Protein 1ZQ9 (pdb70)

Sequence (556 aa):
QHILKNPLIINSIIDKAALRPTDVVLEVGPGTGNMTVKLLEKAKKVVACELDPRLVAELHKRVQGTPVASKLQVLVGDVLKTDLPFFDTCVANLPYQISSPFVFKLLLHRPFFRCAILMFQREFALRLVAKPGDKLYCRLSINTQLLARVDHLMKVGKNNFRPPPKVESSVVRIEPKNPPPPINFQEWDGLVRITFVRKNKTLSAAFKSSAVQQLLEKNYRIHCSVHNIIIPEDFSIADKIQQILTSTGFSDKRARSMDIDDFIRLLHGFNAEGIHFSQHILKNPLIINSIIDKAALRPTDVVLEVGPGTGNMTVKLLEKAKKVVACELDPRLVAELHKRVQGTPVASKLQVLVGDVLKTDLPFFDTCVANLPYQISSPFVFKLLLHRPFFRCAILMFQREFALRLVAKPGDKLYCRLSINTQLLARVDHLMKVGKNNFRPPPKVESSVVRIEPKNPPPPINFQEWDGLVRITFVRKNKTLSAAFKSSAVQQLLEKNYRIHCSVHNIIIPEDFSIADKIQQILTSTGFSDKRARSMDIDDFIRLLHGFNAEGIHFS

Foldseek 3Di:
DWAQADVVVLVVLVVVQVAAQAWEEEEECCQQPSNVVVVLVHYQAYEYEEADVVSVVNNLVVCPPPPSSVRYHYHYHDPLPDLDDDGQEYEYEDDQVCVQSVLVCLLPRPPFHFKYKYKHFPLLLCLCCDDFQDVSPALNNQLQVQFWDKAFDDKAQLVRIVVGDPGTMTIMMTGTDVVGPPDDSQQLSQVRCQQRVVQPQQVLVSCVDPVNLVVQVVQLVVQCVVVVNDADPPDDSSVVLCVLCVVLVRRRPGNSRAHPVSSVSSSVSCVVSRGTGD/DWAQADVVVLVVLVVVQVEAQAFEEEEECCALVSNVVVVLVRYQAYEYEEADVVSVVNNLVVCPPPPSSVRYHYHYRDPLPDQDDDGAEYEYEDDQVCPQSVLVVLLPDPPFHFKYKYKHFPLLLCQCCQAQADPSPALNNQLLVQFWDKDWDDKAQQVSIVVGDPGTMTIMMTGTDVVGPPDDSLQLVLQRVQQRVPQPFFPLVSCVDPVNLVQQVVQLVVLCVVVVNDDDPPDDSNVVVVVLCVVQVRRGPGNSRAHNVNSVSSSCSQVVSRTTSD

CATH classification: 3.40.50.150 (+1 more: 1.10.8.480)

Structure (mmCIF, N/CA/C/O backbone):
data_1ZQ9
#
_entry.id   1ZQ9
#
_cell.length_a   39.629
_cell.length_b   185.243
_cell.length_c   45.072
_cell.angle_alpha   90.00
_cell.angle_beta   91.30
_cell.angle_gamma   90.00
#
_symmetry.space_group_name_H-M   'P 1 21 1'
#
loop_
_entity.id
_entity.type
_entity.pdbx_description
1 polymer 'Probable dimethyladenosine transferase'
2 non-polymer S-ADENOSYLMETHIONINE
3 water water
#
loop_
_atom_site.group_PDB
_atom_site.id
_atom_site.type_symbol
_atom_site.label_atom_id
_atom_site.label_alt_id
_atom_site.label_comp_id
_atom_site.label_asym_id
_atom_site.label_entity_id
_atom_site.label_seq_id
_atom_site.pdbx_PDB_ins_code
_atom_site.Cartn_x
_atom_site.Cartn_y
_atom_site.Cartn_z
_atom_site.occupancy
_atom_site.B_iso_or_equiv
_atom_site.auth_seq_id
_atom_site.auth_comp_id
_atom_site.auth_asym_id
_atom_site.auth_atom_id
_atom_site.pdbx_PDB_model_num
ATOM 1 N N . GLN A 1 8 ? -8.022 36.395 -2.438 1.00 29.70 36 GLN A N 1
ATOM 2 C CA . GLN A 1 8 ? -7.201 37.354 -1.630 1.00 29.17 36 GLN A CA 1
ATOM 3 C C . GLN A 1 8 ? -7.939 37.818 -0.373 1.00 28.58 36 GLN A C 1
ATOM 4 O O . GLN A 1 8 ? -8.650 38.827 -0.380 1.00 29.38 36 GLN A O 1
ATOM 6 N N . HIS A 1 9 ? -7.770 37.058 0.700 1.00 26.66 37 HIS A N 1
ATOM 7 C CA . HIS A 1 9 ? -8.393 37.360 1.983 1.00 24.94 37 HIS A CA 1
ATOM 8 C C . HIS A 1 9 ? -7.341 37.953 2.900 1.00 24.12 37 HIS A C 1
ATOM 9 O O . HIS A 1 9 ? -6.446 37.242 3.360 1.00 23.87 37 HIS A O 1
ATOM 16 N N . ILE A 1 10 ? -7.461 39.258 3.147 1.00 22.43 38 ILE A N 1
ATOM 17 C CA . ILE A 1 10 ? -6.487 40.030 3.894 1.00 21.68 38 ILE A CA 1
ATOM 18 C C . ILE A 1 10 ? -6.713 39.867 5.382 1.00 20.68 38 ILE A C 1
ATOM 19 O O . ILE A 1 10 ? -7.781 40.214 5.890 1.00 19.05 38 ILE A O 1
ATOM 24 N N . LEU A 1 11 ? -5.707 39.333 6.080 1.00 20.42 39 LEU A N 1
ATOM 25 C CA . LEU A 1 11 ? -5.775 39.267 7.542 1.00 20.64 39 LEU A CA 1
ATOM 26 C C . LEU A 1 11 ? -5.713 40.682 8.080 1.00 21.12 39 LEU A C 1
ATOM 27 O O . LEU A 1 11 ? -4.775 41.428 7.767 1.00 20.80 39 LEU A O 1
ATOM 32 N N . LYS A 1 12 ? -6.717 41.034 8.879 1.00 21.59 40 LYS A N 1
ATOM 33 C CA . LYS A 1 12 ? -6.919 42.420 9.287 1.00 22.53 40 LYS A CA 1
ATOM 34 C C . LYS A 1 12 ? -7.079 42.588 10.801 1.00 22.89 40 LYS A C 1
ATOM 35 O O . LYS A 1 12 ? -7.224 43.712 11.285 1.00 24.04 40 LYS A O 1
ATOM 41 N N . ASN A 1 13 ? -7.074 41.498 11.557 1.00 22.39 41 ASN A N 1
ATOM 42 C CA . ASN A 1 13 ? -7.193 41.601 13.005 1.00 21.96 41 ASN A CA 1
ATOM 43 C C . ASN A 1 13 ? -5.790 41.732 13.611 1.00 21.65 41 ASN A C 1
ATOM 44 O O . ASN A 1 13 ? -4.968 40.804 13.497 1.00 20.87 41 ASN A O 1
ATOM 49 N N . PRO A 1 14 ? -5.492 42.905 14.226 1.00 21.51 42 PRO A N 1
ATOM 50 C CA . PRO A 1 14 ? -4.151 43.144 14.761 1.00 20.95 42 PRO A CA 1
ATOM 51 C C . PRO A 1 14 ? -3.738 42.134 15.839 1.00 20.89 42 PRO A C 1
ATOM 52 O O . PRO A 1 14 ? -2.552 41.843 15.967 1.00 20.29 42 PRO A O 1
ATOM 56 N N . LEU A 1 15 ? -4.688 41.633 16.621 1.00 20.86 43 LEU A N 1
ATOM 57 C CA . LEU A 1 15 ? -4.349 40.693 17.683 1.00 21.87 43 LEU A CA 1
ATOM 58 C C . LEU A 1 15 ? -3.889 39.362 17.129 1.00 21.62 43 LEU A C 1
ATOM 59 O O . LEU A 1 15 ? -2.940 38.759 17.657 1.00 21.48 43 LEU A O 1
ATOM 64 N N . ILE A 1 16 ? -4.580 38.887 16.095 1.00 20.53 44 ILE A N 1
ATOM 65 C CA . ILE A 1 16 ? -4.189 37.632 15.460 1.00 20.20 44 ILE A CA 1
ATOM 66 C C . ILE A 1 16 ? -2.823 37.807 14.811 1.00 19.33 44 ILE A C 1
ATOM 67 O O . ILE A 1 16 ? -1.962 36.955 14.974 1.00 18.86 44 ILE A O 1
ATOM 72 N N . ILE A 1 17 ? -2.620 38.913 14.083 1.00 18.67 45 ILE A N 1
ATOM 73 C CA . ILE A 1 17 ? -1.312 39.227 13.491 1.00 17.32 45 ILE A CA 1
ATOM 74 C C . ILE A 1 17 ? -0.161 39.216 14.527 1.00 17.38 45 ILE A C 1
ATOM 75 O O . ILE A 1 17 ? 0.882 38.587 14.301 1.00 16.92 45 ILE A O 1
ATOM 80 N N . ASN A 1 18 ? -0.344 39.924 15.650 1.00 17.26 46 ASN A N 1
ATOM 81 C CA . ASN A 1 18 ? 0.633 39.919 16.738 1.00 16.84 46 ASN A CA 1
ATOM 82 C C . ASN A 1 18 ? 0.904 38.511 17.290 1.00 16.58 46 ASN A C 1
ATOM 83 O O . ASN A 1 18 ? 2.049 38.152 17.573 1.00 16.10 46 ASN A O 1
ATOM 88 N N . SER A 1 19 ? -0.136 37.693 17.413 1.00 16.85 47 SER A N 1
ATOM 89 C CA . SER A 1 19 ? 0.052 36.316 17.902 1.00 17.29 47 SER A CA 1
ATOM 90 C C . SER A 1 19 ? 0.833 35.454 16.935 1.00 17.26 47 SER A C 1
ATOM 91 O O . SER A 1 19 ? 1.711 34.693 17.336 1.00 17.22 47 SER A O 1
ATOM 94 N N . ILE A 1 20 ? 0.509 35.572 15.651 1.00 16.74 48 ILE A N 1
ATOM 95 C CA . ILE A 1 20 ? 1.262 34.873 14.615 1.00 16.87 48 ILE A CA 1
ATOM 96 C C . ILE A 1 20 ? 2.741 35.253 14.648 1.00 16.91 48 ILE A C 1
ATOM 97 O O . ILE A 1 20 ? 3.622 34.371 14.619 1.00 17.03 48 ILE A O 1
ATOM 102 N N . ILE A 1 21 ? 3.017 36.553 14.718 1.00 16.05 49 ILE A N 1
ATOM 103 C CA . ILE A 1 21 ? 4.398 37.005 14.770 1.00 16.93 49 ILE A CA 1
ATOM 104 C C . ILE A 1 21 ? 5.085 36.489 16.041 1.00 17.16 49 ILE A C 1
ATOM 105 O O . ILE A 1 21 ? 6.216 36.005 15.984 1.00 16.06 49 ILE A O 1
ATOM 110 N N . ASP A 1 22 ? 4.387 36.547 17.175 1.00 18.08 50 ASP A N 1
ATOM 111 C CA . ASP A 1 22 ? 4.946 35.978 18.410 1.00 20.03 50 ASP A CA 1
ATOM 112 C C . ASP A 1 22 ? 5.308 34.499 18.279 1.00 20.15 50 ASP A C 1
ATOM 113 O O . ASP A 1 22 ? 6.400 34.061 18.699 1.00 19.53 50 ASP A O 1
ATOM 118 N N . LYS A 1 23 ? 4.412 33.736 17.657 1.00 19.94 51 LYS A N 1
ATOM 119 C CA . LYS A 1 23 ? 4.622 32.296 17.487 1.00 20.35 51 LYS A CA 1
ATOM 120 C C . LYS A 1 23 ? 5.823 32.005 16.604 1.00 19.61 51 LYS A C 1
ATOM 121 O O . LYS A 1 23 ? 6.398 30.942 16.700 1.00 19.58 51 LYS A O 1
ATOM 127 N N . ALA A 1 24 ? 6.204 32.949 15.747 1.00 19.26 52 ALA A N 1
ATOM 128 C CA . ALA A 1 24 ? 7.386 32.752 14.930 1.00 19.44 52 ALA A CA 1
ATOM 129 C C . ALA A 1 24 ? 8.703 32.863 15.717 1.00 20.15 52 ALA A C 1
ATOM 130 O O . ALA A 1 24 ? 9.740 32.433 15.235 1.00 21.24 52 ALA A O 1
ATOM 132 N N . ALA A 1 25 ? 8.654 33.411 16.935 1.00 19.65 53 ALA A N 1
ATOM 133 C CA . ALA A 1 25 ? 9.841 33.576 17.794 1.00 19.69 53 ALA A CA 1
ATOM 134 C C . ALA A 1 25 ? 11.024 34.142 16.997 1.00 18.66 53 ALA A C 1
ATOM 135 O O . ALA A 1 25 ? 12.076 33.503 16.846 1.00 18.89 53 ALA A O 1
ATOM 137 N N . LEU A 1 26 ? 10.819 35.339 16.464 1.00 17.12 54 LEU A N 1
ATOM 138 C CA . LEU A 1 26 ? 11.814 35.972 15.616 1.00 16.13 54 LEU A CA 1
ATOM 139 C C . LEU A 1 26 ? 13.044 36.342 16.428 1.00 15.47 54 LEU A C 1
ATOM 140 O O . LEU A 1 26 ? 12.960 36.652 17.616 1.00 14.30 54 LEU A O 1
ATOM 145 N N . ARG A 1 27 ? 14.176 36.316 15.751 1.00 14.96 55 ARG A N 1
ATOM 146 C CA . ARG A 1 27 ? 15.405 36.836 16.271 1.00 14.94 55 ARG A CA 1
ATOM 147 C C . ARG A 1 27 ? 15.803 38.033 15.441 1.00 14.66 55 ARG A C 1
ATOM 148 O O . ARG A 1 27 ? 15.537 38.049 14.231 1.00 13.01 55 ARG A O 1
ATOM 156 N N . PRO A 1 28 ? 16.503 39.015 16.064 1.00 14.77 56 PRO A N 1
ATOM 157 C CA . PRO A 1 28 ? 16.819 40.253 15.334 1.00 14.96 56 PRO A CA 1
ATOM 158 C C . PRO A 1 28 ? 17.715 40.032 14.116 1.00 14.47 56 PRO A C 1
ATOM 159 O O . PRO A 1 28 ? 17.770 40.870 13.223 1.00 14.90 56 PRO A O 1
ATOM 163 N N . THR A 1 29 ? 18.383 38.891 14.067 1.00 15.01 57 THR A N 1
ATOM 164 C CA . THR A 1 29 ? 19.293 38.580 12.962 1.00 15.44 57 THR A CA 1
ATOM 165 C C . THR A 1 29 ? 18.596 37.750 11.875 1.00 15.31 57 THR A C 1
ATOM 166 O O . THR A 1 29 ? 19.203 37.490 10.840 1.00 15.46 57 THR A O 1
ATOM 170 N N . ASP A 1 30 ? 17.349 37.327 12.116 1.00 15.00 58 ASP A N 1
ATOM 171 C CA . ASP A 1 30 ? 16.607 36.469 11.158 1.00 15.40 58 ASP A CA 1
ATOM 172 C C . ASP A 1 30 ? 16.367 37.101 9.800 1.00 15.21 58 ASP A C 1
ATOM 173 O O . ASP A 1 30 ? 16.058 38.303 9.712 1.00 15.54 58 ASP A O 1
ATOM 178 N N . VAL A 1 31 ? 16.486 36.291 8.736 1.00 14.63 59 VAL A N 1
ATOM 179 C CA . VAL A 1 31 ? 15.814 36.600 7.478 1.00 13.90 59 VAL A CA 1
ATOM 180 C C . VAL A 1 31 ? 14.433 35.913 7.527 1.00 14.02 59 VAL A C 1
ATOM 181 O O . VAL A 1 31 ? 14.337 34.703 7.778 1.00 12.59 59 VAL A O 1
ATOM 185 N N . VAL A 1 32 ? 13.372 36.686 7.300 1.00 12.75 60 VAL A N 1
ATOM 186 C CA . VAL A 1 32 ? 12.014 36.157 7.354 1.00 12.59 60 VAL A CA 1
ATOM 187 C C . VAL A 1 32 ? 11.481 36.073 5.938 1.00 12.14 60 VAL A C 1
ATOM 188 O O . VAL A 1 32 ? 11.506 37.060 5.209 1.00 12.13 60 VAL A O 1
ATOM 192 N N . LEU A 1 33 ? 11.048 34.881 5.526 1.00 12.30 61 LEU A N 1
ATOM 193 C CA . LEU A 1 33 ? 10.273 34.763 4.270 1.00 11.97 61 LEU A CA 1
ATOM 194 C C . LEU A 1 33 ? 8.801 34.989 4.540 1.00 12.08 61 LEU A C 1
ATOM 195 O O . LEU A 1 33 ? 8.177 34.227 5.291 1.00 12.04 61 LEU A O 1
ATOM 200 N N . GLU A 1 34 ? 8.253 36.054 3.948 1.00 11.97 62 GLU A N 1
ATOM 201 C CA . GLU A 1 34 ? 6.805 36.265 3.995 1.00 13.39 62 GLU A CA 1
ATOM 202 C C . GLU A 1 34 ? 6.160 35.950 2.655 1.00 13.49 62 GLU A C 1
ATOM 203 O O . GLU A 1 34 ? 6.461 36.577 1.645 1.00 13.69 62 GLU A O 1
ATOM 209 N N . VAL A 1 35 ? 5.270 34.970 2.658 1.00 13.52 63 VAL A N 1
ATOM 210 C CA . VAL A 1 35 ? 4.648 34.543 1.410 1.00 13.73 63 VAL A CA 1
ATOM 211 C C . VAL A 1 35 ? 3.206 35.012 1.456 1.00 14.16 63 VAL A C 1
ATOM 212 O O . VAL A 1 35 ? 2.489 34.742 2.422 1.00 14.27 63 VAL A O 1
ATOM 216 N N . GLY A 1 36 ? 2.808 35.763 0.433 1.00 14.18 64 GLY A N 1
ATOM 217 C CA . GLY A 1 36 ? 1.453 36.321 0.360 1.00 14.72 64 GLY A CA 1
ATOM 218 C C . GLY A 1 36 ? 1.270 37.503 1.308 1.00 14.58 64 GLY A C 1
ATOM 219 O O . GLY A 1 36 ? 0.388 37.488 2.157 1.00 14.00 64 GLY A O 1
ATOM 220 N N . PRO A 1 37 ? 2.103 38.554 1.162 1.00 15.15 65 PRO A N 1
ATOM 221 C CA . PRO A 1 37 ? 2.057 39.668 2.119 1.00 15.35 65 PRO A CA 1
ATOM 222 C C . PRO A 1 37 ? 0.752 40.503 2.085 1.00 15.80 65 PRO A C 1
ATOM 223 O O . PRO A 1 37 ? 0.531 41.324 2.992 1.00 16.48 65 PRO A O 1
ATOM 227 N N . GLY A 1 38 ? -0.109 40.276 1.078 1.00 15.56 66 GLY A N 1
ATOM 228 C CA . GLY A 1 38 ? -1.337 41.063 0.906 1.00 17.09 66 GLY A CA 1
ATOM 229 C C . GLY A 1 38 ? -1.074 42.566 0.826 1.00 16.81 66 GLY A C 1
ATOM 230 O O . GLY A 1 38 ? -0.312 43.030 -0.021 1.00 16.58 66 GLY A O 1
ATOM 231 N N . THR A 1 39 ? -1.667 43.311 1.751 1.00 17.49 67 THR A N 1
ATOM 232 C CA . THR A 1 39 ? -1.450 44.780 1.833 1.00 17.54 67 THR A CA 1
ATOM 233 C C . THR A 1 39 ? -0.283 45.172 2.765 1.00 16.93 67 THR A C 1
ATOM 234 O O . THR A 1 39 ? -0.014 46.357 2.978 1.00 16.74 67 THR A O 1
ATOM 238 N N . GLY A 1 40 ? 0.382 44.170 3.334 1.00 15.49 68 GLY A N 1
ATOM 239 C CA . GLY A 1 40 ? 1.547 44.403 4.176 1.00 15.53 68 GLY A CA 1
ATOM 240 C C . GLY A 1 40 ? 1.288 44.625 5.658 1.00 15.04 68 GLY A C 1
ATOM 241 O O . GLY A 1 40 ? 2.174 45.117 6.355 1.00 14.36 68 GLY A O 1
ATOM 242 N N . ASN A 1 41 ? 0.100 44.249 6.139 1.00 15.42 69 ASN A N 1
ATOM 243 C CA . ASN A 1 41 ? -0.248 44.381 7.566 1.00 15.70 69 ASN A CA 1
ATOM 244 C C . ASN A 1 41 ? 0.702 43.668 8.501 1.00 16.13 69 ASN A C 1
ATOM 245 O O . ASN A 1 41 ? 0.999 44.150 9.597 1.00 15.93 69 ASN A O 1
ATOM 250 N N . MET A 1 42 ? 1.158 42.498 8.078 1.00 16.02 70 MET A N 1
ATOM 251 C CA . MET A 1 42 ? 2.153 41.752 8.835 1.00 16.43 70 MET A CA 1
ATOM 252 C C . MET A 1 42 ? 3.554 42.227 8.452 1.00 14.75 70 MET A C 1
ATOM 253 O O . MET A 1 42 ? 4.415 42.320 9.321 1.00 15.27 70 MET A O 1
ATOM 258 N N . THR A 1 43 ? 3.769 42.569 7.176 1.00 14.01 71 THR A N 1
ATOM 259 C CA . THR A 1 43 ? 5.111 42.894 6.685 1.00 13.32 71 THR A CA 1
ATOM 260 C C . THR A 1 43 ? 5.715 44.029 7.503 1.00 13.67 71 THR A C 1
ATOM 261 O O . THR A 1 43 ? 6.891 43.991 7.833 1.00 12.52 71 THR A O 1
ATOM 265 N N . VAL A 1 44 ? 4.907 45.051 7.791 1.00 14.25 72 VAL A N 1
ATOM 266 C CA . VAL A 1 44 ? 5.434 46.257 8.449 1.00 15.34 72 VAL A CA 1
ATOM 267 C C . VAL A 1 44 ? 5.901 45.959 9.882 1.00 15.19 72 VAL A C 1
ATOM 268 O O . VAL A 1 44 ? 6.862 46.576 10.369 1.00 16.92 72 VAL A O 1
ATOM 272 N N . LYS A 1 45 ? 5.253 44.995 10.531 1.00 15.20 73 LYS A N 1
ATOM 273 C CA . LYS A 1 45 ? 5.619 44.583 11.878 1.00 15.56 73 LYS A CA 1
ATOM 274 C C . LYS A 1 45 ? 6.821 43.647 11.866 1.00 15.69 73 LYS A C 1
ATOM 275 O O . LYS A 1 45 ? 7.714 43.759 12.729 1.00 15.08 73 LYS A O 1
ATOM 281 N N . LEU A 1 46 ? 6.844 42.730 10.887 1.00 15.07 74 LEU A N 1
ATOM 282 C CA . LEU A 1 46 ? 7.987 41.832 10.711 1.00 13.81 74 LEU A CA 1
ATOM 283 C C . LEU A 1 46 ? 9.266 42.629 10.484 1.00 13.35 74 LEU A C 1
ATOM 284 O O . LEU A 1 46 ? 10.321 42.265 10.993 1.00 14.47 74 LEU A O 1
ATOM 289 N N . LEU A 1 47 ? 9.173 43.704 9.711 1.00 12.54 75 LEU A N 1
ATOM 290 C CA . LEU A 1 47 ? 10.338 44.525 9.344 1.00 12.96 75 LEU A CA 1
ATOM 291 C C . LEU A 1 47 ? 10.992 45.194 10.549 1.00 12.94 75 LEU A C 1
ATOM 292 O O . LEU A 1 47 ? 12.167 45.502 10.509 1.00 12.76 75 LEU A O 1
ATOM 297 N N . GLU A 1 48 ? 10.231 45.395 11.616 1.00 13.37 76 GLU A N 1
ATOM 298 C CA . GLU A 1 48 ? 10.780 45.994 12.844 1.00 14.30 76 GLU A CA 1
ATOM 299 C C . GLU A 1 48 ? 11.503 45.002 13.739 1.00 14.66 76 GLU A C 1
ATOM 300 O O . GLU A 1 48 ? 12.267 45.395 14.625 1.00 14.49 76 GLU A O 1
ATOM 306 N N . LYS A 1 49 ? 11.289 43.712 13.487 1.00 14.46 77 LYS A N 1
ATOM 307 C CA . LYS A 1 49 ? 11.791 42.650 14.361 1.00 14.22 77 LYS A CA 1
ATOM 308 C C . LYS A 1 49 ? 12.926 41.792 13.783 1.00 14.52 77 LYS A C 1
ATOM 309 O O . LYS A 1 49 ? 13.636 41.121 14.529 1.00 14.02 77 LYS A O 1
ATOM 315 N N . ALA A 1 50 ? 13.129 41.857 12.471 1.00 14.91 78 ALA A N 1
ATOM 316 C CA . ALA A 1 50 ? 14.071 40.976 11.811 1.00 15.70 78 ALA A CA 1
ATOM 317 C C . ALA A 1 50 ? 15.051 41.815 11.040 1.00 15.80 78 ALA A C 1
ATOM 318 O O . ALA A 1 50 ? 14.830 43.012 10.860 1.00 17.26 78 ALA A O 1
ATOM 320 N N . LYS A 1 51 ? 16.122 41.193 10.586 1.00 15.52 79 LYS A N 1
ATOM 321 C CA . LYS A 1 51 ? 17.171 41.872 9.822 1.00 16.67 79 LYS A CA 1
ATOM 322 C C . LYS A 1 51 ? 16.745 42.087 8.382 1.00 16.05 79 LYS A C 1
ATOM 323 O O . LYS A 1 51 ? 17.159 43.055 7.735 1.00 16.39 79 LYS A O 1
ATOM 329 N N . LYS A 1 52 ? 15.940 41.161 7.865 1.00 15.30 80 LYS A N 1
ATOM 330 C CA . LYS A 1 52 ? 15.460 41.250 6.499 1.00 15.77 80 LYS A CA 1
ATOM 331 C C . LYS A 1 52 ? 14.136 40.497 6.351 1.00 15.59 80 LYS A C 1
ATOM 332 O O . LYS A 1 52 ? 13.934 39.447 6.979 1.00 14.15 80 LYS A O 1
ATOM 338 N N . VAL A 1 53 ? 13.246 41.074 5.540 1.00 14.88 81 VAL A N 1
ATOM 339 C CA . VAL A 1 53 ? 12.013 40.426 5.114 1.00 14.86 81 VAL A CA 1
ATOM 340 C C . VAL A 1 53 ? 12.037 40.272 3.603 1.00 14.46 81 VAL A C 1
ATOM 341 O O . VAL A 1 53 ? 12.199 41.237 2.866 1.00 13.40 81 VAL A O 1
ATOM 345 N N . VAL A 1 54 ? 11.905 39.021 3.162 1.00 15.01 82 VAL A N 1
ATOM 346 C CA . VAL A 1 54 ? 11.811 38.707 1.777 1.00 15.44 82 VAL A CA 1
ATOM 347 C C . VAL A 1 54 ? 10.341 38.352 1.564 1.00 16.44 82 VAL A C 1
ATOM 348 O O . VAL A 1 54 ? 9.897 37.249 1.941 1.00 15.88 82 VAL A O 1
ATOM 352 N N . ALA A 1 55 ? 9.601 39.290 0.958 1.00 15.44 83 ALA A N 1
ATOM 353 C CA . ALA A 1 55 ? 8.177 39.106 0.691 1.00 15.61 83 ALA A CA 1
ATOM 354 C C . ALA A 1 55 ? 7.989 38.564 -0.715 1.00 16.10 83 ALA A C 1
ATOM 355 O O . ALA A 1 55 ? 8.539 39.113 -1.674 1.00 16.51 83 ALA A O 1
ATOM 357 N N . CYS A 1 56 ? 7.247 37.463 -0.821 1.00 15.41 84 CYS A N 1
ATOM 358 C CA . CYS A 1 56 ? 7.010 36.789 -2.092 1.00 16.67 84 CYS A CA 1
ATOM 359 C C . CYS A 1 56 ? 5.562 37.006 -2.465 1.00 15.48 84 CYS A C 1
ATOM 360 O O . CYS A 1 56 ? 4.673 36.623 -1.701 1.00 14.25 84 CYS A O 1
ATOM 363 N N . GLU A 1 57 ? 5.344 37.689 -3.591 1.00 15.31 85 GLU A N 1
ATOM 364 C CA . GLU A 1 57 ? 4.007 38.183 -3.972 1.00 16.09 85 GLU A CA 1
ATOM 365 C C . GLU A 1 57 ? 3.765 38.033 -5.488 1.00 16.88 85 GLU A C 1
ATOM 366 O O . GLU A 1 57 ? 4.580 38.458 -6.309 1.00 16.68 85 GLU A O 1
ATOM 372 N N . LEU A 1 58 ? 2.640 37.402 -5.827 1.00 16.96 86 LEU A N 1
ATOM 373 C CA . LEU A 1 58 ? 2.274 37.100 -7.207 1.00 17.13 86 LEU A CA 1
ATOM 374 C C . LEU A 1 58 ? 1.868 38.335 -8.001 1.00 17.27 86 LEU A C 1
ATOM 375 O O . LEU A 1 58 ? 2.284 38.500 -9.150 1.00 17.09 86 LEU A O 1
ATOM 380 N N . ASP A 1 59 ? 1.044 39.165 -7.372 1.00 16.48 87 ASP A N 1
ATOM 381 C CA . ASP A 1 59 ? 0.362 40.295 -8.024 1.00 17.39 87 ASP A CA 1
ATOM 382 C C . ASP A 1 59 ? 1.268 41.531 -8.052 1.00 16.46 87 ASP A C 1
ATOM 383 O O . ASP A 1 59 ? 1.559 42.090 -6.993 1.00 15.48 87 ASP A O 1
ATOM 388 N N . PRO A 1 60 ? 1.713 41.958 -9.256 1.00 17.32 88 PRO A N 1
ATOM 389 C CA . PRO A 1 60 ? 2.533 43.190 -9.355 1.00 17.02 88 PRO A CA 1
ATOM 390 C C . PRO A 1 60 ? 1.902 44.446 -8.706 1.00 17.32 88 PRO A C 1
ATOM 391 O O . PRO A 1 60 ? 2.635 45.271 -8.162 1.00 17.64 88 PRO A O 1
ATOM 395 N N . ARG A 1 61 ? 0.581 44.595 -8.737 1.00 17.52 89 ARG A N 1
ATOM 396 C CA . ARG A 1 61 ? -0.053 45.763 -8.089 1.00 18.43 89 ARG A CA 1
ATOM 397 C C . ARG A 1 61 ? 0.187 45.744 -6.588 1.00 16.98 89 ARG A C 1
ATOM 398 O O . ARG A 1 61 ? 0.427 46.791 -5.981 1.00 16.15 89 ARG A O 1
ATOM 406 N N . LEU A 1 62 ? 0.114 44.555 -5.981 1.00 15.92 90 LEU A N 1
ATOM 407 C CA . LEU A 1 62 ? 0.297 44.457 -4.529 1.00 15.35 90 LEU A CA 1
ATOM 408 C C . LEU A 1 62 ? 1.784 44.659 -4.186 1.00 14.47 90 LEU A C 1
ATOM 409 O O . LEU A 1 62 ? 2.110 45.216 -3.139 1.00 12.83 90 LEU A O 1
ATOM 414 N N . VAL A 1 63 ? 2.673 44.231 -5.089 1.00 13.43 91 VAL A N 1
ATOM 415 C CA . VAL A 1 63 ? 4.114 44.539 -4.953 1.00 13.80 91 VAL A CA 1
ATOM 416 C C . VAL A 1 63 ? 4.378 46.062 -4.909 1.00 13.86 91 VAL A C 1
ATOM 417 O O . VAL A 1 63 ? 5.000 46.581 -3.967 1.00 13.78 91 VAL A O 1
ATOM 421 N N . ALA A 1 64 ? 3.876 46.782 -5.906 1.00 14.74 92 ALA A N 1
ATOM 422 C CA . ALA A 1 64 ? 4.074 48.245 -5.981 1.00 14.66 92 ALA A CA 1
ATOM 423 C C . ALA A 1 64 ? 3.529 48.925 -4.730 1.00 14.40 92 ALA A C 1
ATOM 424 O O . ALA A 1 64 ? 4.191 49.765 -4.137 1.00 13.68 92 ALA A O 1
ATOM 426 N N . GLU A 1 65 ? 2.341 48.525 -4.298 1.00 14.95 93 GLU A N 1
ATOM 427 C CA . GLU A 1 65 ? 1.730 49.074 -3.089 1.00 15.57 93 GLU A CA 1
ATOM 428 C C . GLU A 1 65 ? 2.486 48.759 -1.779 1.00 15.83 93 GLU A C 1
ATOM 429 O O . GLU A 1 65 ? 2.486 49.564 -0.850 1.00 13.97 93 GLU A O 1
ATOM 435 N N . LEU A 1 66 ? 3.129 47.590 -1.716 1.00 15.45 94 LEU A N 1
ATOM 436 C CA . LEU A 1 66 ? 3.961 47.221 -0.561 1.00 15.43 94 LEU A CA 1
ATOM 437 C C . LEU A 1 66 ? 5.187 48.129 -0.449 1.00 14.84 94 LEU A C 1
ATOM 438 O O . LEU A 1 66 ? 5.471 48.677 0.645 1.00 15.35 94 LEU A O 1
ATOM 443 N N . HIS A 1 67 ? 5.898 48.311 -1.571 1.00 15.06 95 HIS A N 1
ATOM 444 C CA . HIS A 1 67 ? 6.979 49.282 -1.655 1.00 15.38 95 HIS A CA 1
ATOM 445 C C . HIS A 1 67 ? 6.532 50.674 -1.185 1.00 16.03 95 HIS A C 1
ATOM 446 O O . HIS A 1 67 ? 7.256 51.320 -0.418 1.00 16.54 95 HIS A O 1
ATOM 453 N N . LYS A 1 68 ? 5.346 51.111 -1.622 1.00 16.62 96 LYS A N 1
ATOM 454 C CA . LYS A 1 68 ? 4.786 52.427 -1.239 1.00 16.80 96 LYS A CA 1
ATOM 455 C C . LYS A 1 68 ? 4.508 52.511 0.260 1.00 17.64 96 LYS A C 1
ATOM 456 O O . LYS A 1 68 ? 4.771 53.542 0.895 1.00 16.61 96 LYS A O 1
ATOM 462 N N . ARG A 1 69 ? 3.995 51.419 0.825 1.00 17.57 97 ARG A N 1
ATOM 463 C CA . ARG A 1 69 ? 3.674 51.359 2.260 1.00 18.17 97 ARG A CA 1
ATOM 464 C C . ARG A 1 69 ? 4.901 51.563 3.152 1.00 17.79 97 ARG A C 1
ATOM 465 O O . ARG A 1 69 ? 4.819 52.247 4.181 1.00 17.72 97 ARG A O 1
ATOM 473 N N . VAL A 1 70 ? 6.047 51.021 2.744 1.00 17.05 98 VAL A N 1
ATOM 474 C CA . VAL A 1 70 ? 7.261 51.167 3.548 1.00 16.84 98 VAL A CA 1
ATOM 475 C C . VAL A 1 70 ? 8.121 52.383 3.181 1.00 17.55 98 VAL A C 1
ATOM 476 O O . VAL A 1 70 ? 9.073 52.727 3.903 1.00 17.21 98 VAL A O 1
ATOM 480 N N . GLN A 1 71 ? 7.803 53.004 2.050 1.00 19.13 99 GLN A N 1
ATOM 481 C CA . GLN A 1 71 ? 8.562 54.143 1.539 1.00 21.14 99 GLN A CA 1
ATOM 482 C C . GLN A 1 71 ? 8.610 55.233 2.591 1.00 20.57 99 GLN A C 1
ATOM 483 O O . GLN A 1 71 ? 7.600 55.534 3.212 1.00 20.16 99 GLN A O 1
ATOM 489 N N . GLY A 1 72 ? 9.795 55.790 2.804 1.00 21.65 100 GLY A N 1
ATOM 490 C CA . GLY A 1 72 ? 9.949 56.897 3.737 1.00 22.45 100 GLY A CA 1
ATOM 491 C C . GLY A 1 72 ? 10.047 56.477 5.198 1.00 23.60 100 GLY A C 1
ATOM 492 O O . GLY A 1 72 ? 10.157 57.348 6.063 1.00 23.80 100 GLY A O 1
ATOM 493 N N . THR A 1 73 ? 9.983 55.159 5.484 1.00 22.81 101 THR A N 1
ATOM 494 C CA . THR A 1 73 ? 10.168 54.650 6.852 1.00 22.33 101 THR A CA 1
ATOM 495 C C . THR A 1 73 ? 11.605 54.134 7.049 1.00 22.22 101 THR A C 1
ATOM 496 O O . THR A 1 73 ? 12.259 53.719 6.088 1.00 23.24 101 THR A O 1
ATOM 500 N N . PRO A 1 74 ? 12.111 54.163 8.298 1.00 22.29 102 PRO A N 1
ATOM 501 C CA . PRO A 1 74 ? 13.468 53.729 8.605 1.00 21.76 102 PRO A CA 1
ATOM 502 C C . PRO A 1 74 ? 13.751 52.271 8.285 1.00 21.40 102 PRO A C 1
ATOM 503 O O . PRO A 1 74 ? 14.903 51.917 8.090 1.00 21.53 102 PRO A O 1
ATOM 507 N N . VAL A 1 75 ? 12.705 51.445 8.188 1.00 20.27 103 VAL A N 1
ATOM 508 C CA . VAL A 1 75 ? 12.874 50.006 7.930 1.00 19.93 103 VAL A CA 1
ATOM 509 C C . VAL A 1 75 ? 12.740 49.586 6.456 1.00 19.85 103 VAL A C 1
ATOM 510 O O . VAL A 1 75 ? 12.884 48.400 6.141 1.00 19.94 103 VAL A O 1
ATOM 514 N N . ALA A 1 76 ? 12.492 50.550 5.567 1.00 19.78 104 ALA A N 1
ATOM 515 C CA . ALA A 1 76 ? 12.205 50.271 4.151 1.00 19.84 104 ALA A CA 1
ATOM 516 C C . ALA A 1 76 ? 13.316 49.463 3.515 1.00 19.97 104 ALA A C 1
ATOM 517 O O . ALA A 1 76 ? 13.048 48.584 2.713 1.00 20.20 104 ALA A O 1
ATOM 519 N N . SER A 1 77 ? 14.564 49.741 3.879 1.00 19.18 105 SER A N 1
ATOM 520 C CA . SER A 1 77 ? 15.674 49.076 3.209 1.00 19.17 105 SER A CA 1
ATOM 521 C C . SER A 1 77 ? 15.835 47.607 3.600 1.00 18.51 105 SER A C 1
ATOM 522 O O . SER A 1 77 ? 16.631 46.911 2.992 1.00 17.66 105 SER A O 1
ATOM 525 N N . LYS A 1 78 ? 15.086 47.148 4.610 1.00 17.43 106 LYS A N 1
ATOM 526 C CA . LYS A 1 78 ? 15.168 45.752 5.044 1.00 17.21 106 LYS A CA 1
ATOM 527 C C . LYS A 1 78 ? 14.170 44.877 4.284 1.00 16.83 106 LYS A C 1
ATOM 528 O O . LYS A 1 78 ? 14.064 43.687 4.556 1.00 16.41 106 LYS A O 1
ATOM 534 N N . LEU A 1 79 ? 13.449 45.474 3.332 1.00 17.04 107 LEU A N 1
ATOM 535 C CA . LEU A 1 79 ? 12.442 44.747 2.575 1.00 16.94 107 LEU A CA 1
ATOM 536 C C . LEU A 1 79 ? 12.971 44.426 1.181 1.00 17.55 107 LEU A C 1
ATOM 537 O O . LEU A 1 79 ? 13.402 45.335 0.450 1.00 16.87 107 LEU A O 1
ATOM 542 N N . GLN A 1 80 ? 12.971 43.132 0.846 1.00 17.05 108 GLN A N 1
ATOM 543 C CA . GLN A 1 80 ? 13.035 42.700 -0.545 1.00 18.48 108 GLN A CA 1
ATOM 544 C C . GLN A 1 80 ? 11.715 42.049 -0.983 1.00 18.39 108 GLN A C 1
ATOM 545 O O . GLN A 1 80 ? 11.198 41.171 -0.300 1.00 17.85 108 GLN A O 1
ATOM 551 N N . VAL A 1 81 ? 11.165 42.496 -2.109 1.00 18.93 109 VAL A N 1
ATOM 552 C CA . VAL A 1 81 ? 9.925 41.908 -2.647 1.00 18.83 109 VAL A CA 1
ATOM 553 C C . VAL A 1 81 ? 10.250 41.078 -3.898 1.00 19.30 109 VAL A C 1
ATOM 554 O O . VAL A 1 81 ? 10.709 41.602 -4.928 1.00 20.07 109 VAL A O 1
ATOM 558 N N . LEU A 1 82 ? 10.029 39.776 -3.794 1.00 18.81 110 LEU A N 1
ATOM 559 C CA . LEU A 1 82 ? 10.214 38.880 -4.916 1.00 19.55 110 LEU A CA 1
ATOM 560 C C . LEU A 1 82 ? 8.879 38.733 -5.647 1.00 19.34 110 LEU A C 1
ATOM 561 O O . LEU A 1 82 ? 7.894 38.324 -5.031 1.00 19.70 110 LEU A O 1
ATOM 566 N N . VAL A 1 83 ? 8.855 39.074 -6.945 1.00 18.62 111 VAL A N 1
ATOM 567 C CA . VAL A 1 83 ? 7.612 39.169 -7.710 1.00 17.80 111 VAL A CA 1
ATOM 568 C C . VAL A 1 83 ? 7.359 37.850 -8.453 1.00 17.74 111 VAL A C 1
ATOM 569 O O . VAL A 1 83 ? 8.224 37.353 -9.151 1.00 17.40 111 VAL A O 1
ATOM 573 N N . GLY A 1 84 ? 6.167 37.292 -8.305 1.00 17.56 112 GLY A N 1
ATOM 574 C CA . GLY A 1 84 ? 5.823 36.124 -9.090 1.00 18.33 112 GLY A CA 1
ATOM 575 C C . GLY A 1 84 ? 5.258 34.988 -8.272 1.00 18.77 112 GLY A C 1
ATOM 576 O O . GLY A 1 84 ? 5.063 35.108 -7.061 1.00 18.61 112 GLY A O 1
ATOM 577 N N . ASP A 1 85 ? 4.980 33.883 -8.961 1.00 18.40 113 ASP A N 1
ATOM 578 C CA . ASP A 1 85 ? 4.542 32.648 -8.318 1.00 18.98 113 ASP A CA 1
ATOM 579 C C . ASP A 1 85 ? 5.661 32.016 -7.436 1.00 18.54 113 ASP A C 1
ATOM 580 O O . ASP A 1 85 ? 6.685 31.542 -7.935 1.00 17.56 113 ASP A O 1
ATOM 585 N N . VAL A 1 86 ? 5.447 32.028 -6.117 1.00 19.25 114 VAL A N 1
ATOM 586 C CA . VAL A 1 86 ? 6.385 31.451 -5.151 1.00 19.98 114 VAL A CA 1
ATOM 587 C C . VAL A 1 86 ? 6.771 29.995 -5.475 1.00 20.51 114 VAL A C 1
ATOM 588 O O . VAL A 1 86 ? 7.903 29.568 -5.229 1.00 20.47 114 VAL A O 1
ATOM 592 N N . LEU A 1 87 ? 5.846 29.241 -6.060 1.00 22.09 115 LEU A N 1
ATOM 593 C CA . LEU A 1 87 ? 6.103 27.832 -6.392 1.00 23.71 115 LEU A CA 1
ATOM 594 C C . LEU A 1 87 ? 7.160 27.669 -7.473 1.00 25.23 115 LEU A C 1
ATOM 595 O O . LEU A 1 87 ? 7.849 26.647 -7.521 1.00 25.78 115 LEU A O 1
ATOM 600 N N . LYS A 1 88 ? 7.300 28.676 -8.324 1.00 26.77 116 LYS A N 1
ATOM 601 C CA . LYS A 1 88 ? 8.360 28.674 -9.334 1.00 29.63 116 LYS A CA 1
ATOM 602 C C . LYS A 1 88 ? 9.672 29.331 -8.855 1.00 30.17 116 LYS A C 1
ATOM 603 O O . LYS A 1 88 ? 10.728 29.119 -9.449 1.00 31.53 116 LYS A O 1
ATOM 609 N N . THR A 1 89 ? 9.607 30.114 -7.783 1.00 30.51 117 THR A N 1
ATOM 610 C CA . THR A 1 89 ? 10.777 30.863 -7.285 1.00 30.95 117 THR A CA 1
ATOM 611 C C . THR A 1 89 ? 11.835 29.913 -6.676 1.00 30.92 117 THR A C 1
ATOM 612 O O . THR A 1 89 ? 11.492 28.942 -5.979 1.00 30.71 117 THR A O 1
ATOM 616 N N . ASP A 1 90 ? 13.113 30.151 -6.979 1.00 30.58 118 ASP A N 1
ATOM 617 C CA . ASP A 1 90 ? 14.200 29.506 -6.218 1.00 30.21 118 ASP A CA 1
ATOM 618 C C . ASP A 1 90 ? 14.372 30.296 -4.918 1.00 28.39 118 ASP A C 1
ATOM 619 O O . ASP A 1 90 ? 14.880 31.414 -4.925 1.00 29.13 118 ASP A O 1
ATOM 624 N N . LEU A 1 91 ? 13.909 29.730 -3.813 1.00 26.33 119 LEU A N 1
ATOM 625 C CA . LEU A 1 91 ? 13.852 30.454 -2.534 1.00 24.18 119 LEU A CA 1
ATOM 626 C C . LEU A 1 91 ? 15.228 30.673 -1.916 1.00 23.23 119 LEU A C 1
ATOM 627 O O . LEU A 1 91 ? 16.035 29.751 -1.899 1.00 22.39 119 LEU A O 1
ATOM 632 N N . PRO A 1 92 ? 15.479 31.899 -1.386 1.00 21.81 120 PRO A N 1
ATOM 633 C CA . PRO A 1 92 ? 16.747 32.259 -0.765 1.00 20.96 120 PRO A CA 1
ATOM 634 C C . PRO A 1 92 ? 16.908 31.544 0.567 1.00 19.57 120 PRO A C 1
ATOM 635 O O . PRO A 1 92 ? 15.968 30.840 1.017 1.00 19.71 120 PRO A O 1
ATOM 639 N N . PHE A 1 93 ? 18.064 31.712 1.216 1.00 18.08 121 PHE A N 1
ATOM 640 C CA . PHE A 1 93 ? 18.122 31.282 2.601 1.00 16.25 121 PHE A CA 1
ATOM 641 C C . PHE A 1 93 ? 17.108 32.126 3.402 1.00 16.10 121 PHE A C 1
ATOM 642 O O . PHE A 1 93 ? 17.050 33.356 3.215 1.00 17.00 121 PHE A O 1
ATOM 650 N N . PHE A 1 94 ? 16.353 31.490 4.304 1.00 14.23 122 PHE A N 1
ATOM 651 C CA . PHE A 1 94 ? 15.567 32.220 5.311 1.00 14.12 122 PHE A CA 1
ATOM 652 C C . PHE A 1 94 ? 15.543 31.404 6.600 1.00 13.44 122 PHE A C 1
ATOM 653 O O . PHE A 1 94 ? 15.685 30.170 6.552 1.00 13.46 122 PHE A O 1
ATOM 661 N N . ASP A 1 95 ? 15.412 32.102 7.744 1.00 12.42 123 ASP A N 1
ATOM 662 C CA . ASP A 1 95 ? 15.376 31.503 9.079 1.00 13.36 123 ASP A CA 1
ATOM 663 C C . ASP A 1 95 ? 13.964 31.102 9.460 1.00 13.72 123 ASP A C 1
ATOM 664 O O . ASP A 1 95 ? 13.754 30.032 10.035 1.00 13.22 123 ASP A O 1
ATOM 669 N N . THR A 1 96 ? 13.011 31.989 9.182 1.00 14.16 124 THR A N 1
ATOM 670 C CA . THR A 1 96 ? 11.613 31.743 9.514 1.00 16.07 124 THR A CA 1
ATOM 671 C C . THR A 1 96 ? 10.743 32.179 8.356 1.00 15.35 124 THR A C 1
ATOM 672 O O . THR A 1 96 ? 11.151 32.989 7.512 1.00 14.96 124 THR A O 1
ATOM 676 N N . CYS A 1 97 ? 9.557 31.589 8.299 1.00 15.47 125 CYS A N 1
ATOM 677 C CA . CYS A 1 97 ? 8.593 31.890 7.254 1.00 14.66 125 CYS A CA 1
ATOM 678 C C . CYS A 1 97 ? 7.261 32.159 7.933 1.00 14.90 125 CYS A C 1
ATOM 679 O O . CYS A 1 97 ? 6.875 31.428 8.838 1.00 12.98 125 CYS A O 1
ATOM 682 N N . VAL A 1 98 ? 6.587 33.238 7.522 1.00 15.90 126 VAL A N 1
ATOM 683 C CA . VAL A 1 98 ? 5.171 33.446 7.831 1.00 17.65 126 VAL A CA 1
ATOM 684 C C . VAL A 1 98 ? 4.452 33.522 6.481 1.00 18.70 126 VAL A C 1
ATOM 685 O O . VAL A 1 98 ? 4.969 34.082 5.498 1.00 18.02 126 VAL A O 1
ATOM 689 N N . ALA A 1 99 ? 3.270 32.923 6.417 1.00 20.70 127 ALA A N 1
ATOM 690 C CA . ALA A 1 99 ? 2.585 32.792 5.132 1.00 21.85 127 ALA A CA 1
ATOM 691 C C . ALA A 1 99 ? 1.075 32.771 5.290 1.00 23.12 127 ALA A C 1
ATOM 692 O O . ALA A 1 99 ? 0.524 32.242 6.268 1.00 21.83 127 ALA A O 1
ATOM 694 N N . ASN A 1 100 ? 0.421 33.418 4.335 1.00 24.68 128 ASN A N 1
ATOM 695 C CA . ASN A 1 100 ? -1.030 33.466 4.258 1.00 27.02 128 ASN A CA 1
ATOM 696 C C . ASN A 1 100 ? -1.292 33.308 2.781 1.00 27.72 128 ASN A C 1
ATOM 697 O O . ASN A 1 100 ? -1.373 34.281 2.050 1.00 28.08 128 ASN A O 1
ATOM 702 N N . LEU A 1 101 ? -1.347 32.062 2.322 1.00 29.60 129 LEU A N 1
ATOM 703 C CA . LEU A 1 101 ? -1.508 31.813 0.888 1.00 30.88 129 LEU A CA 1
ATOM 704 C C . LEU A 1 101 ? -2.909 31.273 0.632 1.00 30.68 129 LEU A C 1
ATOM 705 O O . LEU A 1 101 ? -3.525 30.727 1.547 1.00 30.53 129 LEU A O 1
ATOM 710 N N . PRO A 1 102 ? -3.416 31.426 -0.612 1.00 31.13 130 PRO A N 1
ATOM 711 C CA . PRO A 1 102 ? -4.713 30.852 -0.983 1.00 31.10 130 PRO A CA 1
ATOM 712 C C . PRO A 1 102 ? -4.693 29.332 -0.808 1.00 30.83 130 PRO A C 1
ATOM 713 O O . PRO A 1 102 ? -3.639 28.723 -0.966 1.00 30.30 130 PRO A O 1
ATOM 717 N N . TYR A 1 103 ? -5.842 28.739 -0.494 1.00 30.75 131 TYR A N 1
ATOM 718 C CA . TYR A 1 103 ? -5.942 27.296 -0.346 1.00 31.34 131 TYR A CA 1
ATOM 719 C C . TYR A 1 103 ? -5.421 26.545 -1.574 1.00 30.47 131 TYR A C 1
ATOM 720 O O . TYR A 1 103 ? -4.901 25.446 -1.455 1.00 29.99 131 TYR A O 1
ATOM 729 N N . GLN A 1 104 ? -5.571 27.146 -2.752 1.00 29.17 132 GLN A N 1
ATOM 730 C CA . GLN A 1 104 ? -5.204 26.493 -4.006 1.00 28.83 132 GLN A CA 1
ATOM 731 C C . GLN A 1 104 ? -3.763 26.015 -4.029 1.00 27.15 132 GLN A C 1
ATOM 732 O O . GLN A 1 104 ? -3.463 25.006 -4.645 1.00 27.90 132 GLN A O 1
ATOM 738 N N . ILE A 1 105 ? -2.877 26.741 -3.361 1.00 25.25 133 ILE A N 1
ATOM 739 C CA . ILE A 1 105 ? -1.447 26.414 -3.395 1.00 24.21 133 ILE A CA 1
ATOM 740 C C . ILE A 1 105 ? -0.900 25.870 -2.060 1.00 21.42 133 ILE A C 1
ATOM 741 O O . ILE A 1 105 ? 0.302 25.703 -1.909 1.00 19.37 133 ILE A O 1
ATOM 746 N N . SER A 1 106 ? -1.794 25.594 -1.110 1.00 19.97 134 SER A N 1
ATOM 747 C CA . SER A 1 106 ? -1.393 25.089 0.218 1.00 18.67 134 SER A CA 1
ATOM 748 C C . SER A 1 106 ? -0.558 23.804 0.153 1.00 17.98 134 SER A C 1
ATOM 749 O O . SER A 1 106 ? 0.510 23.728 0.747 1.00 17.33 134 SER A O 1
ATOM 752 N N . SER A 1 107 ? -1.040 22.802 -0.578 1.00 17.44 135 SER A N 1
ATOM 753 C CA . SER A 1 107 ? -0.328 21.526 -0.682 1.00 17.60 135 SER A CA 1
ATOM 754 C C . SER A 1 107 ? 1.071 21.642 -1.331 1.00 16.86 135 SER A C 1
ATOM 755 O O . SER A 1 107 ? 2.081 21.258 -0.715 1.00 16.26 135 SER A O 1
ATOM 758 N N . PRO A 1 108 ? 1.155 22.196 -2.564 1.00 16.56 136 PRO A N 1
ATOM 759 C CA . PRO A 1 108 ? 2.471 22.294 -3.161 1.00 16.01 136 PRO A CA 1
ATOM 760 C C . PRO A 1 108 ? 3.410 23.191 -2.347 1.00 15.30 136 PRO A C 1
ATOM 761 O O . PRO A 1 108 ? 4.617 22.939 -2.335 1.00 14.43 136 PRO A O 1
ATOM 765 N N . PHE A 1 109 ? 2.879 24.205 -1.661 1.00 14.36 137 PHE A N 1
ATOM 766 C CA . PHE A 1 109 ? 3.766 25.044 -0.846 1.00 15.63 137 PHE A CA 1
ATOM 767 C C . PHE A 1 109 ? 4.357 24.275 0.339 1.00 15.32 137 PHE A C 1
ATOM 768 O O . PHE A 1 109 ? 5.536 24.426 0.633 1.00 14.90 137 PHE A O 1
ATOM 776 N N . VAL A 1 110 ? 3.544 23.453 1.013 1.00 16.34 138 VAL A N 1
ATOM 777 C CA . VAL A 1 110 ? 4.058 22.622 2.123 1.00 15.73 138 VAL A CA 1
ATOM 778 C C . VAL A 1 110 ? 5.208 21.731 1.601 1.00 17.02 138 VAL A C 1
ATOM 779 O O . VAL A 1 110 ? 6.286 21.682 2.191 1.00 15.89 138 VAL A O 1
ATOM 783 N N . PHE A 1 111 ? 4.992 21.050 0.483 1.00 17.72 139 PHE A N 1
ATOM 784 C CA . PHE A 1 111 ? 6.048 20.187 -0.063 1.00 19.53 139 PHE A CA 1
ATOM 785 C C . PHE A 1 111 ? 7.289 20.981 -0.428 1.00 18.22 139 PHE A C 1
ATOM 786 O O . PHE A 1 111 ? 8.381 20.564 -0.123 1.00 18.00 139 PHE A O 1
ATOM 794 N N . LYS A 1 112 ? 7.110 22.144 -1.048 1.00 18.33 140 LYS A N 1
ATOM 795 C CA . LYS A 1 112 ? 8.247 23.019 -1.342 1.00 18.30 140 LYS A CA 1
ATOM 796 C C . LYS A 1 112 ? 9.043 23.356 -0.066 1.00 18.26 140 LYS A C 1
ATOM 797 O O . LYS A 1 112 ? 10.292 23.312 -0.048 1.00 17.18 140 LYS A O 1
ATOM 803 N N . LEU A 1 113 ? 8.313 23.690 1.000 1.00 18.12 141 LEU A N 1
ATOM 804 C CA . LEU A 1 113 ? 8.954 24.021 2.284 1.00 18.44 141 LEU A CA 1
ATOM 805 C C . LEU A 1 113 ? 9.722 22.831 2.848 1.00 18.60 141 LEU A C 1
ATOM 806 O O . LEU A 1 113 ? 10.869 22.988 3.300 1.00 18.36 141 LEU A O 1
ATOM 811 N N . LEU A 1 114 ? 9.090 21.654 2.831 1.00 18.17 142 LEU A N 1
ATOM 812 C CA . LEU A 1 114 ? 9.717 20.427 3.392 1.00 19.30 142 LEU A CA 1
ATOM 813 C C . LEU A 1 114 ? 11.043 20.040 2.704 1.00 18.86 142 LEU A C 1
ATOM 814 O O . LEU A 1 114 ? 11.943 19.488 3.343 1.00 19.63 142 LEU A O 1
ATOM 819 N N . LEU A 1 115 ? 11.171 20.348 1.418 1.00 18.14 143 LEU A N 1
ATOM 820 C CA . LEU A 1 115 ? 12.381 19.982 0.678 1.00 18.26 143 LEU A CA 1
ATOM 821 C C . LEU A 1 115 ? 13.373 21.135 0.522 1.00 19.04 143 LEU A C 1
ATOM 822 O O . LEU A 1 115 ? 14.452 20.970 -0.051 1.00 19.08 143 LEU A O 1
ATOM 827 N N . HIS A 1 116 ? 13.011 22.310 1.025 1.00 18.82 144 HIS A N 1
ATOM 828 C CA . HIS A 1 116 ? 13.838 23.490 0.813 1.00 18.48 144 HIS A CA 1
ATOM 829 C C . HIS A 1 116 ? 15.157 23.325 1.555 1.00 17.95 144 HIS A C 1
ATOM 830 O O . HIS A 1 116 ? 15.173 22.833 2.682 1.00 18.03 144 HIS A O 1
ATOM 837 N N . ARG A 1 117 ? 16.252 23.727 0.918 1.00 18.00 145 ARG A N 1
ATOM 838 C CA . ARG A 1 117 ? 17.573 23.814 1.596 1.00 17.75 145 ARG A CA 1
ATOM 839 C C . ARG A 1 117 ? 18.224 25.198 1.360 1.00 17.33 145 ARG A C 1
ATOM 840 O O . ARG A 1 117 ? 17.956 25.840 0.333 1.00 18.20 145 ARG A O 1
ATOM 848 N N . PRO A 1 118 ? 19.089 25.657 2.292 1.00 17.19 146 PRO A N 1
ATOM 849 C CA . PRO A 1 118 ? 19.383 25.083 3.612 1.00 17.01 146 PRO A CA 1
ATOM 850 C C . PRO A 1 118 ? 18.146 25.089 4.482 1.00 16.84 146 PRO A C 1
ATOM 851 O O . PRO A 1 118 ? 17.229 25.874 4.234 1.00 16.96 146 PRO A O 1
ATOM 855 N N . PHE A 1 119 ? 18.120 24.245 5.505 1.00 16.45 147 PHE A N 1
ATOM 856 C CA . PHE A 1 119 ? 16.970 24.226 6.427 1.00 16.96 147 PHE A CA 1
ATOM 857 C C . PHE A 1 119 ? 16.622 25.574 7.047 1.00 16.36 147 PHE A C 1
ATOM 858 O O . PHE A 1 119 ? 17.510 26.341 7.474 1.00 14.87 147 PHE A O 1
ATOM 866 N N . PHE A 1 120 ? 15.324 25.845 7.105 1.00 15.63 148 PHE A N 1
ATOM 867 C CA . PHE A 1 120 ? 14.795 26.913 7.940 1.00 15.55 148 PHE A CA 1
ATOM 868 C C . PHE A 1 120 ? 14.434 26.397 9.330 1.00 15.71 148 PHE A C 1
ATOM 869 O O . PHE A 1 120 ? 14.324 25.194 9.543 1.00 16.41 148 PHE A O 1
ATOM 877 N N . ARG A 1 121 ? 14.245 27.310 10.273 1.00 15.54 149 ARG A N 1
ATOM 878 C CA . ARG A 1 121 ? 13.925 26.999 11.656 1.00 15.97 149 ARG A CA 1
ATOM 879 C C . ARG A 1 121 ? 12.446 26.675 11.946 1.00 16.21 149 ARG A C 1
ATOM 880 O O . ARG A 1 121 ? 12.139 25.649 12.560 1.00 15.08 149 ARG A O 1
ATOM 888 N N . CYS A 1 122 ? 11.543 27.582 11.585 1.00 16.22 150 CYS A N 1
ATOM 889 C CA . CYS A 1 122 ? 10.138 27.241 11.565 1.00 18.66 150 CYS A CA 1
ATOM 890 C C . CYS A 1 122 ? 9.362 28.121 10.619 1.00 17.53 150 CYS A C 1
ATOM 891 O O . CYS A 1 122 ? 9.836 29.179 10.178 1.00 16.12 150 CYS A O 1
ATOM 894 N N . ALA A 1 123 ? 8.165 27.644 10.310 1.00 16.87 151 ALA A N 1
ATOM 895 C CA . ALA A 1 123 ? 7.231 28.335 9.469 1.00 16.16 151 ALA A CA 1
ATOM 896 C C . ALA A 1 123 ? 5.938 28.444 10.254 1.00 16.33 151 ALA A C 1
ATOM 897 O O . ALA A 1 123 ? 5.514 27.482 10.914 1.00 16.94 151 ALA A O 1
ATOM 899 N N . ILE A 1 124 ? 5.323 29.618 10.208 1.00 15.55 152 ILE A N 1
ATOM 900 C CA . ILE A 1 124 ? 4.017 29.827 10.848 1.00 15.58 152 ILE A CA 1
ATOM 901 C C . ILE A 1 124 ? 3.051 30.178 9.725 1.00 15.01 152 ILE A C 1
ATOM 902 O O . ILE A 1 124 ? 3.205 31.211 9.064 1.00 14.42 152 ILE A O 1
ATOM 907 N N . LEU A 1 125 ? 2.087 29.285 9.484 1.00 15.16 153 LEU A N 1
ATOM 908 C CA . LEU A 1 125 ? 1.333 29.304 8.246 1.00 15.09 153 LEU A CA 1
ATOM 909 C C . LEU A 1 125 ? -0.163 29.374 8.496 1.00 14.80 153 LEU A C 1
ATOM 910 O O . LEU A 1 125 ? -0.644 28.735 9.411 1.00 14.97 153 LEU A O 1
ATOM 915 N N . MET A 1 126 ? -0.878 30.174 7.697 1.00 13.53 154 MET A N 1
ATOM 916 C CA . MET A 1 126 ? -2.347 30.204 7.728 1.00 13.75 154 MET A CA 1
ATOM 917 C C . MET A 1 126 ? -2.913 29.308 6.635 1.00 14.04 154 MET A C 1
ATOM 918 O O . MET A 1 126 ? -2.544 29.443 5.470 1.00 14.88 154 MET A O 1
ATOM 923 N N . PHE A 1 127 ? -3.788 28.386 7.029 1.00 13.97 155 PHE A N 1
ATOM 924 C CA . PHE A 1 127 ? -4.418 27.423 6.125 1.00 13.79 155 PHE A CA 1
ATOM 925 C C . PHE A 1 127 ? -5.910 27.350 6.407 1.00 14.06 155 PHE A C 1
ATOM 926 O O . PHE A 1 127 ? -6.372 27.794 7.460 1.00 13.46 155 PHE A O 1
ATOM 934 N N . GLN A 1 128 ? -6.667 26.755 5.490 1.00 14.77 156 GLN A N 1
ATOM 935 C CA . GLN A 1 128 ? -8.066 26.453 5.754 1.00 15.09 156 GLN A CA 1
ATOM 936 C C . GLN A 1 128 ? -8.090 25.438 6.875 1.00 14.98 156 GLN A C 1
ATOM 937 O O . GLN A 1 128 ? -7.191 24.621 6.970 1.00 14.04 156 GLN A O 1
ATOM 943 N N . ARG A 1 129 ? -9.138 25.466 7.696 1.00 15.13 157 ARG A N 1
ATOM 944 C CA . ARG A 1 129 ? -9.243 24.569 8.831 1.00 14.84 157 ARG A CA 1
ATOM 945 C C . ARG A 1 129 ? -9.025 23.094 8.441 1.00 15.32 157 ARG A C 1
ATOM 946 O O . ARG A 1 129 ? -8.277 22.369 9.101 1.00 13.95 157 ARG A O 1
ATOM 954 N N . GLU A 1 130 ? -9.701 22.640 7.391 1.00 16.21 158 GLU A N 1
ATOM 955 C CA . GLU A 1 130 ? -9.612 21.203 7.055 1.00 16.59 158 GLU A CA 1
ATOM 956 C C . GLU A 1 130 ? -8.179 20.803 6.693 1.00 16.10 158 GLU A C 1
ATOM 957 O O . GLU A 1 130 ? -7.712 19.739 7.126 1.00 16.04 158 GLU A O 1
ATOM 963 N N . PHE A 1 131 ? -7.499 21.662 5.920 1.00 15.68 159 PHE A N 1
ATOM 964 C CA . PHE A 1 131 ? -6.114 21.427 5.490 1.00 15.33 159 PHE A CA 1
ATOM 965 C C . PHE A 1 131 ? -5.212 21.328 6.721 1.00 15.23 159 PHE A C 1
ATOM 966 O O . PHE A 1 131 ? -4.350 20.450 6.801 1.00 15.17 159 PHE A O 1
ATOM 974 N N . ALA A 1 132 ? -5.415 22.244 7.677 1.00 14.74 160 ALA A N 1
ATOM 975 C CA . ALA A 1 132 ? -4.669 22.244 8.939 1.00 14.25 160 ALA A CA 1
ATOM 976 C C . ALA A 1 132 ? -4.893 20.949 9.740 1.00 13.55 160 ALA A C 1
ATOM 977 O O . ALA A 1 132 ? -3.951 20.377 10.292 1.00 13.46 160 ALA A O 1
ATOM 979 N N . LEU A 1 133 ? -6.143 20.526 9.830 1.00 14.27 161 LEU A N 1
ATOM 980 C CA . LEU A 1 133 ? -6.515 19.285 10.531 1.00 15.41 161 LEU A CA 1
ATOM 981 C C . LEU A 1 133 ? -5.864 18.078 9.864 1.00 14.89 161 LEU A C 1
ATOM 982 O O . LEU A 1 133 ? -5.394 17.173 10.562 1.00 16.37 161 LEU A O 1
ATOM 987 N N . ARG A 1 134 ? -5.766 18.105 8.532 1.00 15.20 162 ARG A N 1
ATOM 988 C CA . ARG A 1 134 ? -5.128 17.024 7.762 1.00 15.46 162 ARG A CA 1
ATOM 989 C C . ARG A 1 134 ? -3.643 16.909 8.102 1.00 14.92 162 ARG A C 1
ATOM 990 O O . ARG A 1 134 ? -3.119 15.808 8.262 1.00 14.65 162 ARG A O 1
ATOM 998 N N . LEU A 1 135 ? -2.961 18.044 8.210 1.00 13.86 163 LEU A N 1
ATOM 999 C CA . LEU A 1 135 ? -1.529 18.051 8.536 1.00 13.54 163 LEU A CA 1
ATOM 1000 C C . LEU A 1 135 ? -1.228 17.373 9.870 1.00 13.79 163 LEU A C 1
ATOM 1001 O O . LEU A 1 135 ? -0.202 16.724 10.019 1.00 14.30 163 LEU A O 1
ATOM 1006 N N . VAL A 1 136 ? -2.121 17.550 10.838 1.00 13.76 164 VAL A N 1
ATOM 1007 C CA . VAL A 1 136 ? -1.909 17.027 12.198 1.00 14.06 164 VAL A CA 1
ATOM 1008 C C . VAL A 1 136 ? -2.670 15.723 12.502 1.00 14.08 164 VAL A C 1
ATOM 1009 O O . VAL A 1 136 ? -2.593 15.200 13.622 1.00 14.21 164 VAL A O 1
ATOM 1013 N N . ALA A 1 137 ? -3.400 15.209 11.514 1.00 14.00 165 ALA A N 1
ATOM 1014 C CA . ALA A 1 137 ? -4.213 13.992 11.706 1.00 14.02 165 ALA A CA 1
ATOM 1015 C C . ALA A 1 137 ? -3.327 12.790 12.080 1.00 13.80 165 ALA A C 1
ATOM 1016 O O . ALA A 1 137 ? -2.242 12.649 11.586 1.00 14.05 165 ALA A O 1
ATOM 1018 N N . LYS A 1 138 ? -3.846 11.942 12.946 1.00 15.04 166 LYS A N 1
ATOM 1019 C CA . LYS A 1 138 ? -3.224 10.676 13.361 1.00 15.37 166 LYS A CA 1
ATOM 1020 C C . LYS A 1 138 ? -3.806 9.488 12.576 1.00 14.74 166 LYS A C 1
ATOM 1021 O O . LYS A 1 138 ? -4.914 9.555 12.082 1.00 13.13 166 LYS A O 1
ATOM 1027 N N . PRO A 1 139 ? -3.058 8.368 12.481 1.00 14.44 167 PRO A N 1
ATOM 1028 C CA . PRO A 1 139 ? -3.639 7.146 11.897 1.00 14.76 167 PRO A CA 1
ATOM 1029 C C . PRO A 1 139 ? -4.937 6.689 12.607 1.00 15.66 167 PRO A C 1
ATOM 1030 O O . PRO A 1 139 ? -5.057 6.890 13.795 1.00 14.93 167 PRO A O 1
ATOM 1034 N N . GLY A 1 140 ? -5.970 6.120 11.984 1.00 17.47 168 GLY A N 1
ATOM 1035 C CA . GLY A 1 140 ? -6.666 6.512 10.843 1.00 18.13 168 GLY A CA 1
ATOM 1036 C C . GLY A 1 140 ? -7.805 7.379 11.408 1.00 17.97 168 GLY A C 1
ATOM 1037 O O . GLY A 1 140 ? -8.924 6.935 11.675 1.00 17.46 168 GLY A O 1
ATOM 1038 N N . ASP A 1 141 ? -7.472 8.630 11.643 1.00 17.32 169 ASP A N 1
ATOM 1039 C CA . ASP A 1 141 ? -8.462 9.701 11.634 1.00 17.47 169 ASP A CA 1
ATOM 1040 C C . ASP A 1 141 ? -9.074 9.740 10.249 1.00 16.74 169 ASP A C 1
ATOM 1041 O O . ASP A 1 141 ? -8.433 9.353 9.271 1.00 15.54 169 ASP A O 1
ATOM 1046 N N . LYS A 1 142 ? -10.317 10.204 10.172 1.00 17.83 170 LYS A N 1
ATOM 1047 C CA . LYS A 1 142 ? -10.969 10.460 8.898 1.00 19.48 170 LYS A CA 1
ATOM 1048 C C . LYS A 1 142 ? -10.110 11.392 7.995 1.00 18.97 170 LYS A C 1
ATOM 1049 O O . LYS A 1 142 ? -10.082 11.223 6.771 1.00 19.88 170 LYS A O 1
ATOM 1055 N N . LEU A 1 143 ? -9.393 12.349 8.593 1.00 18.00 171 LEU A N 1
ATOM 1056 C CA . LEU A 1 143 ? -8.566 13.285 7.808 1.00 17.36 171 LEU A CA 1
ATOM 1057 C C . LEU A 1 143 ? -7.110 12.850 7.610 1.00 16.85 171 LEU A C 1
ATOM 1058 O O . LEU A 1 143 ? -6.317 13.595 7.049 1.00 17.46 171 LEU A O 1
ATOM 1063 N N . TYR A 1 144 ? -6.753 11.647 8.061 1.00 15.48 172 TYR A N 1
ATOM 1064 C CA . TYR A 1 144 ? -5.393 11.152 7.853 1.00 14.24 172 TYR A CA 1
ATOM 1065 C C . TYR A 1 144 ? -5.178 10.805 6.383 1.00 14.41 172 TYR A C 1
ATOM 1066 O O . TYR A 1 144 ? -5.965 10.050 5.819 1.00 14.52 172 TYR A O 1
ATOM 1075 N N . CYS A 1 145 ? -4.135 11.355 5.765 1.00 13.29 173 CYS A N 1
ATOM 1076 C CA . CYS A 1 145 ? -3.933 11.226 4.324 1.00 13.44 173 CYS A CA 1
ATOM 1077 C C . CYS A 1 145 ? -2.452 11.401 3.966 1.00 13.06 173 CYS A C 1
ATOM 1078 O O . CYS A 1 145 ? -1.595 11.477 4.863 1.00 11.98 173 CYS A O 1
ATOM 1081 N N . ARG A 1 146 ? -2.148 11.484 2.664 1.00 12.62 174 ARG A N 1
ATOM 1082 C CA . ARG A 1 146 ? -0.757 11.597 2.191 1.00 13.93 174 ARG A CA 1
ATOM 1083 C C . ARG A 1 146 ? -0.151 12.833 2.816 1.00 13.87 174 ARG A C 1
ATOM 1084 O O . ARG A 1 146 ? 1.010 12.831 3.228 1.00 14.05 174 ARG A O 1
ATOM 1092 N N . LEU A 1 147 ? -0.935 13.913 2.868 1.00 13.40 175 LEU A N 1
ATOM 1093 C CA . LEU A 1 147 ? -0.430 15.156 3.443 1.00 14.87 175 LEU A CA 1
ATOM 1094 C C . LEU A 1 147 ? -0.019 14.985 4.906 1.00 13.70 175 LEU A C 1
ATOM 1095 O O . LEU A 1 147 ? 1.046 15.464 5.302 1.00 14.83 175 LEU A O 1
ATOM 1100 N N . SER A 1 148 ? -0.863 14.317 5.699 1.00 13.40 176 SER A N 1
ATOM 1101 C CA . SER A 1 148 ? -0.521 14.026 7.106 1.00 12.90 176 SER A CA 1
ATOM 1102 C C . SER A 1 148 ? 0.827 13.336 7.237 1.00 13.02 176 SER A C 1
ATOM 1103 O O . SER A 1 148 ? 1.730 13.829 7.917 1.00 13.39 176 SER A O 1
ATOM 1106 N N . ILE A 1 149 ? 0.981 12.204 6.560 1.00 13.12 177 ILE A N 1
ATOM 1107 C CA . ILE A 1 149 ? 2.147 11.344 6.784 1.00 11.31 177 ILE A CA 1
ATOM 1108 C C . ILE A 1 149 ? 3.426 11.940 6.209 1.00 11.50 177 ILE A C 1
ATOM 1109 O O . ILE A 1 149 ? 4.477 11.802 6.809 1.00 11.34 177 ILE A O 1
ATOM 1114 N N . ASN A 1 150 ? 3.338 12.621 5.063 1.00 12.13 178 ASN A N 1
ATOM 1115 C CA . ASN A 1 150 ? 4.507 13.245 4.433 1.00 12.10 178 ASN A CA 1
ATOM 1116 C C . ASN A 1 150 ? 4.986 14.419 5.291 1.00 12.19 178 ASN A C 1
ATOM 1117 O O . ASN A 1 150 ? 6.182 14.591 5.511 1.00 10.95 178 ASN A O 1
ATOM 1122 N N . THR A 1 151 ? 4.048 15.237 5.753 1.00 12.69 179 THR A N 1
ATOM 1123 C CA . THR A 1 151 ? 4.421 16.346 6.661 1.00 13.58 179 THR A CA 1
ATOM 1124 C C . THR A 1 151 ? 5.047 15.790 7.957 1.00 14.21 179 THR A C 1
ATOM 1125 O O . THR A 1 151 ? 6.123 16.211 8.382 1.00 14.74 179 THR A O 1
ATOM 1129 N N . GLN A 1 152 ? 4.389 14.824 8.579 1.00 14.57 180 GLN A N 1
ATOM 1130 C CA . GLN A 1 152 ? 4.908 14.287 9.852 1.00 14.47 180 GLN A CA 1
ATOM 1131 C C . GLN A 1 152 ? 6.241 13.527 9.747 1.00 14.33 180 GLN A C 1
ATOM 1132 O O . GLN A 1 152 ? 7.008 13.472 10.720 1.00 14.34 180 GLN A O 1
ATOM 1138 N N . LEU A 1 153 ? 6.518 12.947 8.583 1.00 14.04 181 LEU A N 1
ATOM 1139 C CA . LEU A 1 153 ? 7.818 12.335 8.324 1.00 13.53 181 LEU A CA 1
ATOM 1140 C C . LEU A 1 153 ? 8.942 13.361 8.351 1.00 14.42 181 LEU A C 1
ATOM 1141 O O . LEU A 1 153 ? 10.002 13.088 8.898 1.00 13.24 181 LEU A O 1
ATOM 1146 N N . LEU A 1 154 ? 8.717 14.512 7.706 1.00 13.98 182 LEU A N 1
ATOM 1147 C CA . LEU A 1 154 ? 9.796 15.477 7.489 1.00 14.37 182 LEU A CA 1
ATOM 1148 C C . LEU A 1 154 ? 9.817 16.640 8.488 1.00 14.44 182 LEU A C 1
ATOM 1149 O O . LEU A 1 154 ? 10.779 17.402 8.526 1.00 14.47 182 LEU A O 1
ATOM 1154 N N . ALA A 1 155 ? 8.800 16.743 9.332 1.00 13.42 183 ALA A N 1
ATOM 1155 C CA . ALA A 1 155 ? 8.663 17.943 10.157 1.00 13.35 183 ALA A CA 1
ATOM 1156 C C . ALA A 1 155 ? 7.913 17.659 11.444 1.00 13.77 183 ALA A C 1
ATOM 1157 O O . ALA A 1 155 ? 7.194 16.686 11.529 1.00 12.85 183 ALA A O 1
ATOM 1159 N N . ARG A 1 156 ? 8.090 18.526 12.435 1.00 14.66 184 ARG A N 1
ATOM 1160 C CA . ARG A 1 156 ? 7.173 18.591 13.554 1.00 16.80 184 ARG A CA 1
ATOM 1161 C C . ARG A 1 156 ? 6.110 19.628 13.185 1.00 15.70 184 ARG A C 1
ATOM 1162 O O . ARG A 1 156 ? 6.448 20.742 12.836 1.00 16.33 184 ARG A O 1
ATOM 1170 N N . VAL A 1 157 ? 4.838 19.261 13.264 1.00 15.54 185 VAL A N 1
ATOM 1171 C CA . VAL A 1 157 ? 3.752 20.119 12.810 1.00 14.69 185 VAL A CA 1
ATOM 1172 C C . VAL A 1 157 ? 2.792 20.237 13.986 1.00 15.72 185 VAL A C 1
ATOM 1173 O O . VAL A 1 157 ? 2.500 19.238 14.635 1.00 15.95 185 VAL A O 1
ATOM 1177 N N . ASP A 1 158 ? 2.356 21.459 14.291 1.00 15.53 186 ASP A N 1
ATOM 1178 C CA . ASP A 1 158 ? 1.431 21.709 15.393 1.00 16.49 186 ASP A CA 1
ATOM 1179 C C . ASP A 1 158 ? 0.332 22.661 14.981 1.00 15.99 186 ASP A C 1
ATOM 1180 O O . ASP A 1 158 ? 0.614 23.666 14.370 1.00 14.66 186 ASP A O 1
ATOM 1185 N N . HIS A 1 159 ? -0.911 22.336 15.333 1.00 16.69 187 HIS A N 1
ATOM 1186 C CA . HIS A 1 159 ? -2.038 23.238 15.140 1.00 18.11 187 HIS A CA 1
ATOM 1187 C C . HIS A 1 159 ? -2.058 24.246 16.303 1.00 18.61 187 HIS A C 1
ATOM 1188 O O . HIS A 1 159 ? -2.294 23.860 17.457 1.00 18.79 187 HIS A O 1
ATOM 1195 N N . LEU A 1 160 ? -1.813 25.532 16.002 1.00 18.14 188 LEU A N 1
ATOM 1196 C CA . LEU A 1 160 ? -1.608 26.567 17.046 1.00 17.88 188 LEU A CA 1
ATOM 1197 C C . LEU A 1 160 ? -2.844 27.325 17.428 1.00 18.39 188 LEU A C 1
ATOM 1198 O O . LEU A 1 160 ? -3.061 27.602 18.614 1.00 17.41 188 LEU A O 1
ATOM 1203 N N . MET A 1 161 ? -3.654 27.703 16.437 1.00 17.54 189 MET A N 1
ATOM 1204 C CA . MET A 1 161 ? -4.829 28.529 16.722 1.00 18.65 189 MET A CA 1
ATOM 1205 C C . MET A 1 161 ? -5.873 28.459 15.629 1.00 17.92 189 MET A C 1
ATOM 1206 O O . MET A 1 161 ? -5.545 28.276 14.452 1.00 18.53 189 MET A O 1
ATOM 1211 N N . LYS A 1 162 ? -7.126 28.531 16.049 1.00 17.33 190 LYS A N 1
ATOM 1212 C CA . LYS A 1 162 ? -8.256 28.692 15.158 1.00 17.77 190 LYS A CA 1
ATOM 1213 C C . LYS A 1 162 ? -8.490 30.170 14.856 1.00 17.95 190 LYS A C 1
ATOM 1214 O O . LYS A 1 162 ? -8.417 31.030 15.751 1.00 17.88 190 LYS A O 1
ATOM 1220 N N . VAL A 1 163 ? -8.737 30.472 13.590 1.00 17.13 191 VAL A N 1
ATOM 1221 C CA . VAL A 1 163 ? -8.963 31.862 13.159 1.00 16.62 191 VAL A CA 1
ATOM 1222 C C . VAL A 1 163 ? -10.290 31.959 12.401 1.00 16.43 191 VAL A C 1
ATOM 1223 O O . VAL A 1 163 ? -10.426 31.384 11.325 1.00 15.45 191 VAL A O 1
ATOM 1227 N N . GLY A 1 164 ? -11.240 32.713 12.959 1.00 16.56 192 GLY A N 1
ATOM 1228 C CA . GLY A 1 164 ? -12.548 32.958 12.346 1.00 16.60 192 GLY A CA 1
ATOM 1229 C C . GLY A 1 164 ? -12.484 33.666 11.005 1.00 16.88 192 GLY A C 1
ATOM 1230 O O . GLY A 1 164 ? -11.599 34.491 10.786 1.00 16.37 192 GLY A O 1
ATOM 1231 N N . LYS A 1 165 ? -13.421 33.349 10.097 1.00 17.62 193 LYS A N 1
ATOM 1232 C CA . LYS A 1 165 ? -13.441 33.977 8.764 1.00 17.48 193 LYS A CA 1
ATOM 1233 C C . LYS A 1 165 ? -13.636 35.510 8.875 1.00 17.82 193 LYS A C 1
ATOM 1234 O O . LYS A 1 165 ? -13.202 36.262 8.022 1.00 15.85 193 LYS A O 1
ATOM 1240 N N . ASN A 1 166 ? -14.237 35.932 9.982 1.00 18.44 194 ASN A N 1
ATOM 1241 C CA . ASN A 1 166 ? -14.538 37.336 10.281 1.00 20.02 194 ASN A CA 1
ATOM 1242 C C . ASN A 1 166 ? -13.269 38.216 10.361 1.00 20.15 194 ASN A C 1
ATOM 1243 O O . ASN A 1 166 ? -13.316 39.456 10.274 1.00 19.98 194 ASN A O 1
ATOM 1248 N N . ASN A 1 167 ? -12.121 37.551 10.460 1.00 19.59 195 ASN A N 1
ATOM 1249 C CA . ASN A 1 167 ? -10.845 38.218 10.678 1.00 19.71 195 ASN A CA 1
ATOM 1250 C C . ASN A 1 167 ? -10.170 38.661 9.399 1.00 19.26 195 ASN A C 1
ATOM 1251 O O . ASN A 1 167 ? -9.126 39.295 9.461 1.00 19.64 195 ASN A O 1
ATOM 1256 N N . PHE A 1 168 ? -10.768 38.314 8.253 1.00 19.05 196 PHE A N 1
ATOM 1257 C CA . PHE A 1 168 ? -10.224 38.614 6.936 1.00 18.59 196 PHE A CA 1
ATOM 1258 C C . PHE A 1 168 ? -11.159 39.546 6.187 1.00 19.94 196 PHE A C 1
ATOM 1259 O O . PHE A 1 168 ? -12.365 39.563 6.431 1.00 19.85 196 PHE A O 1
ATOM 1267 N N . ARG A 1 169 ? -10.589 40.314 5.273 1.00 20.82 197 ARG A N 1
ATOM 1268 C CA . ARG A 1 169 ? -11.358 41.098 4.325 1.00 22.40 197 ARG A CA 1
ATOM 1269 C C . ARG A 1 169 ? -10.886 40.841 2.911 1.00 21.52 197 ARG A C 1
ATOM 1270 O O . ARG A 1 169 ? -9.712 41.015 2.607 1.00 22.41 197 ARG A O 1
ATOM 1278 N N . PRO A 1 170 ? -11.780 40.345 2.046 1.00 21.45 198 PRO A N 1
ATOM 1279 C CA . PRO A 1 170 ? -13.135 39.877 2.339 1.00 20.69 198 PRO A CA 1
ATOM 1280 C C . PRO A 1 170 ? -13.021 38.511 3.046 1.00 20.96 198 PRO A C 1
ATOM 1281 O O . PRO A 1 170 ? -11.958 37.889 2.986 1.00 18.89 198 PRO A O 1
ATOM 1285 N N . PRO A 1 171 ? -14.057 38.109 3.804 1.00 20.82 199 PRO A N 1
ATOM 1286 C CA . PRO A 1 171 ? -13.954 36.836 4.517 1.00 21.11 199 PRO A CA 1
ATOM 1287 C C . PRO A 1 171 ? -13.920 35.625 3.591 1.00 21.27 199 PRO A C 1
ATOM 1288 O O . PRO A 1 171 ? -14.616 35.598 2.564 1.00 21.68 199 PRO A O 1
ATOM 1292 N N . PRO A 1 172 ? -13.118 34.606 3.936 1.00 20.97 200 PRO A N 1
ATOM 1293 C CA . PRO A 1 172 ? -13.258 33.378 3.150 1.00 20.18 200 PRO A CA 1
ATOM 1294 C C . PRO A 1 172 ? -14.545 32.624 3.537 1.00 19.82 200 PRO A C 1
ATOM 1295 O O . PRO A 1 172 ? -15.253 33.050 4.465 1.00 19.12 200 PRO A O 1
ATOM 1299 N N . LYS A 1 173 ? -14.839 31.519 2.842 1.00 18.75 201 LYS A N 1
ATOM 1300 C CA . LYS A 1 173 ? -16.062 30.732 3.081 1.00 18.95 201 LYS A CA 1
ATOM 1301 C C . LYS A 1 173 ? -15.909 29.697 4.204 1.00 17.98 201 LYS A C 1
ATOM 1302 O O . LYS A 1 173 ? -16.899 29.179 4.717 1.00 17.00 201 LYS A O 1
ATOM 1308 N N . VAL A 1 174 ? -14.658 29.400 4.561 1.00 17.40 202 VAL A N 1
ATOM 1309 C CA . VAL A 1 174 ? -14.337 28.448 5.626 1.00 17.60 202 VAL A CA 1
ATOM 1310 C C . VAL A 1 174 ? -13.493 29.115 6.699 1.00 17.80 202 VAL A C 1
ATOM 1311 O O . VAL A 1 174 ? -12.868 30.160 6.459 1.00 17.32 202 VAL A O 1
ATOM 1315 N N . GLU A 1 175 ? -13.527 28.531 7.889 1.00 17.22 203 GLU A N 1
ATOM 1316 C CA . GLU A 1 175 ? -12.647 28.898 8.990 1.00 17.15 203 GLU A CA 1
ATOM 1317 C C . GLU A 1 175 ? -11.210 28.537 8.634 1.00 16.87 203 GLU A C 1
ATOM 1318 O O . GLU A 1 175 ? -10.965 27.685 7.762 1.00 15.82 203 GLU A O 1
ATOM 1324 N N . SER A 1 176 ? -10.279 29.225 9.294 1.00 16.44 204 SER A N 1
ATOM 1325 C CA . SER A 1 176 ? -8.850 29.055 9.084 1.00 16.30 204 SER A CA 1
ATOM 1326 C C . SER A 1 176 ? -8.151 28.627 10.375 1.00 15.63 204 SER A C 1
ATOM 1327 O O . SER A 1 176 ? -8.739 28.653 11.461 1.00 14.14 204 SER A O 1
ATOM 1330 N N . SER A 1 177 ? -6.875 28.276 10.223 1.00 15.02 205 SER A N 1
ATOM 1331 C CA . SER A 1 177 ? -6.043 27.783 11.312 1.00 15.26 205 SER A CA 1
ATOM 1332 C C . SER A 1 177 ? -4.617 28.258 11.096 1.00 15.39 205 SER A C 1
ATOM 1333 O O . SER A 1 177 ? -4.130 28.318 9.959 1.00 15.71 205 SER A O 1
ATOM 1336 N N . VAL A 1 178 ? -3.932 28.533 12.191 1.00 15.27 206 VAL A N 1
ATOM 1337 C CA . VAL A 1 178 ? -2.510 28.783 12.148 1.00 15.04 206 VAL A CA 1
ATOM 1338 C C . VAL A 1 178 ? -1.817 27.495 12.568 1.00 14.42 206 VAL A C 1
ATOM 1339 O O . VAL A 1 178 ? -2.148 26.913 13.587 1.00 14.82 206 VAL A O 1
ATOM 1343 N N . VAL A 1 179 ? -0.835 27.089 11.776 1.00 14.71 207 VAL A N 1
ATOM 1344 C CA . VAL A 1 179 ? -0.039 25.877 12.007 1.00 15.11 207 VAL A CA 1
ATOM 1345 C C . VAL A 1 179 ? 1.446 26.269 12.091 1.00 15.73 207 VAL A C 1
ATOM 1346 O O . VAL A 1 179 ? 1.868 27.191 11.398 1.00 15.84 207 VAL A O 1
ATOM 1350 N N . ARG A 1 180 ? 2.222 25.567 12.930 1.00 15.30 208 ARG A N 1
ATOM 1351 C CA . ARG A 1 180 ? 3.687 25.642 12.914 1.00 15.46 208 ARG A CA 1
ATOM 1352 C C . ARG A 1 180 ? 4.318 24.411 12.231 1.00 14.76 208 ARG A C 1
ATOM 1353 O O . ARG A 1 180 ? 3.920 23.278 12.496 1.00 13.87 208 ARG A O 1
ATOM 1361 N N . ILE A 1 181 ? 5.301 24.626 11.364 1.00 14.64 209 ILE A N 1
ATOM 1362 C CA . ILE A 1 181 ? 6.044 23.519 10.739 1.00 15.08 209 ILE A CA 1
ATOM 1363 C C . ILE A 1 181 ? 7.524 23.766 11.022 1.00 16.11 209 ILE A C 1
ATOM 1364 O O . ILE A 1 181 ? 8.079 24.790 10.576 1.00 15.53 209 ILE A O 1
ATOM 1369 N N . GLU A 1 182 ? 8.142 22.855 11.779 1.00 16.32 210 GLU A N 1
ATOM 1370 C CA . GLU A 1 182 ? 9.592 22.861 12.000 1.00 16.73 210 GLU A CA 1
ATOM 1371 C C . GLU A 1 182 ? 10.199 21.614 11.372 1.00 16.79 210 GLU A C 1
ATOM 1372 O O . GLU A 1 182 ? 9.934 20.526 11.832 1.00 15.71 210 GLU A O 1
ATOM 1378 N N . PRO A 1 183 ? 11.001 21.785 10.305 1.00 17.74 211 PRO A N 1
ATOM 1379 C CA . PRO A 1 183 ? 11.580 20.672 9.554 1.00 17.68 211 PRO A CA 1
ATOM 1380 C C . PRO A 1 183 ? 12.559 19.915 10.416 1.00 18.46 211 PRO A C 1
ATOM 1381 O O . PRO A 1 183 ? 13.367 20.542 11.118 1.00 18.01 211 PRO A O 1
ATOM 1385 N N . LYS A 1 184 ? 12.462 18.588 10.391 1.00 17.82 212 LYS A N 1
ATOM 1386 C CA . LYS A 1 184 ? 13.409 17.719 11.087 1.00 18.69 212 LYS A CA 1
ATOM 1387 C C . LYS A 1 184 ? 14.796 17.859 10.451 1.00 19.40 212 LYS A C 1
ATOM 1388 O O . LYS A 1 184 ? 14.977 17.671 9.246 1.00 18.13 212 LYS A O 1
ATOM 1394 N N . ASN A 1 185 ? 15.768 18.220 11.284 1.00 21.16 213 ASN A N 1
ATOM 1395 C CA . ASN A 1 185 ? 17.116 18.479 10.823 1.00 22.77 213 ASN A CA 1
ATOM 1396 C C . ASN A 1 185 ? 18.102 17.783 11.771 1.00 23.44 213 ASN A C 1
ATOM 1397 O O . ASN A 1 185 ? 18.208 18.172 12.928 1.00 23.99 213 ASN A O 1
ATOM 1402 N N . PRO A 1 186 ? 18.785 16.724 11.291 1.00 23.77 214 PRO A N 1
ATOM 1403 C CA . PRO A 1 186 ? 18.694 16.158 9.934 1.00 23.33 214 PRO A CA 1
ATOM 1404 C C . PRO A 1 186 ? 17.371 15.426 9.730 1.00 23.20 214 PRO A C 1
ATOM 1405 O O . PRO A 1 186 ? 16.752 15.014 10.712 1.00 23.37 214 PRO A O 1
ATOM 1409 N N . PRO A 1 187 ? 16.938 15.268 8.475 1.00 22.68 215 PRO A N 1
ATOM 1410 C CA . PRO A 1 187 ? 15.700 14.534 8.257 1.00 22.42 215 PRO A CA 1
ATOM 1411 C C . PRO A 1 187 ? 15.928 13.015 8.399 1.00 21.56 215 PRO A C 1
ATOM 1412 O O . PRO A 1 187 ? 17.080 12.574 8.474 1.00 20.01 215 PRO A O 1
ATOM 1416 N N . PRO A 1 188 ? 14.842 12.217 8.466 1.00 21.15 216 PRO A N 1
ATOM 1417 C CA . PRO A 1 188 ? 15.062 10.767 8.484 1.00 20.62 216 PRO A CA 1
ATOM 1418 C C . PRO A 1 188 ? 15.804 10.309 7.225 1.00 19.78 216 PRO A C 1
ATOM 1419 O O . PRO A 1 188 ? 15.690 10.965 6.155 1.00 19.49 216 PRO A O 1
ATOM 1423 N N . PRO A 1 189 ? 16.537 9.182 7.332 1.00 19.49 217 PRO A N 1
ATOM 1424 C CA . PRO A 1 189 ? 17.402 8.725 6.247 1.00 18.74 217 PRO A CA 1
ATOM 1425 C C . PRO A 1 189 ? 16.521 7.955 5.259 1.00 19.03 217 PRO A C 1
ATOM 1426 O O . PRO A 1 189 ? 16.614 6.715 5.128 1.00 18.73 217 PRO A O 1
ATOM 1430 N N . ILE A 1 190 ? 15.619 8.683 4.612 1.00 18.31 218 ILE A N 1
ATOM 1431 C CA . ILE A 1 190 ? 14.702 8.037 3.703 1.00 18.91 218 ILE A CA 1
ATOM 1432 C C . ILE A 1 190 ? 14.541 8.854 2.426 1.00 17.97 218 ILE A C 1
ATOM 1433 O O . ILE A 1 190 ? 14.379 10.075 2.475 1.00 15.97 218 ILE A O 1
ATOM 1438 N N . ASN A 1 191 ? 14.632 8.168 1.288 1.00 17.66 219 ASN A N 1
ATOM 1439 C CA . ASN A 1 191 ? 14.537 8.815 -0.014 1.00 17.41 219 ASN A CA 1
ATOM 1440 C C . ASN A 1 191 ? 13.106 9.280 -0.245 1.00 17.04 219 ASN A C 1
ATOM 1441 O O . ASN A 1 191 ? 12.230 8.447 -0.454 1.00 16.44 219 ASN A O 1
ATOM 1446 N N . PHE A 1 192 ? 12.874 10.599 -0.203 1.00 16.41 220 PHE A N 1
ATOM 1447 C CA . PHE A 1 192 ? 11.500 11.120 -0.238 1.00 17.31 220 PHE A CA 1
ATOM 1448 C C . PHE A 1 192 ? 10.749 10.815 -1.545 1.00 17.12 220 PHE A C 1
ATOM 1449 O O . PHE A 1 192 ? 9.519 10.673 -1.537 1.00 17.07 220 PHE A O 1
ATOM 1457 N N . GLN A 1 193 ? 11.476 10.756 -2.653 1.00 17.21 221 GLN A N 1
ATOM 1458 C CA . GLN A 1 193 ? 10.869 10.406 -3.935 1.00 17.87 221 GLN A CA 1
ATOM 1459 C C . GLN A 1 193 ? 10.295 8.989 -3.894 1.00 16.87 221 GLN A C 1
ATOM 1460 O O . GLN A 1 193 ? 9.129 8.791 -4.253 1.00 16.77 221 GLN A O 1
ATOM 1466 N N . GLU A 1 194 ? 11.078 8.007 -3.456 1.00 15.72 222 GLU A N 1
ATOM 1467 C CA . GLU A 1 194 ? 10.545 6.637 -3.278 1.00 15.62 222 GLU A CA 1
ATOM 1468 C C . GLU A 1 194 ? 9.367 6.607 -2.328 1.00 15.52 222 GLU A C 1
ATOM 1469 O O . GLU A 1 194 ? 8.343 5.964 -2.595 1.00 15.81 222 GLU A O 1
ATOM 1475 N N . TRP A 1 195 ? 9.545 7.252 -1.180 1.00 14.89 223 TRP A N 1
ATOM 1476 C CA . TRP A 1 195 ? 8.524 7.301 -0.135 1.00 13.68 223 TRP A CA 1
ATOM 1477 C C . TRP A 1 195 ? 7.205 7.814 -0.695 1.00 13.47 223 TRP A C 1
ATOM 1478 O O . TRP A 1 195 ? 6.150 7.180 -0.519 1.00 13.82 223 TRP A O 1
ATOM 1489 N N . ASP A 1 196 ? 7.259 8.973 -1.356 1.00 12.80 224 ASP A N 1
ATOM 1490 C CA . ASP A 1 196 ? 6.031 9.557 -1.889 1.00 13.69 224 ASP A CA 1
ATOM 1491 C C . ASP A 1 196 ? 5.380 8.665 -2.960 1.00 12.76 224 ASP A C 1
ATOM 1492 O O . ASP A 1 196 ? 4.149 8.591 -3.025 1.00 13.41 224 ASP A O 1
ATOM 1497 N N . GLY A 1 197 ? 6.178 7.975 -3.772 1.00 12.50 225 GLY A N 1
ATOM 1498 C CA . GLY A 1 197 ? 5.607 6.986 -4.719 1.00 13.16 225 GLY A CA 1
ATOM 1499 C C . GLY A 1 197 ? 4.728 5.936 -4.036 1.00 13.59 225 GLY A C 1
ATOM 1500 O O . GLY A 1 197 ? 3.581 5.681 -4.430 1.00 12.61 225 GLY A O 1
ATOM 1501 N N . LEU A 1 198 ? 5.269 5.319 -2.988 1.00 14.04 226 LEU A N 1
ATOM 1502 C CA . LEU A 1 198 ? 4.528 4.344 -2.197 1.00 13.30 226 LEU A CA 1
ATOM 1503 C C . LEU A 1 198 ? 3.305 4.930 -1.513 1.00 12.68 226 LEU A C 1
ATOM 1504 O O . LEU A 1 198 ? 2.231 4.308 -1.488 1.00 12.87 226 LEU A O 1
ATOM 1509 N N . VAL A 1 199 ? 3.483 6.109 -0.926 1.00 12.04 227 VAL A N 1
ATOM 1510 C CA . VAL A 1 199 ? 2.416 6.793 -0.221 1.00 11.65 227 VAL A CA 1
ATOM 1511 C C . VAL A 1 199 ? 1.276 7.184 -1.196 1.00 11.90 227 VAL A C 1
ATOM 1512 O O . VAL A 1 199 ? 0.103 6.935 -0.914 1.00 11.42 227 VAL A O 1
ATOM 1516 N N . ARG A 1 200 ? 1.639 7.729 -2.363 1.00 11.71 228 ARG A N 1
ATOM 1517 C CA . ARG A 1 200 ? 0.648 8.072 -3.388 1.00 11.99 228 ARG A CA 1
ATOM 1518 C C . ARG A 1 200 ? -0.222 6.829 -3.783 1.00 12.37 228 ARG A C 1
ATOM 1519 O O . ARG A 1 200 ? -1.465 6.872 -3.724 1.00 11.03 228 ARG A O 1
ATOM 1527 N N . ILE A 1 201 ? 0.451 5.736 -4.141 1.00 12.90 229 ILE A N 1
ATOM 1528 C CA . ILE A 1 201 ? -0.187 4.493 -4.605 1.00 14.58 229 ILE A CA 1
ATOM 1529 C C . ILE A 1 201 ? -1.163 3.918 -3.574 1.00 14.85 229 ILE A C 1
ATOM 1530 O O . ILE A 1 201 ? -2.287 3.486 -3.915 1.00 14.71 229 ILE A O 1
ATOM 1535 N N . THR A 1 202 ? -0.741 3.922 -2.310 1.00 14.32 230 THR A N 1
ATOM 1536 C CA . THR A 1 202 ? -1.529 3.324 -1.232 1.00 13.77 230 THR A CA 1
ATOM 1537 C C . THR A 1 202 ? -2.638 4.237 -0.705 1.00 13.97 230 THR A C 1
ATOM 1538 O O . THR A 1 202 ? -3.701 3.764 -0.327 1.00 13.82 230 THR A O 1
ATOM 1542 N N . PHE A 1 203 ? -2.381 5.544 -0.641 1.00 14.25 231 PHE A N 1
ATOM 1543 C CA . PHE A 1 203 ? -3.393 6.467 -0.158 1.00 14.38 231 PHE A CA 1
ATOM 1544 C C . PHE A 1 203 ? -4.454 6.854 -1.179 1.00 15.38 231 PHE A C 1
ATOM 1545 O O . PHE A 1 203 ? -5.507 7.344 -0.786 1.00 15.33 231 PHE A O 1
ATOM 1553 N N . VAL A 1 204 ? -4.229 6.618 -2.472 1.00 16.18 232 VAL A N 1
ATOM 1554 C CA . VAL A 1 204 ? -5.190 7.155 -3.462 1.00 17.26 232 VAL A CA 1
ATOM 1555 C C . VAL A 1 204 ? -6.606 6.679 -3.131 1.00 18.44 232 VAL A C 1
ATOM 1556 O O . VAL A 1 204 ? -7.550 7.473 -3.104 1.00 18.68 232 VAL A O 1
ATOM 1560 N N . ARG A 1 205 ? -6.722 5.403 -2.796 1.00 19.64 233 ARG A N 1
ATOM 1561 C CA . ARG A 1 205 ? -7.917 4.874 -2.162 1.00 21.72 233 ARG A CA 1
ATOM 1562 C C . ARG A 1 205 ? -7.504 4.334 -0.792 1.00 21.83 233 ARG A C 1
ATOM 1563 O O . ARG A 1 205 ? -7.308 3.138 -0.628 1.00 20.13 233 ARG A O 1
ATOM 1571 N N . LYS A 1 206 ? -7.353 5.244 0.176 1.00 23.74 234 LYS A N 1
ATOM 1572 C CA . LYS A 1 206 ? -6.726 4.970 1.482 1.00 24.43 234 LYS A CA 1
ATOM 1573 C C . LYS A 1 206 ? -7.494 3.956 2.346 1.00 25.00 234 LYS A C 1
ATOM 1574 O O . LYS A 1 206 ? -6.980 3.472 3.359 1.00 24.07 234 LYS A O 1
ATOM 1580 N N . ASN A 1 207 ? -8.728 3.680 1.941 1.00 25.82 235 ASN A N 1
ATOM 1581 C CA . ASN A 1 207 ? -9.594 2.729 2.610 1.00 27.64 235 ASN A CA 1
ATOM 1582 C C . ASN A 1 207 ? -9.546 1.277 2.050 1.00 26.88 235 ASN A C 1
ATOM 1583 O O . ASN A 1 207 ? -10.155 0.371 2.623 1.00 26.99 235 ASN A O 1
ATOM 1588 N N . LYS A 1 208 ? -8.861 1.070 0.926 1.00 25.59 236 LYS A N 1
ATOM 1589 C CA . LYS A 1 208 ? -8.693 -0.271 0.353 1.00 25.02 236 LYS A CA 1
ATOM 1590 C C . LYS A 1 208 ? -7.506 -0.959 1.023 1.00 23.80 236 LYS A C 1
ATOM 1591 O O . LYS A 1 208 ? -6.542 -0.268 1.410 1.00 23.20 236 LYS A O 1
ATOM 1597 N N . THR A 1 209 ? -7.538 -2.292 1.164 1.00 21.41 237 THR A N 1
ATOM 1598 C CA . THR A 1 209 ? -6.355 -2.995 1.683 1.00 20.26 237 THR A CA 1
ATOM 1599 C C . THR A 1 209 ? -5.229 -2.796 0.676 1.00 19.22 237 THR A C 1
ATOM 1600 O O . THR A 1 209 ? -5.489 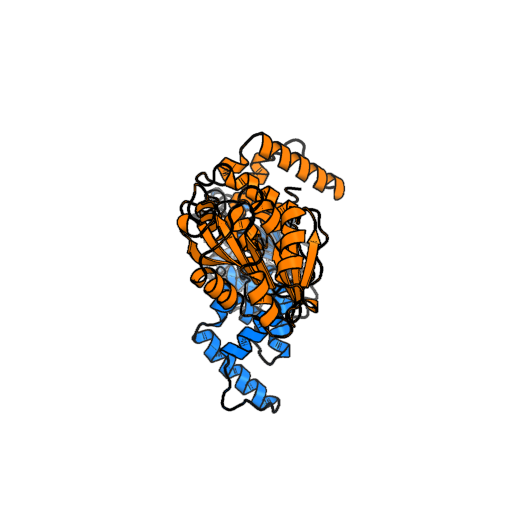-2.511 -0.518 1.00 17.20 237 THR A O 1
ATOM 1604 N N . LEU A 1 210 ? -3.989 -2.938 1.140 1.00 18.15 238 LEU A N 1
ATOM 1605 C CA . LEU A 1 210 ? -2.840 -2.808 0.238 1.00 17.63 238 LEU A CA 1
ATOM 1606 C C . LEU A 1 210 ? -2.856 -3.871 -0.853 1.00 17.76 238 LEU A C 1
ATOM 1607 O O . LEU A 1 210 ? -2.432 -3.621 -1.979 1.00 16.12 238 LEU A O 1
ATOM 1612 N N . SER A 1 211 ? -3.313 -5.069 -0.501 1.00 18.39 239 SER A N 1
ATOM 1613 C CA . SER A 1 211 ? -3.453 -6.128 -1.507 1.00 19.28 239 SER A CA 1
ATOM 1614 C C . SER A 1 211 ? -4.299 -5.644 -2.708 1.00 19.24 239 SER A C 1
ATOM 1615 O O . SER A 1 211 ? -3.881 -5.763 -3.870 1.00 19.65 239 SER A O 1
ATOM 1618 N N . ALA A 1 212 ? -5.454 -5.050 -2.428 1.00 19.12 240 ALA A N 1
ATOM 1619 C CA . ALA A 1 212 ? -6.302 -4.511 -3.487 1.00 19.94 240 ALA A CA 1
ATOM 1620 C C . ALA A 1 212 ? -5.673 -3.306 -4.185 1.00 19.98 240 ALA A C 1
ATOM 1621 O O . ALA A 1 212 ? -5.756 -3.198 -5.406 1.00 20.54 240 ALA A O 1
ATOM 1623 N N . ALA A 1 213 ? -5.030 -2.412 -3.430 1.00 19.28 241 ALA A N 1
ATOM 1624 C CA . ALA A 1 213 ? -4.431 -1.224 -4.032 1.00 19.20 241 ALA A CA 1
ATOM 1625 C C . ALA A 1 213 ? -3.331 -1.556 -5.070 1.00 18.81 241 ALA A C 1
ATOM 1626 O O . ALA A 1 213 ? -3.204 -0.890 -6.097 1.00 17.41 241 ALA A O 1
ATOM 1628 N N . PHE A 1 214 ? -2.562 -2.605 -4.801 1.00 17.96 242 PHE A N 1
ATOM 1629 C CA . PHE A 1 214 ? -1.464 -2.951 -5.663 1.00 18.95 242 PHE A CA 1
ATOM 1630 C C . PHE A 1 214 ? -1.904 -3.808 -6.861 1.00 20.66 242 PHE A C 1
ATOM 1631 O O . PHE A 1 214 ? -1.094 -4.096 -7.758 1.00 21.28 242 PHE A O 1
ATOM 1639 N N . LYS A 1 215 ? -3.175 -4.216 -6.885 1.00 21.79 243 LYS A N 1
ATOM 1640 C CA . LYS A 1 215 ? -3.663 -5.038 -8.008 1.00 23.16 243 LYS A CA 1
ATOM 1641 C C . LYS A 1 215 ? -4.053 -4.242 -9.241 1.00 23.24 243 LYS A C 1
ATOM 1642 O O . LYS A 1 215 ? -4.244 -4.818 -10.324 1.00 24.89 243 LYS A O 1
ATOM 1648 N N . SER A 1 216 ? -4.154 -2.931 -9.083 1.00 22.23 244 SER A N 1
ATOM 1649 C CA . SER A 1 216 ? -4.556 -2.035 -10.162 1.00 22.76 244 SER A CA 1
ATOM 1650 C C . SER A 1 216 ? -3.603 -2.134 -11.376 1.00 21.93 244 SER A C 1
ATOM 1651 O O . SER A 1 216 ? -2.385 -2.234 -11.214 1.00 21.97 244 SER A O 1
ATOM 1654 N N . SER A 1 217 ? -4.142 -2.131 -12.594 1.00 21.17 245 SER A N 1
ATOM 1655 C CA . SER A 1 217 ? -3.296 -2.297 -13.769 1.00 20.80 245 SER A CA 1
ATOM 1656 C C . SER A 1 217 ? -2.197 -1.246 -13.890 1.00 19.40 245 SER A C 1
ATOM 1657 O O . SER A 1 217 ? -1.068 -1.567 -14.234 1.00 18.82 245 SER A O 1
ATOM 1660 N N . ALA A 1 218 ? -2.535 0.016 -13.640 1.00 18.21 246 ALA A N 1
ATOM 1661 C CA . ALA A 1 218 ? -1.547 1.097 -13.744 1.00 17.11 246 ALA A CA 1
ATOM 1662 C C . ALA A 1 218 ? -0.355 0.855 -12.828 1.00 16.34 246 ALA A C 1
ATOM 1663 O O . ALA A 1 218 ? 0.805 1.085 -13.220 1.00 16.65 246 ALA A O 1
ATOM 1665 N N . VAL A 1 219 ? -0.651 0.421 -11.604 1.00 16.03 247 VAL A N 1
ATOM 1666 C CA . VAL A 1 219 ? 0.364 0.088 -10.603 1.00 16.15 247 VAL A CA 1
ATOM 1667 C C . VAL A 1 219 ? 1.264 -1.048 -11.088 1.00 16.54 247 VAL A C 1
ATOM 1668 O O . VAL A 1 219 ? 2.481 -0.918 -11.109 1.00 15.80 247 VAL A O 1
ATOM 1672 N N . GLN A 1 220 ? 0.649 -2.152 -11.500 1.00 17.72 248 GLN A N 1
ATOM 1673 C CA . GLN A 1 220 ? 1.379 -3.351 -11.929 1.00 18.95 248 GLN A CA 1
ATOM 1674 C C . GLN A 1 220 ? 2.276 -3.067 -13.117 1.00 18.01 248 GLN A C 1
ATOM 1675 O O . GLN A 1 220 ? 3.414 -3.536 -13.165 1.00 17.13 248 GLN A O 1
ATOM 1681 N N . GLN A 1 221 ? 1.773 -2.269 -14.057 1.00 18.56 249 GLN A N 1
ATOM 1682 C CA . GLN A 1 221 ? 2.511 -1.970 -15.280 1.00 19.56 249 GLN A CA 1
ATOM 1683 C C . GLN A 1 221 ? 3.811 -1.175 -14.991 1.00 18.79 249 GLN A C 1
ATOM 1684 O O . GLN A 1 221 ? 4.875 -1.506 -15.516 1.00 17.93 249 GLN A O 1
ATOM 1690 N N . LEU A 1 222 ? 3.704 -0.105 -14.198 1.00 18.03 250 LEU A N 1
ATOM 1691 C CA . LEU A 1 222 ? 4.888 0.712 -13.857 1.00 17.99 250 LEU A CA 1
ATOM 1692 C C . LEU A 1 222 ? 5.866 -0.081 -13.006 1.00 17.08 250 LEU A C 1
ATOM 1693 O O . LEU A 1 222 ? 7.075 -0.103 -13.291 1.00 17.14 250 LEU A O 1
ATOM 1698 N N . LEU A 1 223 ? 5.358 -0.763 -11.980 1.00 16.81 251 LEU A N 1
ATOM 1699 C CA . LEU A 1 223 ? 6.244 -1.544 -11.122 1.00 16.94 251 LEU A CA 1
ATOM 1700 C C . LEU A 1 223 ? 6.953 -2.642 -11.905 1.00 17.53 251 LEU A C 1
ATOM 1701 O O . LEU A 1 223 ? 8.130 -2.912 -11.664 1.00 17.49 251 LEU A O 1
ATOM 1706 N N . GLU A 1 224 ? 6.253 -3.300 -12.822 1.00 17.24 252 GLU A N 1
ATOM 1707 C CA . GLU A 1 224 ? 6.947 -4.285 -13.651 1.00 18.32 252 GLU A CA 1
ATOM 1708 C C . GLU A 1 224 ? 8.021 -3.645 -14.554 1.00 17.64 252 GLU A C 1
ATOM 1709 O O . GLU A 1 224 ? 9.130 -4.181 -14.654 1.00 17.82 252 GLU A O 1
ATOM 1715 N N . LYS A 1 225 ? 7.702 -2.508 -15.180 1.00 18.79 253 LYS A N 1
ATOM 1716 C CA . LYS A 1 225 ? 8.654 -1.784 -16.013 1.00 19.20 253 LYS A CA 1
ATOM 1717 C C . LYS A 1 225 ? 9.908 -1.408 -15.220 1.00 19.27 253 LYS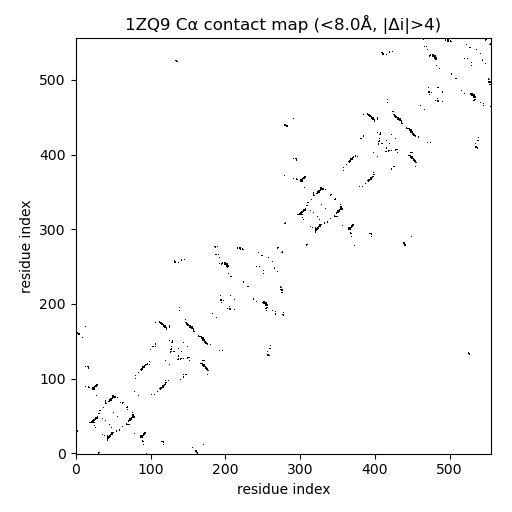 A C 1
ATOM 1718 O O . LYS A 1 225 ? 11.015 -1.702 -15.657 1.00 18.73 253 LYS A O 1
ATOM 1724 N N . ASN A 1 226 ? 9.730 -0.773 -14.055 1.00 18.32 254 ASN A N 1
ATOM 1725 C CA . ASN A 1 226 ? 10.875 -0.371 -13.249 1.00 18.13 254 ASN A CA 1
ATOM 1726 C C . ASN A 1 226 ? 11.668 -1.565 -12.717 1.00 17.85 254 ASN A C 1
ATOM 1727 O O . ASN A 1 226 ? 12.895 -1.493 -12.638 1.00 16.70 254 ASN A O 1
ATOM 1732 N N . TYR A 1 227 ? 10.971 -2.658 -12.380 1.00 18.08 255 TYR A N 1
ATOM 1733 C CA . TYR A 1 227 ? 11.632 -3.886 -11.915 1.00 18.56 255 TYR A CA 1
ATOM 1734 C C . TYR A 1 227 ? 12.515 -4.519 -13.017 1.00 18.64 255 TYR A C 1
ATOM 1735 O O . TYR A 1 227 ? 13.648 -4.981 -12.768 1.00 18.27 255 TYR A O 1
ATOM 1744 N N . ARG A 1 228 ? 11.999 -4.533 -14.235 1.00 17.82 256 ARG A N 1
ATOM 1745 C CA . ARG A 1 228 ? 12.792 -4.995 -15.376 1.00 17.97 256 ARG A CA 1
ATOM 1746 C C . ARG A 1 228 ? 14.018 -4.118 -15.597 1.00 16.62 256 ARG A C 1
ATOM 1747 O O . ARG A 1 228 ? 15.075 -4.625 -15.901 1.00 16.30 256 ARG A O 1
ATOM 1755 N N . ILE A 1 229 ? 13.883 -2.815 -15.411 1.00 16.20 257 ILE A N 1
ATOM 1756 C CA . ILE A 1 229 ? 15.042 -1.906 -15.525 1.00 16.27 257 ILE A CA 1
ATOM 1757 C C . ILE A 1 229 ? 16.070 -2.220 -14.416 1.00 16.46 257 ILE A C 1
ATOM 1758 O O . ILE A 1 229 ? 17.279 -2.346 -14.672 1.00 16.02 257 ILE A O 1
ATOM 1763 N N . HIS A 1 230 ? 15.567 -2.346 -13.190 1.00 16.53 258 HIS A N 1
ATOM 1764 C CA . HIS A 1 230 ? 16.362 -2.788 -12.049 1.00 17.10 258 HIS A CA 1
ATOM 1765 C C . HIS A 1 230 ? 17.227 -4.011 -12.364 1.00 17.03 258 HIS A C 1
ATOM 1766 O O . HIS A 1 230 ? 18.450 -3.989 -12.172 1.00 16.41 258 HIS A O 1
ATOM 1773 N N . CYS A 1 231 ? 16.589 -5.057 -12.869 1.00 17.25 259 CYS A N 1
ATOM 1774 C CA . CYS A 1 231 ? 17.263 -6.321 -13.152 1.00 18.42 259 CYS A CA 1
ATOM 1775 C C . CYS A 1 231 ? 18.302 -6.185 -14.265 1.00 18.63 259 CYS A C 1
ATOM 1776 O O . CYS A 1 231 ? 19.334 -6.900 -14.262 1.00 18.43 259 CYS A O 1
ATOM 1779 N N . SER A 1 232 ? 18.065 -5.259 -15.200 1.00 18.65 260 SER A N 1
ATOM 1780 C CA . SER A 1 232 ? 19.011 -5.043 -16.298 1.00 18.36 260 SER A CA 1
ATOM 1781 C C . SER A 1 232 ? 20.271 -4.404 -15.744 1.00 19.93 260 SER A C 1
ATOM 1782 O O . SER A 1 232 ? 21.375 -4.655 -16.232 1.00 19.81 260 SER A O 1
ATOM 1785 N N . VAL A 1 233 ? 20.101 -3.595 -14.700 1.00 20.28 261 VAL A N 1
ATOM 1786 C CA . VAL A 1 233 ? 21.225 -2.918 -14.079 1.00 21.68 261 VAL A CA 1
ATOM 1787 C C . VAL A 1 233 ? 22.018 -3.902 -13.224 1.00 23.15 261 VAL A C 1
ATOM 1788 O O . VAL A 1 233 ? 23.246 -3.952 -13.316 1.00 23.94 261 VAL A O 1
ATOM 1792 N N . HIS A 1 234 ? 21.312 -4.698 -12.430 1.00 24.56 262 HIS A N 1
ATOM 1793 C CA . HIS A 1 234 ? 21.958 -5.591 -11.460 1.00 26.14 262 HIS A CA 1
ATOM 1794 C C . HIS A 1 234 ? 22.150 -7.032 -11.932 1.00 26.70 262 HIS A C 1
ATOM 1795 O O . HIS A 1 234 ? 22.554 -7.896 -11.138 1.00 27.24 262 HIS A O 1
ATOM 1802 N N . ASN A 1 235 ? 21.893 -7.296 -13.213 1.00 27.04 263 ASN A N 1
ATOM 1803 C CA . ASN A 1 235 ? 22.086 -8.635 -13.780 1.00 27.39 263 ASN A CA 1
ATOM 1804 C C . ASN A 1 235 ? 21.278 -9.749 -13.064 1.00 27.33 263 ASN A C 1
ATOM 1805 O O . ASN A 1 235 ? 21.789 -10.833 -12.740 1.00 27.03 263 ASN A O 1
ATOM 1810 N N . ILE A 1 236 ? 20.003 -9.476 -12.842 1.00 26.53 264 ILE A N 1
ATOM 1811 C CA . ILE A 1 236 ? 19.117 -10.444 -12.206 1.00 26.50 264 ILE A CA 1
ATOM 1812 C C . ILE A 1 236 ? 18.224 -11.096 -13.275 1.00 26.93 264 ILE A C 1
ATOM 1813 O O . ILE A 1 236 ? 17.561 -10.396 -14.040 1.00 25.67 264 ILE A O 1
ATOM 1818 N N . ILE A 1 237 ? 18.217 -12.434 -13.313 1.00 27.67 265 ILE A N 1
ATOM 1819 C CA . ILE A 1 237 ? 17.358 -13.195 -14.245 1.00 29.26 265 ILE A CA 1
ATOM 1820 C C . ILE A 1 237 ? 15.888 -12.995 -13.888 1.00 29.54 265 ILE A C 1
ATOM 1821 O O . ILE A 1 237 ? 15.499 -13.125 -12.722 1.00 30.03 265 ILE A O 1
ATOM 1826 N N . ILE A 1 238 ? 15.082 -12.642 -14.880 1.00 30.03 266 ILE A N 1
ATOM 1827 C CA . ILE A 1 238 ? 13.634 -12.634 -14.699 1.00 30.74 266 ILE A CA 1
ATOM 1828 C C . ILE A 1 238 ? 13.069 -13.851 -15.422 1.00 32.38 266 ILE A C 1
ATOM 1829 O O . ILE A 1 238 ? 13.140 -13.937 -16.654 1.00 32.58 266 ILE A O 1
ATOM 1834 N N . PRO A 1 239 ? 12.541 -14.822 -14.655 1.00 33.77 267 PRO A N 1
ATOM 1835 C CA . PRO A 1 239 ? 11.961 -15.996 -15.295 1.00 34.23 267 PRO A CA 1
ATOM 1836 C C . PRO A 1 239 ? 10.915 -15.657 -16.361 1.00 35.09 267 PRO A C 1
ATOM 1837 O O . PRO A 1 239 ? 10.241 -14.620 -16.296 1.00 34.50 267 PRO A O 1
ATOM 1841 N N . GLU A 1 240 ? 10.817 -16.545 -17.349 1.00 35.65 268 GLU A N 1
ATOM 1842 C CA . GLU A 1 240 ? 9.834 -16.485 -18.429 1.00 36.42 268 GLU A CA 1
ATOM 1843 C C . GLU A 1 240 ? 8.398 -16.330 -17.916 1.00 35.94 268 GLU A C 1
ATOM 1844 O O . GLU A 1 240 ? 7.581 -15.643 -18.542 1.00 36.12 268 GLU A O 1
ATOM 1850 N N . ASP A 1 241 ? 8.098 -16.975 -16.787 1.00 35.50 269 ASP A N 1
ATOM 1851 C CA . ASP A 1 241 ? 6.737 -17.005 -16.237 1.00 35.48 269 ASP A CA 1
ATOM 1852 C C . ASP A 1 241 ? 6.540 -15.990 -15.112 1.00 34.46 269 ASP A C 1
ATOM 1853 O O . ASP A 1 241 ? 5.673 -16.172 -14.253 1.00 34.48 269 ASP A O 1
ATOM 1858 N N . PHE A 1 242 ? 7.356 -14.936 -15.124 1.00 32.60 270 PHE A N 1
ATOM 1859 C CA . PHE A 1 242 ? 7.308 -13.901 -14.097 1.00 30.80 270 PHE A CA 1
ATOM 1860 C C . PHE A 1 242 ? 5.922 -13.259 -13.966 1.00 29.76 270 PHE A C 1
ATOM 1861 O O . PHE A 1 242 ? 5.231 -13.001 -14.961 1.00 29.61 270 PHE A O 1
ATOM 1869 N N . SER A 1 243 ? 5.532 -13.012 -12.721 1.00 28.19 271 SER A N 1
ATOM 1870 C CA . SER A 1 243 ? 4.266 -12.397 -12.424 1.00 27.00 271 SER A CA 1
ATOM 1871 C C . SER A 1 243 ? 4.569 -11.279 -11.450 1.00 25.69 271 SER A C 1
ATOM 1872 O O . SER A 1 243 ? 5.053 -11.531 -10.334 1.00 24.86 271 SER A O 1
ATOM 1875 N N . ILE A 1 244 ? 4.298 -10.053 -11.879 1.00 23.75 272 ILE A N 1
ATOM 1876 C CA . ILE A 1 244 ? 4.474 -8.906 -11.013 1.00 22.54 272 ILE A CA 1
ATOM 1877 C C . ILE A 1 244 ? 3.456 -8.885 -9.865 1.00 22.73 272 ILE A C 1
ATOM 1878 O O . ILE A 1 244 ? 3.763 -8.385 -8.769 1.00 22.38 272 ILE A O 1
ATOM 1883 N N . ALA A 1 245 ? 2.264 -9.439 -10.114 1.00 22.60 273 ALA A N 1
ATOM 1884 C CA . ALA A 1 245 ? 1.232 -9.553 -9.084 1.00 23.66 273 ALA A CA 1
ATOM 1885 C C . ALA A 1 245 ? 1.729 -10.437 -7.959 1.00 24.08 273 ALA A C 1
ATOM 1886 O O . ALA A 1 245 ? 1.592 -10.093 -6.794 1.00 23.97 273 ALA A O 1
ATOM 1888 N N . ASP A 1 246 ? 2.339 -11.571 -8.304 1.00 25.76 274 ASP A N 1
ATOM 1889 C CA . ASP A 1 246 ? 2.871 -12.493 -7.287 1.00 25.76 274 ASP A CA 1
ATOM 1890 C C . ASP A 1 246 ? 4.043 -11.901 -6.535 1.00 25.48 274 ASP A C 1
ATOM 1891 O O . ASP A 1 246 ? 4.147 -12.045 -5.298 1.00 25.40 274 ASP A O 1
ATOM 1896 N N . LYS A 1 247 ? 4.943 -11.250 -7.264 1.00 24.30 275 LYS A N 1
ATOM 1897 C CA . LYS A 1 247 ? 6.083 -10.621 -6.609 1.00 24.07 275 LYS A CA 1
ATOM 1898 C C . LYS A 1 247 ? 5.608 -9.596 -5.588 1.00 23.29 275 LYS A C 1
ATOM 1899 O O . LYS A 1 247 ? 6.064 -9.591 -4.445 1.00 23.13 275 LYS A O 1
ATOM 1905 N N . ILE A 1 248 ? 4.672 -8.746 -6.008 1.00 22.85 276 ILE A N 1
ATOM 1906 C CA . ILE A 1 248 ? 4.142 -7.690 -5.152 1.00 22.62 276 ILE A CA 1
ATOM 1907 C C . ILE A 1 248 ? 3.480 -8.287 -3.915 1.00 23.28 276 ILE A C 1
ATOM 1908 O O . ILE A 1 248 ? 3.826 -7.922 -2.790 1.00 21.80 276 ILE A O 1
ATOM 1913 N N . GLN A 1 249 ? 2.558 -9.217 -4.143 1.00 24.22 277 GLN A N 1
ATOM 1914 C CA . GLN A 1 249 ? 1.828 -9.889 -3.060 1.00 26.58 277 GLN A CA 1
ATOM 1915 C C . GLN A 1 249 ? 2.723 -10.593 -2.013 1.00 27.52 277 GLN A C 1
ATOM 1916 O O . GLN A 1 249 ? 2.373 -10.680 -0.830 1.00 28.19 277 GLN A O 1
ATOM 1922 N N . GLN A 1 250 ? 3.887 -11.079 -2.424 1.00 28.48 278 GLN A N 1
ATOM 1923 C CA . GLN A 1 250 ? 4.733 -11.803 -1.481 1.00 29.22 278 GLN A CA 1
ATOM 1924 C C . GLN A 1 250 ? 5.446 -10.831 -0.560 1.00 28.68 278 GLN A C 1
ATOM 1925 O O . GLN A 1 250 ? 5.749 -11.159 0.580 1.00 28.77 278 GLN A O 1
ATOM 1931 N N . ILE A 1 251 ? 5.700 -9.629 -1.070 1.00 27.71 279 ILE A N 1
ATOM 1932 C CA . ILE A 1 251 ? 6.270 -8.541 -0.261 1.00 26.59 279 ILE A CA 1
ATOM 1933 C C . ILE A 1 251 ? 5.227 -8.044 0.741 1.00 26.47 279 ILE A C 1
ATOM 1934 O O . ILE A 1 251 ? 5.548 -7.797 1.909 1.00 26.86 279 ILE A O 1
ATOM 1939 N N . LEU A 1 252 ? 3.979 -7.899 0.285 1.00 25.90 280 LEU A N 1
ATOM 1940 C CA . LEU A 1 252 ? 2.892 -7.438 1.148 1.00 24.82 280 LEU A CA 1
ATOM 1941 C C . LEU A 1 252 ? 2.658 -8.433 2.273 1.00 26.10 280 LEU A C 1
ATOM 1942 O O . LEU A 1 252 ? 2.478 -8.053 3.425 1.00 26.29 280 LEU A O 1
ATOM 1947 N N . THR A 1 253 ? 2.682 -9.715 1.927 1.00 27.25 281 THR A N 1
ATOM 1948 C CA . THR A 1 253 ? 2.561 -10.778 2.917 1.00 28.02 281 THR A CA 1
ATOM 1949 C C . THR A 1 253 ? 3.718 -10.809 3.902 1.00 28.19 281 THR A C 1
ATOM 1950 O O . THR A 1 253 ? 3.488 -10.813 5.109 1.00 28.89 281 THR A O 1
ATOM 1954 N N . SER A 1 254 ? 4.951 -10.776 3.402 1.00 28.17 282 SER A N 1
ATOM 1955 C CA . SER A 1 254 ? 6.111 -10.884 4.263 1.00 27.90 282 SER A CA 1
ATOM 1956 C C . SER A 1 254 ? 6.257 -9.682 5.196 1.00 27.76 282 SER A C 1
ATOM 1957 O O . SER A 1 254 ? 6.714 -9.839 6.326 1.00 27.99 282 SER A O 1
ATOM 1960 N N . THR A 1 255 ? 5.891 -8.484 4.741 1.00 26.47 283 THR A N 1
ATOM 1961 C CA . THR A 1 255 ? 5.941 -7.305 5.644 1.00 26.26 283 THR A CA 1
ATOM 1962 C C . THR A 1 255 ? 4.743 -7.214 6.600 1.00 25.14 283 THR A C 1
ATOM 1963 O O . THR A 1 255 ? 4.730 -6.368 7.498 1.00 26.51 283 THR A O 1
ATOM 1967 N N . GLY A 1 256 ? 3.752 -8.071 6.397 1.00 24.17 284 GLY A N 1
ATOM 1968 C CA . GLY A 1 256 ? 2.521 -8.063 7.173 1.00 23.79 284 GLY A CA 1
ATOM 1969 C C . GLY A 1 256 ? 1.459 -7.034 6.797 1.00 23.62 284 GLY A C 1
ATOM 1970 O O . GLY A 1 256 ? 0.463 -6.899 7.516 1.00 23.23 284 GLY A O 1
ATOM 1971 N N . PHE A 1 257 ? 1.635 -6.336 5.663 1.00 22.69 285 PHE A N 1
ATOM 1972 C CA . PHE A 1 257 ? 0.772 -5.183 5.328 1.00 22.59 285 PHE A CA 1
ATOM 1973 C C . PHE A 1 257 ? -0.324 -5.446 4.293 1.00 22.37 285 PHE A C 1
ATOM 1974 O O . PHE A 1 257 ? -1.173 -4.583 4.054 1.00 21.92 285 PHE A O 1
ATOM 1982 N N . SER A 1 258 ? -0.336 -6.658 3.746 1.00 22.19 286 SER A N 1
ATOM 1983 C CA . SER A 1 258 ? -1.313 -7.090 2.751 1.00 22.01 286 SER A CA 1
ATOM 1984 C C . SER A 1 258 ? -2.766 -6.756 3.098 1.00 21.85 286 SER A C 1
ATOM 1985 O O . SER A 1 258 ? -3.532 -6.314 2.247 1.00 21.41 286 SER A O 1
ATOM 1988 N N . ASP A 1 259 ? -3.147 -7.015 4.342 1.00 21.62 287 ASP A N 1
ATOM 1989 C CA . ASP A 1 259 ? -4.524 -6.829 4.788 1.00 21.72 287 ASP A CA 1
ATOM 1990 C C . ASP A 1 259 ? -4.702 -5.496 5.526 1.00 20.97 287 ASP A C 1
ATOM 1991 O O . ASP A 1 259 ? -5.753 -5.243 6.125 1.00 20.37 287 ASP A O 1
ATOM 1996 N N . LYS A 1 260 ? -3.670 -4.654 5.488 1.00 20.47 288 LYS A N 1
ATOM 1997 C CA . LYS A 1 260 ? -3.766 -3.306 6.064 1.00 20.38 288 LYS A CA 1
ATOM 1998 C C . LYS A 1 260 ? -4.172 -2.269 5.048 1.00 19.78 288 LYS A C 1
ATOM 1999 O O . LYS A 1 260 ? -4.086 -2.507 3.862 1.00 18.76 288 LYS A O 1
ATOM 2005 N N . ARG A 1 261 ? -4.590 -1.105 5.547 1.00 19.55 289 ARG A N 1
ATOM 2006 C CA . ARG A 1 261 ? -5.046 -0.007 4.724 1.00 19.98 289 ARG A CA 1
ATOM 2007 C C . ARG A 1 261 ? -4.178 1.190 5.120 1.00 18.42 289 ARG A C 1
ATOM 2008 O O . ARG A 1 261 ? -3.885 1.392 6.318 1.00 16.19 289 ARG A O 1
ATOM 2016 N N . ALA A 1 262 ? -3.763 1.971 4.124 1.00 16.90 290 ALA A N 1
ATOM 2017 C CA . ALA A 1 262 ? -2.899 3.125 4.373 1.00 15.63 290 ALA A CA 1
ATOM 2018 C C . ALA A 1 262 ? -3.442 4.062 5.465 1.00 15.28 290 ALA A C 1
ATOM 2019 O O . ALA A 1 262 ? -2.688 4.590 6.247 1.00 15.20 290 ALA A O 1
ATOM 2021 N N . ARG A 1 263 ? -4.749 4.239 5.539 1.00 15.40 291 ARG A N 1
ATOM 2022 C CA . ARG A 1 263 ? -5.351 5.146 6.519 1.00 17.71 291 ARG A CA 1
ATOM 2023 C C . ARG A 1 263 ? -5.060 4.779 7.984 1.00 17.20 291 ARG A C 1
ATOM 2024 O O . ARG A 1 263 ? -5.244 5.604 8.864 1.00 15.67 291 ARG A O 1
ATOM 2032 N N . SER A 1 264 ? -4.692 3.520 8.229 1.00 16.38 292 SER A N 1
ATOM 2033 C CA . SER A 1 264 ? -4.379 3.058 9.578 1.00 16.82 292 SER A CA 1
ATOM 2034 C C . SER A 1 264 ? -2.879 2.776 9.788 1.00 15.09 292 SER A C 1
ATOM 2035 O O . SER A 1 264 ? -2.478 2.237 10.816 1.00 15.14 292 SER A O 1
ATOM 2038 N N . MET A 1 265 ? -2.048 3.158 8.821 1.00 13.12 293 MET A N 1
ATOM 2039 C CA . MET A 1 265 ? -0.647 2.802 8.886 1.00 12.53 293 MET A CA 1
ATOM 2040 C C . MET A 1 265 ? 0.129 4.065 9.273 1.00 13.41 293 MET A C 1
ATOM 2041 O O . MET A 1 265 ? -0.144 5.158 8.739 1.00 12.80 293 MET A O 1
ATOM 2046 N N . ASP A 1 266 ? 1.089 3.904 10.183 1.00 13.49 294 ASP A N 1
ATOM 2047 C CA . ASP A 1 266 ? 1.923 4.999 10.663 1.00 13.17 294 ASP A CA 1
ATOM 2048 C C . ASP A 1 266 ? 3.271 5.034 9.946 1.00 13.29 294 ASP A C 1
ATOM 2049 O O . ASP A 1 266 ? 3.494 4.256 9.012 1.00 13.09 294 ASP A O 1
ATOM 2054 N N . ILE A 1 267 ? 4.159 5.946 10.348 1.00 12.94 295 ILE A N 1
ATOM 2055 C CA . ILE A 1 267 ? 5.448 6.084 9.669 1.00 13.75 295 ILE A CA 1
ATOM 2056 C C . ILE A 1 267 ? 6.328 4.824 9.806 1.00 14.57 295 ILE A C 1
ATOM 2057 O O . ILE A 1 267 ? 6.931 4.402 8.834 1.00 15.19 295 ILE A O 1
ATOM 2062 N N . ASP A 1 268 ? 6.402 4.255 11.003 1.00 15.61 296 ASP A N 1
ATOM 2063 C CA . ASP A 1 268 ? 7.132 2.996 11.228 1.00 16.18 296 ASP A CA 1
ATOM 2064 C C . ASP A 1 268 ? 6.698 1.951 10.177 1.00 15.65 296 ASP A C 1
ATOM 2065 O O . ASP A 1 268 ? 7.539 1.312 9.538 1.00 14.46 296 ASP A O 1
ATOM 2070 N N . ASP A 1 269 ? 5.379 1.799 10.009 1.00 14.91 297 ASP A N 1
ATOM 2071 C CA . ASP A 1 269 ? 4.787 0.854 9.052 1.00 14.96 297 ASP A CA 1
ATOM 2072 C C . ASP A 1 269 ? 5.222 1.091 7.615 1.00 14.70 297 ASP A C 1
ATOM 2073 O O . ASP A 1 269 ? 5.575 0.154 6.924 1.00 14.37 297 ASP A O 1
ATOM 2078 N N . PHE A 1 270 ? 5.146 2.340 7.151 1.00 14.25 298 PHE A N 1
ATOM 2079 C CA . PHE A 1 270 ? 5.516 2.616 5.782 1.00 13.47 298 PHE A CA 1
ATOM 2080 C C . PHE A 1 270 ? 7.020 2.486 5.559 1.00 14.01 298 PHE A C 1
ATOM 2081 O O . PHE A 1 270 ? 7.457 2.039 4.495 1.00 14.04 298 PHE A O 1
ATOM 2089 N N . ILE A 1 271 ? 7.816 2.828 6.569 1.00 14.06 299 ILE A N 1
ATOM 2090 C CA . ILE A 1 271 ? 9.270 2.615 6.440 1.00 15.43 299 ILE A CA 1
ATOM 2091 C C . ILE A 1 271 ? 9.550 1.117 6.255 1.00 15.26 299 ILE A C 1
ATOM 2092 O O . ILE A 1 271 ? 10.310 0.725 5.366 1.00 16.06 299 ILE A O 1
ATOM 2097 N N . ARG A 1 272 ? 8.944 0.287 7.100 1.00 16.30 300 ARG A N 1
ATOM 2098 C CA . ARG A 1 272 ? 9.088 -1.178 6.967 1.00 18.11 300 ARG A CA 1
ATOM 2099 C C . ARG A 1 272 ? 8.681 -1.686 5.567 1.00 17.44 300 ARG A C 1
ATOM 2100 O O . ARG A 1 272 ? 9.397 -2.497 4.935 1.00 17.15 300 ARG A O 1
ATOM 2108 N N . LEU A 1 273 ? 7.516 -1.233 5.110 1.00 17.18 301 LEU A N 1
ATOM 2109 C CA . LEU A 1 273 ? 7.008 -1.587 3.796 1.00 17.01 301 LEU A CA 1
ATOM 2110 C C . LEU A 1 273 ? 7.951 -1.154 2.685 1.00 17.21 301 LEU A C 1
ATOM 2111 O O . LEU A 1 273 ? 8.206 -1.928 1.765 1.00 18.04 301 LEU A O 1
ATOM 2116 N N . LEU A 1 274 ? 8.436 0.082 2.757 1.00 17.98 302 LEU A N 1
ATOM 2117 C CA . LEU A 1 274 ? 9.338 0.608 1.730 1.00 18.93 302 LEU A CA 1
ATOM 2118 C C . LEU A 1 274 ? 10.608 -0.237 1.698 1.00 19.41 302 LEU A C 1
ATOM 2119 O O . LEU A 1 274 ? 11.045 -0.684 0.631 1.00 18.54 302 LEU A O 1
ATOM 2124 N N . HIS A 1 275 ? 11.190 -0.442 2.881 1.00 20.35 303 HIS A N 1
ATOM 2125 C CA . HIS A 1 275 ? 12.386 -1.301 3.037 1.00 21.84 303 HIS A CA 1
ATOM 2126 C C . HIS A 1 275 ? 12.171 -2.659 2.386 1.00 21.48 303 HIS A C 1
ATOM 2127 O O . HIS A 1 275 ? 13.037 -3.160 1.650 1.00 22.83 303 HIS A O 1
ATOM 2134 N N . GLY A 1 276 ? 11.002 -3.241 2.625 1.00 21.42 304 GLY A N 1
ATOM 2135 C CA . GLY A 1 276 ? 10.688 -4.567 2.129 1.00 21.14 304 GLY A CA 1
ATOM 2136 C C . GLY A 1 276 ? 10.499 -4.646 0.621 1.00 21.72 304 GLY A C 1
ATOM 2137 O O . GLY A 1 276 ? 10.766 -5.684 0.017 1.00 21.72 304 GLY A O 1
ATOM 2138 N N . PHE A 1 277 ? 9.982 -3.572 0.011 1.00 20.62 305 PHE A N 1
ATOM 2139 C CA . PHE A 1 277 ? 9.919 -3.499 -1.450 1.00 19.33 305 PHE A CA 1
ATOM 2140 C C . PHE A 1 277 ? 11.324 -3.359 -2.028 1.00 18.89 305 PHE A C 1
ATOM 2141 O O . PHE A 1 277 ? 11.661 -4.059 -2.971 1.00 18.93 305 PHE A O 1
ATOM 2149 N N . ASN A 1 278 ? 12.126 -2.465 -1.446 1.00 19.93 306 ASN A N 1
ATOM 2150 C CA . ASN A 1 278 ? 13.475 -2.131 -1.910 1.00 20.76 306 ASN A CA 1
ATOM 2151 C C . ASN A 1 278 ? 14.426 -3.341 -1.872 1.00 21.84 306 ASN A C 1
ATOM 2152 O O . ASN A 1 278 ? 15.218 -3.554 -2.795 1.00 22.54 306 ASN A O 1
ATOM 2157 N N . ALA A 1 279 ? 14.343 -4.112 -0.799 1.00 22.28 307 ALA A N 1
ATOM 2158 C CA . ALA A 1 279 ? 15.120 -5.332 -0.628 1.00 23.12 307 ALA A CA 1
ATOM 2159 C C . ALA A 1 279 ? 14.856 -6.350 -1.748 1.00 24.16 307 ALA A C 1
ATOM 2160 O O . ALA A 1 279 ? 15.684 -7.226 -1.984 1.00 24.50 307 ALA A O 1
ATOM 2162 N N . GLU A 1 280 ? 13.697 -6.249 -2.407 1.00 23.54 308 GLU A N 1
ATOM 2163 C CA . GLU A 1 280 ? 13.340 -7.165 -3.468 1.00 23.64 308 GLU A CA 1
ATOM 2164 C C . GLU A 1 280 ? 13.443 -6.544 -4.864 1.00 23.01 308 GLU A C 1
ATOM 2165 O O . GLU A 1 280 ? 12.961 -7.131 -5.827 1.00 23.31 308 GLU A O 1
ATOM 2171 N N . GLY A 1 281 ? 14.055 -5.369 -4.963 1.00 22.06 309 GLY A N 1
ATOM 2172 C CA . GLY A 1 281 ? 14.278 -4.734 -6.266 1.00 21.62 309 GLY A CA 1
ATOM 2173 C C . GLY A 1 281 ? 13.183 -3.815 -6.763 1.00 20.62 309 GLY A C 1
ATOM 2174 O O . GLY A 1 281 ? 13.268 -3.299 -7.879 1.00 20.16 309 GLY A O 1
ATOM 2175 N N . ILE A 1 282 ? 12.160 -3.601 -5.942 1.00 20.31 310 ILE A N 1
ATOM 2176 C CA . ILE A 1 282 ? 11.084 -2.643 -6.301 1.00 19.87 310 ILE A CA 1
ATOM 2177 C C . ILE A 1 282 ? 11.366 -1.276 -5.710 1.00 19.56 310 ILE A C 1
ATOM 2178 O O . ILE A 1 282 ? 11.400 -1.095 -4.476 1.00 19.15 310 ILE A O 1
ATOM 2183 N N . HIS A 1 283 ? 11.621 -0.338 -6.616 1.00 19.08 311 HIS A N 1
ATOM 2184 C CA . HIS A 1 283 ? 11.932 1.040 -6.288 1.00 20.24 311 HIS A CA 1
ATOM 2185 C C . HIS A 1 283 ? 10.894 1.986 -6.910 1.00 20.65 311 HIS A C 1
ATOM 2186 O O . HIS A 1 283 ? 10.657 1.921 -8.131 1.00 20.79 311 HIS A O 1
ATOM 2193 N N . PHE A 1 284 ? 10.305 2.856 -6.078 1.00 20.38 312 PHE A N 1
ATOM 2194 C CA . PHE A 1 284 ? 9.194 3.747 -6.491 1.00 20.52 312 PHE A CA 1
ATOM 2195 C C . PHE A 1 284 ? 9.675 5.088 -7.038 1.00 21.24 312 PHE A C 1
ATOM 2196 O O . PHE A 1 284 ? 10.686 5.625 -6.600 1.00 20.98 312 PHE A O 1
ATOM 2204 N N . SER A 1 285 ? 8.933 5.636 -7.997 1.00 22.16 313 SER A N 1
ATOM 2205 C CA . SER A 1 285 ? 9.211 6.973 -8.547 1.00 22.49 313 SER A CA 1
ATOM 2206 C C . SER A 1 285 ? 8.066 7.925 -8.192 1.00 21.79 313 SER A C 1
ATOM 2207 O O . SER A 1 285 ? 7.048 7.464 -7.645 1.00 20.67 313 SER A O 1
ATOM 2210 N N . GLN B 1 8 ? -27.670 -36.219 25.015 1.00 30.20 36 GLN B N 1
ATOM 2211 C CA . GLN B 1 8 ? -26.647 -37.066 24.326 1.00 29.74 36 GLN B CA 1
ATOM 2212 C C . GLN B 1 8 ? -27.101 -37.502 22.931 1.00 29.04 36 GLN B C 1
ATOM 2213 O O . GLN B 1 8 ? -27.372 -38.687 22.653 1.00 29.62 36 GLN B O 1
ATOM 2215 N N . HIS B 1 9 ? -27.152 -36.529 22.033 1.00 27.27 37 HIS B N 1
ATOM 2216 C CA . HIS B 1 9 ? -27.597 -36.775 20.668 1.00 25.40 37 HIS B CA 1
ATOM 2217 C C . HIS B 1 9 ? -26.483 -37.375 19.789 1.00 25.15 37 HIS B C 1
ATOM 2218 O O . HIS B 1 9 ? -25.546 -36.670 19.371 1.00 24.47 37 HIS B O 1
ATOM 2225 N N . ILE B 1 10 ? -26.605 -38.671 19.503 1.00 24.05 38 ILE B N 1
ATOM 2226 C CA . ILE B 1 10 ? -25.557 -39.396 18.799 1.00 24.83 38 ILE B CA 1
ATOM 2227 C C . ILE B 1 10 ? -25.814 -39.318 17.318 1.00 23.47 38 ILE B C 1
ATOM 2228 O O . ILE B 1 10 ? -26.873 -39.723 16.877 1.00 23.96 38 ILE B O 1
ATOM 2233 N N . LEU B 1 11 ? -24.857 -38.799 16.553 1.00 22.91 39 LEU B N 1
ATOM 2234 C CA . LEU B 1 11 ? -24.981 -38.786 15.0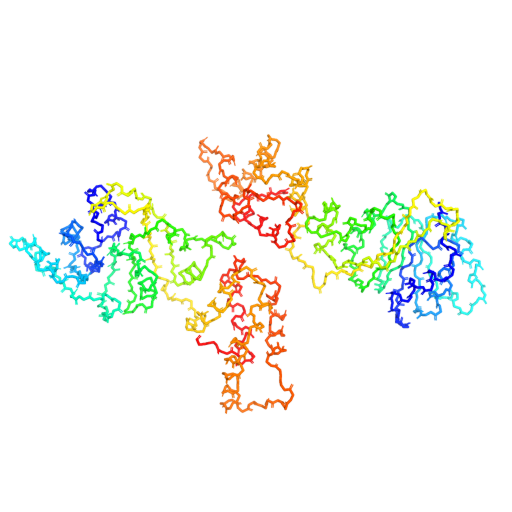97 1.00 22.40 39 LEU B CA 1
ATOM 2235 C C . LEU B 1 11 ? -24.932 -40.186 14.491 1.00 23.30 39 LEU B C 1
ATOM 2236 O O . LEU B 1 11 ? -23.938 -40.910 14.647 1.00 23.31 39 LEU B O 1
ATOM 2241 N N . LYS B 1 12 ? -25.987 -40.546 13.758 1.00 23.69 40 LYS B N 1
ATOM 2242 C CA . LYS B 1 12 ? -26.123 -41.926 13.288 1.00 24.68 40 LYS B CA 1
ATOM 2243 C C . LYS B 1 12 ? -26.408 -42.059 11.790 1.00 24.86 40 LYS B C 1
ATOM 2244 O O . LYS B 1 12 ? -26.788 -43.132 11.307 1.00 25.96 40 LYS B O 1
ATOM 2250 N N . ASN B 1 13 ? -26.246 -40.966 11.059 1.00 23.97 41 ASN B N 1
ATOM 2251 C CA . ASN B 1 13 ? -26.327 -41.020 9.625 1.00 24.22 41 ASN B CA 1
ATOM 2252 C C . ASN B 1 13 ? -24.943 -41.197 9.018 1.00 23.86 41 ASN B C 1
ATOM 2253 O O . ASN B 1 13 ? -24.131 -40.265 9.030 1.00 23.55 41 ASN B O 1
ATOM 2258 N N . PRO B 1 14 ? -24.665 -42.398 8.474 1.00 23.84 42 PRO B N 1
ATOM 2259 C CA . PRO B 1 14 ? -23.326 -42.677 7.939 1.00 23.78 42 PRO B CA 1
ATOM 2260 C C . PRO B 1 14 ? -22.861 -41.738 6.835 1.00 23.20 42 PRO B C 1
ATOM 2261 O O . PRO B 1 14 ? -21.656 -41.528 6.683 1.00 23.55 42 PRO B O 1
ATOM 2265 N N . LEU B 1 15 ? -23.792 -41.180 6.068 1.00 23.05 43 LEU B N 1
ATOM 2266 C CA . LEU B 1 15 ? -23.440 -40.298 4.935 1.00 22.50 43 LEU B CA 1
ATOM 2267 C C . LEU B 1 15 ? -22.964 -38.913 5.377 1.00 20.92 43 LEU B C 1
ATOM 2268 O O . LEU B 1 15 ? -22.089 -38.308 4.759 1.00 20.52 43 LEU B O 1
ATOM 2273 N N . ILE B 1 16 ? -23.584 -38.415 6.432 1.00 19.81 44 ILE B N 1
ATOM 2274 C CA . ILE B 1 16 ? -23.185 -37.157 7.074 1.00 18.98 44 ILE B CA 1
ATOM 2275 C C . ILE B 1 16 ? -21.867 -37.359 7.817 1.00 18.29 44 ILE B C 1
ATOM 2276 O O . ILE B 1 16 ? -20.994 -36.501 7.782 1.00 17.89 44 ILE B O 1
ATOM 2281 N N . ILE B 1 17 ? -21.736 -38.492 8.496 1.00 17.64 45 ILE B N 1
ATOM 2282 C CA . ILE B 1 17 ? -20.451 -38.850 9.096 1.00 17.08 45 ILE B CA 1
ATOM 2283 C C . ILE B 1 17 ? -19.340 -38.863 8.062 1.00 17.43 45 ILE B C 1
ATOM 2284 O O . ILE B 1 17 ? -18.285 -38.268 8.300 1.00 18.05 45 ILE B O 1
ATOM 2289 N N . ASN B 1 18 ? -19.564 -39.531 6.931 1.00 16.59 46 ASN B N 1
ATOM 2290 C CA . ASN B 1 18 ? -18.566 -39.549 5.846 1.00 17.54 46 ASN B CA 1
ATOM 2291 C C . ASN B 1 18 ? -18.224 -38.169 5.314 1.00 17.72 46 ASN B C 1
ATOM 2292 O O . ASN B 1 18 ? -17.067 -37.880 4.998 1.00 17.94 46 ASN B O 1
ATOM 2297 N N . SER B 1 19 ? -19.242 -37.325 5.197 1.00 18.26 47 SER B N 1
ATOM 2298 C CA . SER B 1 19 ? -19.073 -35.978 4.677 1.00 18.78 47 SER B CA 1
ATOM 2299 C C . SER B 1 19 ? -18.272 -35.099 5.642 1.00 18.31 47 SER B C 1
ATOM 2300 O O . SER B 1 19 ? -17.443 -34.309 5.207 1.00 18.63 47 SER B O 1
ATOM 2303 N N . ILE B 1 20 ? -18.540 -35.229 6.944 1.00 17.26 48 ILE B N 1
ATOM 2304 C CA . ILE B 1 20 ? -17.768 -34.506 7.969 1.00 16.69 48 ILE B CA 1
ATOM 2305 C C . ILE B 1 20 ? -16.285 -34.906 7.907 1.00 16.88 48 ILE B C 1
ATOM 2306 O O . ILE B 1 20 ? -15.398 -34.049 7.910 1.00 16.50 48 ILE B O 1
ATOM 2311 N N . ILE B 1 21 ? -16.016 -36.213 7.841 1.00 16.42 49 ILE B N 1
ATOM 2312 C CA . ILE B 1 21 ? -14.634 -36.701 7.779 1.00 17.10 49 ILE B CA 1
ATOM 2313 C C . ILE B 1 21 ? -13.943 -36.172 6.522 1.00 17.96 49 ILE B C 1
ATOM 2314 O O . ILE B 1 21 ? -12.784 -35.756 6.564 1.00 17.29 49 ILE B O 1
ATOM 2319 N N . ASP B 1 22 ? -14.681 -36.164 5.413 1.00 18.24 50 ASP B N 1
ATOM 2320 C CA . ASP B 1 22 ? -14.162 -35.652 4.151 1.00 19.90 50 ASP B CA 1
ATOM 2321 C C . ASP B 1 22 ? -13.751 -34.182 4.273 1.00 19.51 50 ASP B C 1
ATOM 2322 O O . ASP B 1 22 ? -12.686 -33.793 3.760 1.00 19.11 50 ASP B O 1
ATOM 2327 N N . LYS B 1 23 ? -14.590 -33.392 4.951 1.00 19.76 51 LYS B N 1
ATOM 2328 C CA . LYS B 1 23 ? -14.347 -31.947 5.108 1.00 20.83 51 LYS B CA 1
ATOM 2329 C C . LYS B 1 23 ? -13.157 -31.680 6.035 1.00 20.15 51 LYS B C 1
ATOM 2330 O O . LYS B 1 23 ? -12.524 -30.629 5.938 1.00 20.23 51 LYS B O 1
ATOM 2336 N N . ALA B 1 24 ? -12.848 -32.639 6.910 1.00 19.11 52 ALA B N 1
ATOM 2337 C CA . ALA B 1 24 ? -11.663 -32.558 7.763 1.00 18.80 52 ALA B CA 1
ATOM 2338 C C . ALA B 1 24 ? -10.312 -32.649 7.009 1.00 19.68 52 ALA B C 1
ATOM 2339 O O . ALA B 1 24 ? -9.241 -32.357 7.596 1.00 20.85 52 ALA B O 1
ATOM 2341 N N . ALA B 1 25 ? -10.369 -33.045 5.735 1.00 19.01 53 ALA B N 1
ATOM 2342 C CA . ALA B 1 25 ? -9.203 -33.301 4.876 1.00 19.59 53 ALA B CA 1
ATOM 2343 C C . ALA B 1 25 ? -8.011 -33.953 5.609 1.00 19.41 53 ALA B C 1
ATOM 2344 O O . ALA B 1 25 ? -6.935 -33.370 5.715 1.00 19.29 53 ALA B O 1
ATOM 2346 N N . LEU B 1 26 ? -8.236 -35.156 6.129 1.00 18.80 54 LEU B N 1
ATOM 2347 C CA . LEU B 1 26 ? -7.255 -35.847 6.954 1.00 19.03 54 LEU B CA 1
ATOM 2348 C C . LEU B 1 26 ? -5.994 -36.150 6.175 1.00 18.66 54 LEU B C 1
ATOM 2349 O O . LEU B 1 26 ? -6.034 -36.452 4.966 1.00 18.17 54 LEU B O 1
ATOM 2354 N N . ARG B 1 27 ? -4.869 -36.031 6.871 1.00 18.33 55 ARG B N 1
ATOM 2355 C CA . ARG B 1 27 ? -3.592 -36.541 6.381 1.00 17.57 55 ARG B CA 1
ATOM 2356 C C . ARG B 1 27 ? -3.248 -37.766 7.208 1.00 17.04 55 ARG B C 1
ATOM 2357 O O . ARG B 1 27 ? -3.620 -37.841 8.382 1.00 16.81 55 ARG B O 1
ATOM 2365 N N . PRO B 1 28 ? -2.544 -38.742 6.601 1.00 17.12 56 PRO B N 1
ATOM 2366 C CA . PRO B 1 28 ? -2.209 -39.987 7.343 1.00 17.61 56 PRO B CA 1
ATOM 2367 C C . PRO B 1 28 ? -1.362 -39.739 8.612 1.00 17.34 56 PRO B C 1
ATOM 2368 O O . PRO B 1 28 ? -1.390 -40.545 9.532 1.00 17.12 56 PRO B O 1
ATOM 2372 N N . THR B 1 29 ? -0.650 -38.613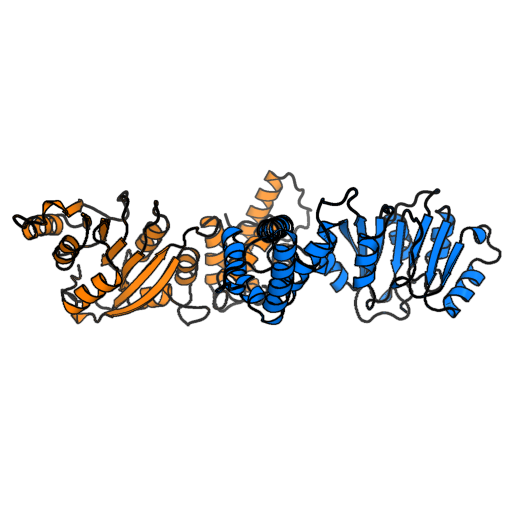 8.658 1.00 18.08 57 THR B N 1
ATOM 2373 C CA . THR B 1 29 ? 0.208 -38.240 9.801 1.00 17.40 57 THR B CA 1
ATOM 2374 C C . THR B 1 29 ? -0.539 -37.440 10.889 1.00 17.24 57 THR B C 1
ATOM 2375 O O . THR B 1 29 ? 0.030 -37.157 11.925 1.00 17.10 57 THR B O 1
ATOM 2379 N N . ASP B 1 30 ? -1.796 -37.063 10.641 1.00 16.39 58 ASP B N 1
ATOM 2380 C CA . ASP B 1 30 ? -2.564 -36.228 11.561 1.00 15.63 58 ASP B CA 1
ATOM 2381 C C . ASP B 1 30 ? -2.890 -36.863 12.903 1.00 15.39 58 ASP B C 1
ATOM 2382 O O . ASP B 1 30 ? -3.132 -38.081 13.007 1.00 14.22 58 ASP B O 1
ATOM 2387 N N . VAL B 1 31 ? -2.930 -36.005 13.921 1.00 13.51 59 VAL B N 1
ATOM 2388 C CA . VAL B 1 31 ? -3.549 -36.303 15.185 1.00 13.54 59 VAL B CA 1
ATOM 2389 C C . VAL B 1 31 ? -4.886 -35.591 15.159 1.00 13.61 59 VAL B C 1
ATOM 2390 O O . VAL B 1 31 ? -4.957 -34.368 14.933 1.00 13.45 59 VAL B O 1
ATOM 2394 N N . VAL B 1 32 ? -5.950 -36.366 15.365 1.00 13.68 60 VAL B N 1
ATOM 2395 C CA . VAL B 1 32 ? -7.305 -35.843 15.345 1.00 12.68 60 VAL B CA 1
ATOM 2396 C C . VAL B 1 32 ? -7.832 -35.820 16.763 1.00 12.91 60 VAL B C 1
ATOM 2397 O O . VAL B 1 32 ? -7.809 -36.823 17.465 1.00 13.25 60 VAL B O 1
ATOM 2401 N N . LEU B 1 33 ? -8.275 -34.651 17.198 1.00 12.54 61 LEU B N 1
ATOM 2402 C CA . LEU B 1 33 ? -9.020 -34.529 18.423 1.00 13.04 61 LEU B CA 1
ATOM 2403 C C . LEU B 1 33 ? -10.478 -34.720 18.077 1.00 13.49 61 LEU B C 1
ATOM 2404 O O . LEU B 1 33 ? -11.036 -33.903 17.333 1.00 15.34 61 LEU B O 1
ATOM 2409 N N . GLU B 1 34 ? -11.108 -35.774 18.588 1.00 13.51 62 GLU B N 1
ATOM 2410 C CA . GLU B 1 34 ? -12.555 -35.908 18.475 1.00 13.86 62 GLU B CA 1
ATOM 2411 C C . GLU B 1 34 ? -13.266 -35.611 19.808 1.00 14.04 62 GLU B C 1
ATOM 2412 O O . GLU B 1 34 ? -13.147 -36.366 20.785 1.00 12.92 62 GLU B O 1
ATOM 2418 N N . VAL B 1 35 ? -14.037 -34.529 19.847 1.00 13.43 63 VAL B N 1
ATOM 2419 C CA . VAL B 1 35 ? -14.691 -34.141 21.098 1.00 14.41 63 VAL B CA 1
ATOM 2420 C C . VAL B 1 35 ? -16.140 -34.614 21.035 1.00 14.61 63 VAL B C 1
ATOM 2421 O O . VAL B 1 35 ? -16.859 -34.304 20.083 1.00 14.07 63 VAL B O 1
ATOM 2425 N N . GLY B 1 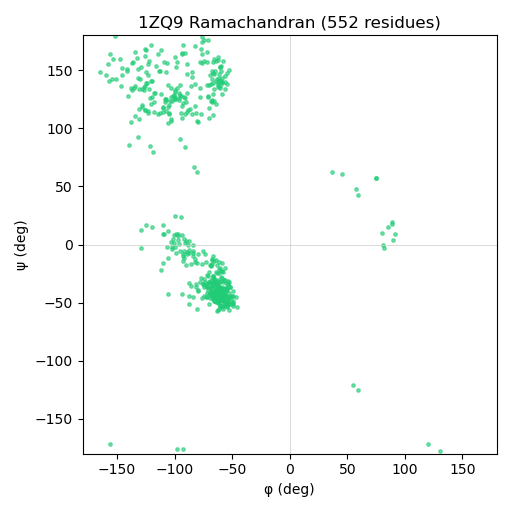36 ? -16.564 -35.383 22.032 1.00 13.99 64 GLY B N 1
ATOM 2426 C CA . GLY B 1 36 ? -17.890 -35.969 22.002 1.00 14.32 64 GLY B CA 1
ATOM 2427 C C . GLY B 1 36 ? -18.014 -37.150 21.034 1.00 15.31 64 GLY B C 1
ATOM 2428 O O . GLY B 1 36 ? -18.869 -37.113 20.153 1.00 15.12 64 GLY B O 1
ATOM 2429 N N . PRO B 1 37 ? -17.180 -38.220 21.202 1.00 15.90 65 PRO B N 1
ATOM 2430 C CA . PRO B 1 37 ? -17.234 -39.365 20.284 1.00 16.16 65 PRO B CA 1
ATOM 2431 C C . PRO B 1 37 ? -18.521 -40.211 20.360 1.00 17.70 65 PRO B C 1
ATOM 2432 O O . PRO B 1 37 ? -18.758 -41.039 19.460 1.00 16.96 65 PRO B O 1
ATOM 2436 N N . GLY B 1 38 ? -19.335 -40.012 21.397 1.00 18.03 66 GLY B N 1
ATOM 2437 C CA . GLY B 1 38 ? -20.590 -40.750 21.514 1.00 19.55 66 GLY B CA 1
ATOM 2438 C C . GLY B 1 38 ? -20.364 -42.258 21.551 1.00 20.13 66 GLY B C 1
ATOM 2439 O O . GLY B 1 38 ? -19.593 -42.764 22.374 1.00 20.13 66 GLY B O 1
ATOM 2440 N N . THR B 1 39 ? -21.028 -42.974 20.638 1.00 20.89 67 THR B N 1
ATOM 2441 C CA . THR B 1 39 ? -20.921 -44.442 20.553 1.00 21.03 67 THR B CA 1
ATOM 2442 C C . THR B 1 39 ? -19.739 -44.885 19.661 1.00 20.69 67 THR B C 1
ATOM 2443 O O . THR B 1 39 ? -19.582 -46.093 19.400 1.00 20.79 67 THR B O 1
ATOM 2447 N N . GLY B 1 40 ? -18.960 -43.912 19.159 1.00 19.39 68 GLY B N 1
ATOM 2448 C CA . GLY B 1 40 ? -17.796 -44.167 18.299 1.00 18.00 68 GLY B CA 1
ATOM 2449 C C . GLY B 1 40 ? -18.030 -44.336 16.797 1.00 17.59 68 GLY B C 1
ATOM 2450 O O . GLY B 1 40 ? -17.143 -44.765 16.079 1.00 15.55 68 GLY B O 1
ATOM 2451 N N . ASN B 1 41 ? -19.205 -43.951 16.304 1.00 17.94 69 ASN B N 1
ATOM 2452 C CA . ASN B 1 41 ? -19.505 -44.098 14.885 1.00 18.16 69 ASN B CA 1
ATOM 2453 C C . ASN B 1 41 ? -18.493 -43.411 13.998 1.00 18.55 69 ASN B C 1
ATOM 2454 O O . ASN B 1 41 ? -18.141 -43.935 12.954 1.00 18.54 69 ASN B O 1
ATOM 2459 N N . MET B 1 42 ? -18.040 -42.222 14.405 1.00 17.50 70 MET B N 1
ATOM 2460 C CA . MET B 1 42 ? -17.056 -41.517 13.614 1.00 17.90 70 MET B CA 1
ATOM 2461 C C . MET B 1 42 ? -15.634 -41.930 13.991 1.00 16.43 70 MET B C 1
ATOM 2462 O O . MET B 1 42 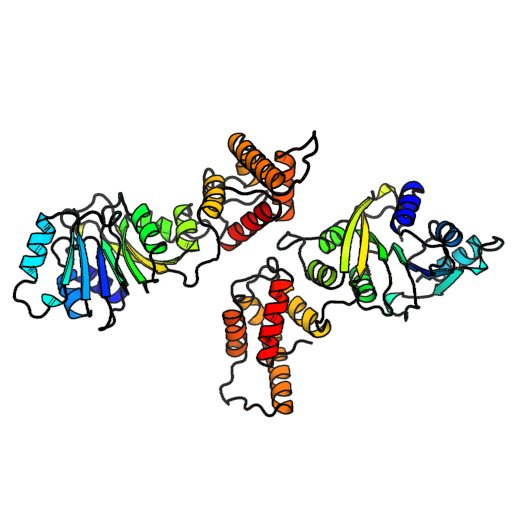? -14.736 -41.959 13.139 1.00 17.04 70 MET B O 1
ATOM 2467 N N . THR B 1 43 ? -15.427 -42.241 15.267 1.00 15.65 71 THR B N 1
ATOM 2468 C CA . THR B 1 43 ? -14.112 -42.640 15.765 1.00 14.71 71 THR B CA 1
ATOM 2469 C C . THR B 1 43 ? -13.510 -43.797 14.979 1.00 13.67 71 THR B C 1
ATOM 2470 O O . THR B 1 43 ? -12.332 -43.766 14.618 1.00 12.75 71 THR B O 1
ATOM 2474 N N . VAL B 1 44 ? -14.304 -44.838 14.737 1.00 13.71 72 VAL B N 1
ATOM 2475 C CA . VAL B 1 44 ? -13.744 -46.043 14.108 1.00 14.64 72 VAL B CA 1
ATOM 2476 C C . VAL B 1 44 ? -13.288 -45.727 12.671 1.00 15.55 72 VAL B C 1
ATOM 2477 O O . VAL B 1 44 ? -12.346 -46.321 12.163 1.00 17.38 72 VAL B O 1
ATOM 2481 N N . LYS B 1 45 ? -13.938 -44.752 12.045 1.00 15.09 73 LYS B N 1
ATOM 2482 C CA . LYS B 1 45 ? -13.570 -44.323 10.688 1.00 14.03 73 LYS B CA 1
ATOM 2483 C C . LYS B 1 45 ? -12.355 -43.394 10.680 1.00 13.72 73 LYS B C 1
ATOM 2484 O O . LYS B 1 45 ? -11.506 -43.483 9.791 1.00 14.50 73 LYS B O 1
ATOM 2490 N N . LEU B 1 46 ? -12.281 -42.500 11.664 1.00 12.45 74 LEU B N 1
ATOM 2491 C CA . LEU B 1 46 ? -11.135 -41.616 11.848 1.00 13.39 74 LEU B CA 1
ATOM 2492 C C . LEU B 1 46 ? -9.849 -42.390 12.100 1.00 13.33 74 LEU B C 1
ATOM 2493 O O . LEU B 1 46 ? -8.795 -42.050 11.546 1.00 12.74 74 LEU B O 1
ATOM 2498 N N . LEU B 1 47 ? -9.947 -43.435 12.929 1.00 13.17 75 LEU B N 1
ATOM 2499 C CA . LEU B 1 47 ? -8.775 -44.269 13.264 1.00 14.38 75 LEU B CA 1
ATOM 2500 C C . LEU B 1 47 ? -8.134 -44.888 12.026 1.00 15.23 75 LEU B C 1
ATOM 2501 O O . LEU B 1 47 ? -6.933 -45.096 11.982 1.00 16.78 75 LEU B O 1
ATOM 2506 N N . GLU B 1 48 ? -8.937 -45.189 11.012 1.00 15.99 76 GLU B N 1
ATOM 2507 C CA . GLU B 1 48 ? -8.394 -45.803 9.816 1.00 17.14 76 GLU B CA 1
ATOM 2508 C C . GLU B 1 48 ? -7.646 -44.821 8.915 1.00 16.00 76 GLU B C 1
ATOM 2509 O O . GLU B 1 48 ? -6.884 -45.231 8.056 1.00 15.52 76 GLU B O 1
ATOM 2515 N N . LYS B 1 49 ? -7.856 -43.526 9.127 1.00 14.99 77 LYS B N 1
ATOM 2516 C CA . LYS B 1 49 ? -7.332 -42.504 8.192 1.00 15.45 77 LYS B CA 1
ATOM 2517 C C . LYS B 1 49 ? -6.225 -41.628 8.775 1.00 15.09 77 LYS B C 1
ATOM 2518 O O . LYS B 1 49 ? -5.436 -41.058 8.034 1.00 14.56 77 LYS B O 1
ATOM 2524 N N . ALA B 1 50 ? -6.169 -41.551 10.109 1.00 15.04 78 ALA B N 1
ATOM 2525 C CA . ALA B 1 50 ? -5.221 -40.686 10.823 1.00 15.65 78 ALA B CA 1
ATOM 2526 C C . ALA B 1 50 ? -4.163 -41.478 11.581 1.00 16.48 78 ALA B C 1
ATOM 2527 O O . ALA B 1 50 ? -4.311 -42.679 11.767 1.00 17.18 78 ALA B O 1
ATOM 2529 N N . LYS B 1 51 ? -3.111 -40.790 12.045 1.00 16.93 79 LYS B N 1
ATOM 2530 C CA . LYS B 1 51 ? -2.044 -41.432 12.814 1.00 16.87 79 LYS B CA 1
ATOM 2531 C C . LYS B 1 51 ? -2.495 -41.730 14.244 1.00 16.25 79 LYS B C 1
ATOM 2532 O O . LYS B 1 51 ? -2.116 -42.757 14.843 1.00 15.16 79 LYS B O 1
ATOM 2538 N N . LYS B 1 52 ? -3.337 -40.853 14.781 1.00 14.38 80 LYS B N 1
ATOM 2539 C CA . LYS B 1 52 ? -3.765 -40.946 16.171 1.00 14.63 80 LYS B CA 1
ATOM 2540 C C . LYS B 1 52 ? -5.091 -40.210 16.298 1.00 13.94 80 LYS B C 1
ATOM 2541 O O . LYS B 1 52 ? -5.276 -39.137 15.693 1.00 13.98 80 LYS B O 1
ATOM 2547 N N . VAL B 1 53 ? -5.994 -40.769 17.084 1.00 12.78 81 VAL B N 1
ATOM 2548 C CA . VAL B 1 53 ? -7.228 -40.090 17.446 1.00 13.00 81 VAL B CA 1
ATOM 2549 C C . VAL B 1 53 ? -7.267 -39.956 18.966 1.00 13.14 81 VAL B C 1
ATOM 2550 O O . VAL B 1 53 ? -7.206 -40.954 19.686 1.00 11.46 81 VAL B O 1
ATOM 2554 N N . VAL B 1 54 ? -7.347 -38.712 19.438 1.00 13.36 82 VAL B N 1
ATOM 2555 C CA . VAL B 1 54 ? -7.474 -38.402 20.856 1.00 14.34 82 VAL B CA 1
ATOM 2556 C C . VAL B 1 54 ? -8.933 -38.041 21.050 1.00 14.57 82 VAL B C 1
ATOM 2557 O O . VAL B 1 54 ? -9.395 -36.988 20.574 1.00 13.92 82 VAL B O 1
ATOM 2561 N N . ALA B 1 55 ? -9.680 -38.941 21.671 1.00 14.09 83 ALA B N 1
ATOM 2562 C CA . ALA B 1 55 ? -11.128 -38.773 21.806 1.00 14.53 83 ALA B CA 1
ATOM 2563 C C . ALA B 1 55 ? -11.442 -38.238 23.207 1.00 14.95 83 ALA B C 1
ATOM 2564 O O . ALA B 1 55 ? -11.002 -38.797 24.184 1.00 15.19 83 ALA B O 1
ATOM 2566 N N . CYS B 1 56 ? -12.186 -37.141 23.295 1.00 15.31 84 CYS B N 1
ATOM 2567 C CA . CYS B 1 56 ? -12.500 -36.525 24.581 1.00 16.38 84 CYS B CA 1
ATOM 2568 C C . CYS B 1 56 ? -13.964 -36.725 24.876 1.00 15.91 84 CYS B C 1
ATOM 2569 O O . CYS B 1 56 ? -14.845 -36.212 24.152 1.00 15.16 84 CYS B O 1
ATOM 2572 N N . GLU B 1 57 ? -14.223 -37.430 25.967 1.00 16.12 85 GLU B N 1
ATOM 2573 C CA . GLU B 1 57 ? -15.572 -37.824 26.344 1.00 16.62 85 GLU B CA 1
ATOM 2574 C C . GLU B 1 57 ? -15.846 -37.665 27.845 1.00 16.92 85 GLU B C 1
ATOM 2575 O O . GLU B 1 57 ? -15.048 -38.092 28.691 1.00 16.80 85 GLU B O 1
ATOM 2581 N N . LEU B 1 58 ? -17.004 -37.089 28.162 1.00 17.04 86 LEU B N 1
ATOM 2582 C CA . LEU B 1 58 ? -17.370 -36.782 29.554 1.00 17.79 86 LEU B CA 1
ATOM 2583 C C . LEU B 1 58 ? -17.936 -38.016 30.303 1.00 17.30 86 LEU B C 1
ATOM 2584 O O . LEU B 1 58 ? -17.728 -38.186 31.513 1.00 16.73 86 LEU B O 1
ATOM 2589 N N . ASP B 1 59 ? -18.650 -38.861 29.576 1.00 16.71 87 ASP B N 1
ATOM 2590 C CA . ASP B 1 59 ? -19.426 -39.933 30.183 1.00 17.37 87 ASP B CA 1
ATOM 2591 C C . ASP B 1 59 ? -18.560 -41.184 30.266 1.00 16.67 87 ASP B C 1
ATOM 2592 O O . ASP B 1 59 ? -18.195 -41.734 29.240 1.00 15.50 87 ASP B O 1
ATOM 2597 N N . PRO B 1 60 ? -18.198 -41.608 31.490 1.00 16.71 88 PRO B N 1
ATOM 2598 C CA . PRO B 1 60 ? -17.396 -42.862 31.620 1.00 16.36 88 PRO B CA 1
ATOM 2599 C C . PRO B 1 60 ? -18.049 -44.115 30.991 1.00 14.99 88 PRO B C 1
ATOM 2600 O O . PRO B 1 60 ? -17.339 -44.998 30.530 1.00 14.58 88 PRO B O 1
ATOM 2604 N N . ARG B 1 61 ? -19.381 -44.187 30.958 1.00 14.96 89 ARG B N 1
ATOM 2605 C CA . ARG B 1 61 ? -20.047 -45.302 30.306 1.00 15.75 89 ARG B CA 1
ATOM 2606 C C . ARG B 1 61 ? -19.724 -45.329 28.818 1.00 14.79 89 ARG B C 1
ATOM 2607 O O . ARG B 1 61 ? -19.447 -46.407 28.273 1.00 14.18 89 ARG B O 1
ATOM 2615 N N . LEU B 1 62 ? -19.755 -44.157 28.158 1.00 13.77 90 LEU B N 1
ATOM 2616 C CA . LEU B 1 62 ? -19.458 -44.108 26.722 1.00 13.92 90 LEU B CA 1
ATOM 2617 C C . LEU B 1 62 ? -17.985 -44.395 26.499 1.00 14.11 90 LEU B C 1
ATOM 2618 O O . LEU B 1 62 ? -17.638 -45.038 25.529 1.00 15.11 90 LEU B O 1
ATOM 2623 N N . VAL B 1 63 ? -17.119 -43.915 27.390 1.00 14.01 91 VAL B N 1
ATOM 2624 C CA . VAL B 1 63 ? -15.698 -44.220 27.270 1.00 14.51 91 VAL B CA 1
ATOM 2625 C C . VAL B 1 63 ? -15.452 -45.746 27.285 1.00 14.71 91 VAL B C 1
ATOM 2626 O O . VAL B 1 63 ? -14.705 -46.275 26.458 1.00 14.76 91 VAL B O 1
ATOM 2630 N N . ALA B 1 64 ? -16.103 -46.434 28.216 1.00 14.67 92 ALA B N 1
ATOM 2631 C CA . ALA B 1 64 ? -15.938 -47.877 28.370 1.00 14.70 92 ALA B CA 1
ATOM 2632 C C . ALA B 1 64 ? -16.447 -48.613 27.126 1.00 15.05 92 ALA B C 1
ATOM 2633 O O . ALA B 1 64 ? -15.793 -49.526 26.620 1.00 15.32 92 ALA B O 1
ATOM 2635 N N . GLU B 1 65 ? -17.568 -48.161 26.562 1.00 15.81 93 GLU B N 1
ATOM 2636 C CA . GLU B 1 65 ? -18.083 -48.751 25.305 1.00 15.75 93 GLU B CA 1
ATOM 2637 C C . GLU B 1 65 ? -17.202 -48.474 24.116 1.00 14.72 93 GLU B C 1
ATOM 2638 O O . GLU B 1 65 ? -17.090 -49.314 23.242 1.00 13.96 93 GLU B O 1
ATOM 2644 N N . LEU B 1 66 ? -16.598 -47.290 24.080 1.00 14.46 94 LEU B N 1
ATOM 2645 C CA . LEU B 1 66 ? -15.697 -46.932 23.006 1.00 14.96 94 LEU B CA 1
ATOM 2646 C C . LEU B 1 66 ? -14.429 -47.809 23.004 1.00 14.98 94 LEU B C 1
ATOM 2647 O O . LEU B 1 66 ? -13.999 -48.295 21.937 1.00 14.89 94 LEU B O 1
ATOM 2652 N N . HIS B 1 67 ? -13.824 -48.020 24.182 1.00 14.46 95 HIS B N 1
ATOM 2653 C CA . HIS B 1 67 ? -12.731 -48.999 24.286 1.00 14.16 95 HIS B CA 1
ATOM 2654 C C . HIS B 1 67 ? -13.169 -50.379 23.764 1.00 14.53 95 HIS B C 1
ATOM 2655 O O . HIS B 1 67 ? -12.458 -51.021 22.995 1.00 14.94 95 HIS B O 1
ATOM 2662 N N . LYS B 1 68 ? -14.346 -50.827 24.168 1.00 15.20 96 LYS B N 1
ATOM 2663 C CA . LYS B 1 68 ? -14.857 -52.141 23.736 1.00 15.06 96 LYS B CA 1
ATOM 2664 C C . LYS B 1 68 ? -15.039 -52.234 22.219 1.00 15.35 96 LYS B C 1
ATOM 2665 O O . LYS B 1 68 ? -14.756 -53.280 21.601 1.00 15.14 96 LYS B O 1
ATOM 2671 N N . ARG B 1 69 ? -15.525 -51.154 21.621 1.00 14.46 97 ARG B N 1
ATOM 2672 C CA . ARG B 1 69 ? -15.755 -51.132 20.174 1.00 14.45 97 ARG B CA 1
ATOM 2673 C C . ARG B 1 69 ? -14.471 -51.321 19.363 1.00 14.32 97 ARG B C 1
ATOM 2674 O O . ARG B 1 69 ? -14.462 -52.054 18.370 1.00 14.35 97 ARG B O 1
ATOM 2682 N N . VAL B 1 70 ? -13.393 -50.658 19.751 1.00 13.31 98 VAL B N 1
ATOM 2683 C CA . VAL B 1 70 ? -12.143 -50.813 19.021 1.00 15.20 98 VAL B CA 1
ATOM 2684 C C . VAL B 1 70 ? -11.331 -52.059 19.471 1.00 16.36 98 VAL B C 1
ATOM 2685 O O . VAL B 1 70 ? -10.345 -52.420 18.832 1.00 16.41 98 VAL B O 1
ATOM 2689 N N . GLN B 1 71 ? -11.752 -52.688 20.559 1.00 18.50 99 GLN B N 1
ATOM 2690 C CA . GLN B 1 71 ? -10.963 -53.775 21.157 1.00 21.09 99 GLN B CA 1
ATOM 2691 C C . GLN B 1 71 ? -10.758 -54.891 20.135 1.00 21.86 99 GLN B C 1
ATOM 2692 O O . GLN B 1 71 ? -11.699 -55.299 19.463 1.00 23.32 99 GLN B O 1
ATOM 2698 N N . GLY B 1 72 ? -9.512 -55.321 19.969 1.00 23.00 100 GLY B N 1
ATOM 2699 C CA . GLY B 1 72 ? -9.199 -56.436 19.094 1.00 23.09 100 GLY B CA 1
ATOM 2700 C C . GLY B 1 72 ? -9.097 -56.102 17.613 1.00 23.36 100 GLY B C 1
ATOM 2701 O O . GLY B 1 72 ? -8.787 -56.972 16.817 1.00 23.03 100 GLY B O 1
ATOM 2702 N N . THR B 1 73 ? -9.355 -54.842 17.240 1.00 22.64 101 THR B N 1
ATOM 2703 C CA . THR B 1 73 ? -9.165 -54.393 15.872 1.00 21.92 101 THR B CA 1
ATOM 2704 C C . THR B 1 73 ? -7.730 -53.872 15.668 1.00 21.62 101 THR B C 1
ATOM 2705 O O . THR B 1 73 ? -7.061 -53.457 16.611 1.00 21.03 101 THR B O 1
ATOM 2709 N N . PRO B 1 74 ? -7.242 -53.908 14.425 1.00 21.54 102 PRO B N 1
ATOM 2710 C CA . PRO B 1 74 ? -5.865 -53.502 14.168 1.00 21.12 102 PRO B CA 1
ATOM 2711 C C . PRO B 1 74 ? -5.546 -52.018 14.424 1.00 20.79 102 PRO B C 1
ATOM 2712 O O . PRO B 1 74 ? -4.374 -51.651 14.470 1.00 20.81 102 PRO B O 1
ATOM 2716 N N . VAL B 1 75 ? -6.572 -51.174 14.578 1.00 19.89 103 VAL B N 1
ATOM 2717 C CA . VAL B 1 75 ? -6.352 -49.731 14.796 1.00 19.15 103 VAL B CA 1
ATOM 2718 C C . VAL B 1 75 ? -6.554 -49.306 16.265 1.00 19.27 103 VAL B C 1
ATOM 2719 O O . VAL B 1 75 ? -6.440 -48.131 16.603 1.00 18.75 103 VAL B O 1
ATOM 2723 N N . ALA B 1 76 ? -6.841 -50.269 17.147 1.00 18.74 104 ALA B N 1
ATOM 2724 C CA . ALA B 1 76 ? -7.098 -49.962 18.562 1.00 18.64 104 ALA B CA 1
ATOM 2725 C C . ALA B 1 76 ? -5.974 -49.165 19.225 1.00 18.83 104 ALA B C 1
ATOM 2726 O O . ALA B 1 76 ? -6.256 -48.277 20.015 1.00 18.83 104 ALA B O 1
ATOM 2728 N N . SER B 1 77 ? -4.718 -49.453 18.878 1.00 17.98 105 SER B N 1
ATOM 2729 C CA . SER B 1 77 ? -3.598 -48.771 19.491 1.00 17.82 105 SER B CA 1
ATOM 2730 C C . SER B 1 77 ? -3.462 -47.290 19.130 1.00 17.63 105 SER B C 1
ATOM 2731 O O . SER B 1 77 ? -2.751 -46.548 19.824 1.00 16.50 105 SER B O 1
ATOM 2734 N N . LYS B 1 78 ? -4.117 -46.858 18.044 1.00 16.26 106 LYS B N 1
ATOM 2735 C CA . LYS B 1 78 ? -4.095 -45.438 17.639 1.00 15.98 106 LYS B CA 1
ATOM 2736 C C . LYS B 1 78 ? -5.134 -44.572 18.362 1.00 15.80 106 LYS B C 1
ATOM 2737 O O . LYS B 1 78 ? -5.257 -43.367 18.091 1.00 14.89 106 LYS B O 1
ATOM 2743 N N . LEU B 1 79 ? -5.911 -45.185 19.243 1.00 16.08 107 LEU B N 1
ATOM 2744 C CA . LEU B 1 79 ? -6.939 -44.460 19.987 1.00 16.66 107 LEU B CA 1
ATOM 2745 C C . LEU B 1 79 ? -6.476 -44.100 21.402 1.00 17.87 107 LEU B C 1
ATOM 2746 O O . LEU B 1 79 ? -6.087 -44.989 22.168 1.00 17.14 107 LEU B O 1
ATOM 2751 N N . GLN B 1 80 ? -6.548 -42.812 21.738 1.00 16.96 108 GLN B N 1
ATOM 2752 C CA . GLN B 1 80 ? -6.393 -42.387 23.111 1.00 18.46 108 GLN B CA 1
ATOM 2753 C C . GLN B 1 80 ? -7.699 -41.742 23.553 1.00 18.25 108 GLN B C 1
ATOM 2754 O O . GLN B 1 80 ? -8.241 -40.903 22.847 1.00 18.20 108 GLN B O 1
ATOM 2760 N N . VAL B 1 81 ? -8.209 -42.153 24.701 1.00 18.30 109 VAL B N 1
ATOM 2761 C CA . VAL B 1 81 ? -9.442 -41.592 25.246 1.00 18.52 109 VAL B CA 1
ATOM 2762 C C . VAL B 1 81 ? -9.147 -40.751 26.487 1.00 19.18 109 VAL B C 1
ATOM 2763 O O . VAL B 1 81 ? -8.648 -41.277 27.490 1.00 19.14 109 VAL B O 1
ATOM 2767 N N . LEU B 1 82 ? -9.392 -39.439 26.385 1.00 18.22 110 LEU B N 1
ATOM 2768 C CA . LEU B 1 82 ? -9.311 -38.531 27.538 1.00 18.87 110 LEU B CA 1
ATOM 2769 C C . LEU B 1 82 ? -10.702 -38.382 28.161 1.00 18.46 110 LEU B C 1
ATOM 2770 O O . LEU B 1 82 ? -11.624 -37.929 27.494 1.00 18.70 110 LEU B O 1
ATOM 2775 N N . VAL B 1 83 ? -10.842 -38.767 29.420 1.00 17.78 111 VAL B N 1
ATOM 2776 C CA . VAL B 1 83 ? -12.128 -38.797 30.083 1.00 17.81 111 VAL B CA 1
ATOM 2777 C C . VAL B 1 83 ? -12.365 -37.520 30.878 1.00 18.37 111 VAL B C 1
ATOM 2778 O O . VAL B 1 83 ? -11.477 -37.057 31.577 1.00 19.46 111 VAL B O 1
ATOM 2782 N N . GLY B 1 84 ? -13.581 -36.987 30.785 1.00 18.45 112 GLY B N 1
ATOM 2783 C CA . GLY B 1 84 ? -13.985 -35.813 31.541 1.00 18.41 112 GLY B CA 1
ATOM 2784 C C . GLY B 1 84 ? -14.408 -34.655 30.660 1.00 18.13 112 GLY B C 1
ATOM 2785 O O . GLY B 1 84 ? -14.513 -34.784 29.426 1.00 16.55 112 GLY B O 1
ATOM 2786 N N . ASP B 1 85 ? -14.621 -33.517 31.319 1.00 17.91 113 ASP B N 1
ATOM 2787 C CA . ASP B 1 85 ? -15.078 -32.288 30.675 1.00 18.16 113 ASP B CA 1
ATOM 2788 C C . ASP B 1 85 ? -13.976 -31.688 29.797 1.00 17.78 113 ASP B C 1
ATOM 2789 O O . ASP B 1 85 ? -12.918 -31.272 30.286 1.00 16.88 113 ASP B O 1
ATOM 2794 N N . VAL B 1 86 ? -14.239 -31.614 28.489 1.00 17.79 114 VAL B N 1
ATOM 2795 C CA . VAL B 1 86 ? -13.241 -31.094 27.553 1.00 17.98 114 VAL B CA 1
ATOM 2796 C C . VAL B 1 86 ? -12.840 -29.623 27.898 1.00 18.90 114 VAL B C 1
ATOM 2797 O O . VAL B 1 86 ? -11.721 -29.188 27.619 1.00 20.03 114 VAL B O 1
ATOM 2801 N N . LEU B 1 87 ? -13.749 -28.876 28.514 1.00 19.54 115 LEU B N 1
ATOM 2802 C CA . LEU B 1 87 ? -13.476 -27.478 28.908 1.00 21.14 115 LEU B CA 1
ATOM 2803 C C . LEU B 1 87 ? -12.411 -27.334 29.994 1.00 23.13 115 LEU B C 1
ATOM 2804 O O . LEU B 1 87 ? -11.701 -26.302 30.052 1.00 23.75 115 LEU B O 1
ATOM 2809 N N . LYS B 1 88 ? -12.296 -28.365 30.834 1.00 24.09 116 LYS B N 1
ATOM 2810 C CA . LYS B 1 88 ? -11.297 -28.413 31.915 1.00 26.25 116 LYS B CA 1
ATOM 2811 C C . LYS B 1 88 ? -10.081 -29.276 31.556 1.00 26.16 116 LYS B C 1
ATOM 2812 O O . LYS B 1 88 ? -9.238 -29.553 32.407 1.00 26.89 116 LYS B O 1
ATOM 2818 N N . THR B 1 89 ? -10.006 -29.709 30.306 1.00 26.52 117 THR B N 1
ATOM 2819 C CA . THR B 1 89 ? -8.952 -30.596 29.836 1.00 25.97 117 THR B CA 1
ATOM 2820 C C . THR B 1 89 ? -7.853 -29.770 29.198 1.00 25.98 117 THR B C 1
ATOM 2821 O O . THR B 1 89 ? -8.122 -28.909 28.367 1.00 26.28 117 THR B O 1
ATOM 2825 N N . ASP B 1 90 ? -6.610 -30.024 29.600 1.00 26.37 118 ASP B N 1
ATOM 2826 C CA . ASP B 1 90 ? -5.456 -29.465 28.902 1.00 26.23 118 ASP B CA 1
ATOM 2827 C C . ASP B 1 90 ? -5.265 -30.295 27.642 1.00 24.76 118 ASP B C 1
ATOM 2828 O O . ASP B 1 90 ? -4.953 -31.494 27.706 1.00 24.94 118 ASP B O 1
ATOM 2833 N N . LEU B 1 91 ? -5.510 -29.668 26.493 1.00 22.18 119 LEU B N 1
ATOM 2834 C CA . LEU B 1 91 ? -5.526 -30.369 25.215 1.00 20.03 119 LEU B CA 1
ATOM 2835 C C . LEU B 1 91 ? -4.121 -30.543 24.662 1.00 19.17 119 LEU B C 1
ATOM 2836 O O . LEU B 1 91 ? -3.310 -29.603 24.719 1.00 19.18 119 LEU B O 1
ATOM 2841 N N . PRO B 1 92 ? -3.826 -31.743 24.110 1.00 17.91 120 PRO B N 1
ATOM 2842 C CA . PRO B 1 92 ? -2.515 -32.001 23.526 1.00 17.64 120 PRO B CA 1
ATOM 2843 C C . PRO B 1 92 ? -2.409 -31.327 22.167 1.00 16.24 120 PRO B C 1
ATOM 2844 O O . PRO B 1 92 ? -3.363 -30.705 21.726 1.00 16.29 120 PRO B O 1
ATOM 2848 N N . PHE B 1 93 ? -1.269 -31.441 21.503 1.00 14.95 121 PHE B N 1
ATOM 2849 C CA . PHE B 1 93 ? -1.215 -30.993 20.127 1.00 14.39 121 PHE B CA 1
ATOM 2850 C C . PHE B 1 93 ? -2.186 -31.807 19.261 1.00 13.32 121 PHE B C 1
ATOM 2851 O O . PHE B 1 93 ? -2.271 -33.030 19.390 1.00 13.50 121 PHE B O 1
ATOM 2859 N N . PHE B 1 94 ? -2.942 -31.138 18.396 1.00 12.80 122 PHE B N 1
ATOM 2860 C CA . PHE B 1 94 ? -3.736 -31.887 17.382 1.00 12.47 122 PHE B CA 1
ATOM 2861 C C . PHE B 1 94 ? -3.720 -31.132 16.067 1.00 12.42 122 PHE B C 1
ATOM 2862 O O . PHE B 1 94 ? -3.621 -29.895 16.057 1.00 11.75 122 PHE B O 1
ATOM 2870 N N . ASP B 1 95 ? -3.801 -31.855 14.946 1.00 12.62 123 ASP B N 1
ATOM 2871 C CA . ASP B 1 95 ? -3.818 -31.203 13.631 1.00 13.97 123 ASP B CA 1
ATOM 2872 C C . ASP B 1 95 ? -5.216 -30.747 13.237 1.00 14.57 123 ASP B C 1
ATOM 2873 O O . ASP B 1 95 ? -5.420 -29.636 12.734 1.00 15.34 123 ASP B O 1
ATOM 2878 N N . THR B 1 96 ? -6.192 -31.619 13.447 1.00 15.33 124 THR B N 1
ATOM 2879 C CA . THR B 1 96 ? -7.557 -31.306 13.088 1.00 15.54 124 THR B CA 1
ATOM 2880 C C . THR B 1 96 ? -8.475 -31.749 14.234 1.00 15.88 124 THR B C 1
ATOM 2881 O O . THR B 1 96 ? -8.129 -32.621 15.046 1.00 14.40 124 THR B O 1
ATOM 2885 N N . CYS B 1 97 ? -9.649 -31.139 14.293 1.00 14.99 125 CYS B N 1
ATOM 2886 C CA . CYS B 1 97 ? -10.620 -31.468 15.314 1.00 14.55 125 CYS B CA 1
ATOM 2887 C C . CYS B 1 97 ? -11.965 -31.720 14.671 1.00 15.25 125 CYS B C 1
ATOM 2888 O O . CYS B 1 97 ? -12.341 -31.011 13.741 1.00 15.56 125 CYS B O 1
ATOM 2891 N N . VAL B 1 98 ? -12.687 -32.701 15.212 1.00 15.24 126 VAL B N 1
ATOM 2892 C CA . VAL B 1 98 ? -14.069 -32.971 14.890 1.00 15.84 126 VAL B CA 1
ATOM 2893 C C . VAL B 1 98 ? -14.830 -32.988 16.225 1.00 16.35 126 VAL B C 1
ATOM 2894 O O . VAL B 1 98 ? -14.346 -33.547 17.204 1.00 16.48 126 VAL B O 1
ATOM 2898 N N . ALA B 1 99 ? -15.992 -32.342 16.296 1.00 15.51 127 ALA B N 1
ATOM 2899 C CA . ALA B 1 99 ? -16.728 -32.223 17.557 1.00 17.20 127 ALA B CA 1
ATOM 2900 C C . ALA B 1 99 ? -18.243 -32.226 17.381 1.00 18.80 127 ALA B C 1
ATOM 2901 O O . ALA B 1 99 ? -18.765 -31.611 16.467 1.00 18.37 127 ALA B O 1
ATOM 2903 N N . ASN B 1 100 ? -18.927 -32.967 18.249 1.00 20.59 128 ASN B N 1
ATOM 2904 C CA . ASN B 1 100 ? -20.369 -32.904 18.401 1.00 22.16 128 ASN B CA 1
ATOM 2905 C C . ASN B 1 100 ? -20.725 -32.778 19.882 1.00 23.25 128 ASN B C 1
ATOM 2906 O O . ASN B 1 100 ? -20.878 -33.781 20.563 1.00 23.37 128 ASN B O 1
ATOM 2911 N N . LEU B 1 101 ? -20.872 -31.554 20.371 1.00 24.13 129 LEU B N 1
ATOM 2912 C CA . LEU B 1 101 ? -21.096 -31.319 21.794 1.00 25.21 129 LEU B CA 1
ATOM 2913 C C . LEU B 1 101 ? -22.476 -30.734 22.047 1.00 26.43 129 LEU B C 1
ATOM 2914 O O . LEU B 1 101 ? -23.105 -30.210 21.109 1.00 27.12 129 LEU B O 1
ATOM 2919 N N . PRO B 1 102 ? -22.947 -30.766 23.317 1.00 27.43 130 PRO B N 1
ATOM 2920 C CA . PRO B 1 102 ? -24.249 -30.169 23.581 1.00 27.99 130 PRO B CA 1
ATOM 2921 C C . PRO B 1 102 ? -24.196 -28.696 23.228 1.00 29.15 130 PRO B C 1
ATOM 2922 O O . PRO B 1 102 ? -23.120 -28.072 23.297 1.00 29.10 130 PRO B O 1
ATOM 2926 N N .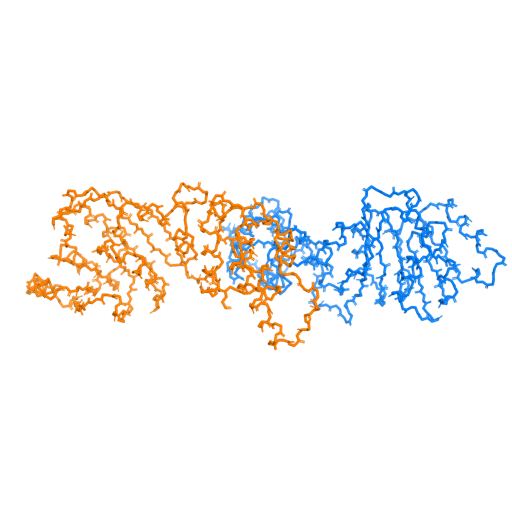 TYR B 1 103 ? -25.351 -28.149 22.871 1.00 30.02 131 TYR B N 1
ATOM 2927 C CA . TYR B 1 103 ? -25.442 -26.757 22.481 1.00 31.83 131 TYR B CA 1
ATOM 2928 C C . TYR B 1 103 ? -24.986 -25.829 23.596 1.00 31.01 131 TYR B C 1
ATOM 2929 O O . TYR B 1 103 ? -24.326 -24.831 23.331 1.00 31.43 131 TYR B O 1
ATOM 2938 N N . GLN B 1 104 ? -25.303 -26.192 24.838 1.00 30.79 132 GLN B N 1
ATOM 2939 C CA . GLN B 1 104 ? -25.010 -25.350 26.004 1.00 30.04 132 GLN B CA 1
ATOM 2940 C C . GLN B 1 104 ? -23.534 -25.010 26.226 1.00 28.84 132 GLN B C 1
ATOM 2941 O O . GLN B 1 104 ? -23.235 -24.101 27.015 1.00 29.27 132 GLN B O 1
ATOM 2947 N N . ILE B 1 105 ? -22.612 -25.728 25.582 1.00 26.30 133 ILE B N 1
ATOM 2948 C CA . ILE B 1 105 ? -21.179 -25.387 25.697 1.00 24.55 133 ILE B CA 1
ATOM 2949 C C . ILE B 1 105 ? -20.461 -25.023 24.377 1.00 23.29 133 ILE B C 1
ATOM 2950 O O . ILE B 1 105 ? -19.213 -24.945 24.323 1.00 20.81 133 ILE B O 1
ATOM 2955 N N . SER B 1 106 ? -21.256 -24.754 23.337 1.00 21.68 134 SER B N 1
ATOM 2956 C CA . SER B 1 106 ? -20.714 -24.404 22.016 1.00 21.05 134 SER B CA 1
ATOM 2957 C C . SER B 1 106 ? -19.803 -23.187 22.082 1.00 20.37 134 SER B C 1
ATOM 2958 O O . SER B 1 106 ? -18.694 -23.203 21.551 1.00 19.42 134 SER B O 1
ATOM 2961 N N . SER B 1 107 ? -20.294 -22.137 22.739 1.00 20.24 135 SER B N 1
ATOM 2962 C CA . SER B 1 107 ? -19.562 -20.889 22.840 1.00 20.28 135 SER B CA 1
ATOM 2963 C C . SER B 1 107 ? -18.226 -21.043 23.610 1.00 19.24 135 SER B C 1
ATOM 2964 O O . SER B 1 107 ? -17.177 -20.760 23.043 1.00 18.80 135 SER B O 1
ATOM 2967 N N . PRO B 1 108 ? -18.256 -21.534 24.873 1.00 18.15 136 PRO B N 1
ATOM 2968 C CA . PRO B 1 108 ? -16.978 -21.763 25.568 1.00 18.29 136 PRO B CA 1
ATOM 2969 C C . PRO B 1 108 ? -16.014 -22.655 24.801 1.00 17.27 136 PRO B C 1
ATOM 2970 O O . PRO B 1 108 ? -14.802 -22.412 24.838 1.00 18.12 136 PRO B O 1
ATOM 2974 N N . PHE B 1 109 ? -16.532 -23.701 24.152 1.00 15.90 137 PHE B N 1
ATOM 2975 C CA . PHE B 1 109 ? -15.677 -24.632 23.414 1.00 15.13 137 PHE B CA 1
ATOM 2976 C C . PHE B 1 109 ? -15.020 -23.948 22.219 1.00 14.38 137 PHE B C 1
ATOM 2977 O O . PHE B 1 109 ? -13.835 -24.107 22.002 1.00 14.68 137 PHE B O 1
ATOM 2985 N N . VAL B 1 110 ? -15.771 -23.151 21.467 1.00 14.02 138 VAL B N 1
ATOM 2986 C CA . VAL B 1 110 ? -15.182 -22.404 20.350 1.00 14.39 138 VAL B CA 1
ATOM 2987 C C . VAL B 1 110 ? -14.016 -21.510 20.789 1.00 15.77 138 VAL B C 1
ATOM 2988 O O . VAL B 1 110 ? -12.952 -21.475 20.157 1.00 15.49 138 VAL B O 1
ATOM 2992 N N . PHE B 1 111 ? -14.205 -20.810 21.891 1.00 16.62 139 PHE B N 1
ATOM 2993 C CA . PHE B 1 111 ? -13.153 -19.919 22.338 1.00 19.23 139 PHE B CA 1
ATOM 2994 C C . PHE B 1 111 ? -11.977 -20.636 22.987 1.00 18.86 139 PHE B C 1
ATOM 2995 O O . PHE B 1 111 ? -10.833 -20.261 22.748 1.00 19.76 139 PHE B O 1
ATOM 3003 N N . LYS B 1 112 ? -12.255 -21.733 23.691 1.00 18.01 140 LYS B N 1
ATOM 3004 C CA . LYS B 1 112 ? -11.174 -22.700 23.995 1.00 18.23 140 LYS B CA 1
ATOM 3005 C C . LYS B 1 112 ? -10.323 -23.119 22.777 1.00 17.62 140 LYS B C 1
ATOM 3006 O O . LYS B 1 112 ? -9.096 -23.095 22.844 1.00 17.23 140 LYS B O 1
ATOM 3012 N N . LEU B 1 113 ? -10.954 -23.556 21.683 1.00 17.96 141 LEU B N 1
ATOM 3013 C CA . LEU B 1 113 ? -10.205 -23.956 20.496 1.00 18.01 141 LEU B CA 1
ATOM 3014 C C . LEU B 1 113 ? -9.363 -22.826 19.929 1.00 18.61 141 LEU B C 1
ATOM 3015 O O . LEU B 1 113 ? -8.229 -23.037 19.469 1.00 18.78 141 LEU B O 1
ATOM 3020 N N . LEU B 1 114 ? -9.942 -21.626 19.932 1.00 18.59 142 LEU B N 1
ATOM 3021 C CA . LEU B 1 114 ? -9.303 -20.467 19.314 1.00 19.87 142 LEU B CA 1
ATOM 3022 C C . LEU B 1 114 ? -8.106 -19.967 20.133 1.00 20.02 142 LEU B C 1
ATOM 3023 O O . LEU B 1 114 ? -7.170 -19.403 19.568 1.00 21.61 142 LEU B O 1
ATOM 3028 N N . LEU B 1 115 ? -8.119 -20.225 21.441 1.00 19.64 143 LEU B N 1
ATOM 3029 C CA . LEU B 1 115 ? -6.987 -19.895 22.319 1.00 19.46 143 LEU B CA 1
ATOM 3030 C C . LEU B 1 115 ? -5.937 -21.029 22.424 1.00 19.11 143 LEU B C 1
ATOM 3031 O O . LEU B 1 115 ? -4.849 -20.860 23.006 1.00 18.33 143 LEU B O 1
ATOM 3036 N N . HIS B 1 116 ? -6.265 -22.183 21.867 1.00 17.45 144 HIS B N 1
ATOM 3037 C CA . HIS B 1 116 ? -5.405 -23.361 22.002 1.00 17.08 144 HIS B CA 1
ATOM 3038 C C . HIS B 1 116 ? -4.087 -23.190 21.228 1.00 16.27 144 HIS B C 1
ATOM 3039 O O . HIS B 1 116 ? -4.079 -22.694 20.108 1.00 15.82 144 HIS B O 1
ATOM 3046 N N . ARG B 1 117 ? -2.980 -23.600 21.838 1.00 15.63 145 ARG B N 1
ATOM 3047 C CA . ARG B 1 117 ? -1.693 -23.622 21.152 1.00 16.09 145 ARG B CA 1
ATOM 3048 C C . ARG B 1 117 ? -0.996 -24.990 21.368 1.00 15.85 145 ARG B C 1
ATOM 3049 O O . ARG B 1 117 ? -1.270 -25.663 22.352 1.00 15.97 145 ARG B O 1
ATOM 3057 N N . PRO B 1 118 ? -0.159 -25.436 20.409 1.00 16.61 146 PRO B N 1
ATOM 3058 C CA . PRO B 1 118 ? 0.081 -24.837 19.084 1.00 16.80 146 PRO B CA 1
ATOM 3059 C C . PRO B 1 118 ? -1.176 -24.817 18.209 1.00 17.20 146 PRO B C 1
ATOM 3060 O O . PRO B 1 118 ? -2.130 -25.582 18.466 1.00 17.23 146 PRO B O 1
ATOM 3064 N N . PHE B 1 119 ? -1.162 -23.977 17.174 1.00 16.88 147 PHE B N 1
ATOM 3065 C CA . PHE B 1 119 ? -2.315 -23.856 16.276 1.00 17.24 147 PHE B CA 1
ATOM 3066 C C . PHE B 1 119 ? -2.640 -25.189 15.626 1.00 16.72 147 PHE B C 1
ATOM 3067 O O . PHE B 1 119 ? -1.730 -25.906 15.214 1.00 16.47 147 PHE B O 1
ATOM 3075 N N . PHE B 1 120 ? -3.934 -25.490 15.503 1.00 16.99 148 PHE B N 1
ATOM 3076 C CA . PHE B 1 120 ? -4.387 -26.611 14.662 1.00 17.21 148 PHE B CA 1
ATOM 3077 C C . PHE B 1 120 ? -4.701 -26.092 13.248 1.00 17.85 148 PHE B C 1
ATOM 3078 O O . PHE B 1 120 ? -4.717 -24.876 13.010 1.00 18.02 148 PHE B O 1
ATOM 3086 N N . ARG B 1 121 ? -4.950 -27.010 12.321 1.00 17.48 149 ARG B N 1
ATOM 3087 C CA . ARG B 1 121 ? -5.176 -26.645 10.929 1.00 18.27 149 ARG B CA 1
ATOM 3088 C C . ARG B 1 121 ? -6.661 -26.334 10.691 1.00 17.72 149 ARG B C 1
ATOM 3089 O O . ARG B 1 121 ? -6.991 -25.272 10.159 1.00 17.35 149 ARG B O 1
ATOM 3097 N N . CYS B 1 122 ? -7.556 -27.234 11.093 1.00 17.61 150 CYS B N 1
ATOM 3098 C CA . CYS B 1 122 ? -8.999 -26.952 11.012 1.00 17.46 150 CYS B CA 1
ATOM 3099 C C . CYS B 1 122 ? -9.829 -27.796 11.968 1.00 16.49 150 CYS B C 1
ATOM 3100 O O . CYS B 1 122 ? -9.412 -28.878 12.402 1.00 16.34 150 CYS B O 1
ATOM 3103 N N . ALA B 1 123 ? -10.996 -27.273 12.316 1.00 15.26 151 ALA B N 1
ATOM 3104 C CA . ALA B 1 123 ? -11.982 -27.959 13.138 1.00 14.05 151 ALA B CA 1
ATOM 3105 C C . ALA B 1 123 ? -13.275 -28.042 12.344 1.00 14.40 151 ALA B C 1
ATOM 3106 O O . ALA B 1 123 ? -13.677 -27.053 11.712 1.00 14.16 151 ALA B O 1
ATOM 3108 N N . ILE B 1 124 ? -13.893 -29.220 12.335 1.00 14.25 152 ILE B N 1
ATOM 3109 C CA . ILE B 1 124 ? -15.202 -29.419 11.707 1.00 14.37 152 ILE B CA 1
ATOM 3110 C C . ILE B 1 124 ? -16.160 -29.703 12.847 1.00 14.99 152 ILE B C 1
ATOM 3111 O O . ILE B 1 124 ? -16.026 -30.735 13.539 1.00 15.30 152 ILE B O 1
ATOM 3116 N N . LEU B 1 125 ? -17.092 -28.789 13.087 1.00 13.58 153 LEU B N 1
ATOM 3117 C CA . LEU B 1 125 ? -17.937 -28.880 14.303 1.00 14.36 153 LEU B CA 1
ATOM 3118 C C . LEU B 1 125 ? -19.426 -28.877 14.024 1.00 15.11 153 LEU B C 1
ATOM 3119 O O . LEU B 1 125 ? -19.869 -28.238 13.065 1.00 15.42 153 LEU B O 1
ATOM 3124 N N . MET B 1 126 ? -20.196 -29.563 14.875 1.00 15.46 154 MET B N 1
ATOM 3125 C CA . MET B 1 126 ? -21.661 -29.591 14.772 1.00 15.51 154 MET B CA 1
ATOM 3126 C C . MET B 1 126 ? -22.217 -28.636 15.808 1.00 16.45 154 MET B C 1
ATOM 3127 O O . MET B 1 126 ? -21.854 -28.740 16.981 1.00 16.60 154 MET B O 1
ATOM 3132 N N . PHE B 1 127 ? -23.086 -27.718 15.370 1.00 16.09 155 PHE B N 1
ATOM 3133 C CA . PHE B 1 127 ? -23.733 -26.729 16.229 1.00 16.86 155 PHE B CA 1
ATOM 3134 C C . PHE B 1 127 ? -25.217 -26.679 15.950 1.00 16.73 155 PHE B C 1
ATOM 3135 O O . PHE B 1 127 ? -25.647 -27.114 14.877 1.00 14.87 155 PHE B O 1
ATOM 3143 N N . GLN B 1 128 ? -26.001 -26.147 16.896 1.00 16.86 156 GLN B N 1
ATOM 3144 C CA . GLN B 1 128 ? -27.385 -25.759 16.573 1.00 19.17 156 GLN B CA 1
ATOM 3145 C C . GLN B 1 128 ? -27.377 -24.811 15.376 1.00 18.64 156 GLN B C 1
ATOM 3146 O O . GLN B 1 128 ? -26.435 -24.049 15.210 1.00 18.13 156 GLN B O 1
ATOM 3152 N N . ARG B 1 129 ? -28.426 -24.875 14.550 1.00 18.97 157 ARG B N 1
ATOM 3153 C CA . ARG B 1 129 ? -28.564 -24.001 13.373 1.00 19.07 157 ARG B CA 1
ATOM 3154 C C . ARG B 1 129 ? -28.328 -22.517 13.674 1.00 19.18 157 ARG B C 1
ATOM 3155 O O . ARG B 1 129 ? -27.535 -21.885 13.004 1.00 17.96 157 ARG B O 1
ATOM 3163 N N . GLU B 1 130 ? -29.023 -21.971 14.666 1.00 20.14 158 GLU B N 1
ATOM 3164 C CA . GLU B 1 130 ? -28.924 -20.527 14.926 1.00 21.21 158 GLU B CA 1
ATOM 3165 C C . GLU B 1 130 ? -27.512 -20.151 15.363 1.00 19.65 158 GLU B C 1
ATOM 3166 O O . GLU B 1 130 ? -26.959 -19.136 14.929 1.00 20.14 158 GLU B O 1
ATOM 3172 N N . PHE B 1 131 ? -26.921 -20.974 16.217 1.00 17.59 159 PHE B N 1
ATOM 3173 C CA . PHE B 1 131 ? -25.548 -20.735 16.651 1.00 16.44 159 PHE B CA 1
ATOM 3174 C C . PHE B 1 131 ? -24.610 -20.682 15.458 1.00 15.83 159 PHE B C 1
ATOM 3175 O O . PHE B 1 131 ? -23.817 -19.753 15.343 1.00 15.81 159 PHE B O 1
ATOM 3183 N N . ALA B 1 132 ? -24.722 -21.665 14.567 1.00 14.73 160 ALA B N 1
ATOM 3184 C CA . ALA B 1 132 ? -23.932 -21.711 13.332 1.00 15.63 160 ALA B CA 1
ATOM 3185 C C . ALA B 1 132 ? -24.104 -20.475 12.437 1.00 15.77 160 ALA B C 1
ATOM 3186 O O . ALA B 1 132 ? -23.128 -19.964 11.854 1.00 15.29 160 ALA B O 1
ATOM 3188 N N . LEU B 1 133 ? -25.348 -20.026 12.302 1.00 16.12 161 LEU B N 1
ATOM 3189 C CA . LEU B 1 133 ? -25.645 -18.872 11.442 1.00 16.87 161 LEU B CA 1
ATOM 3190 C C . LEU B 1 133 ? -25.048 -17.580 12.028 1.00 17.08 161 LEU B C 1
ATOM 3191 O O . LEU B 1 133 ? -24.583 -16.694 11.287 1.00 17.60 161 LEU B O 1
ATOM 3196 N N . ARG B 1 134 ? -25.032 -17.495 13.349 1.00 17.38 162 ARG B N 1
ATOM 3197 C CA . ARG B 1 134 ? -24.345 -16.387 14.033 1.00 18.34 162 ARG B CA 1
ATOM 3198 C C . ARG B 1 134 ? -22.829 -16.402 13.848 1.00 18.60 162 ARG B C 1
ATOM 3199 O O . ARG B 1 134 ? -22.247 -15.346 13.649 1.00 18.64 162 ARG B O 1
ATOM 3207 N N . LEU B 1 135 ? -22.186 -17.578 13.916 1.00 18.67 163 LEU B N 1
ATOM 3208 C CA . LEU B 1 135 ? -20.738 -17.658 13.681 1.00 18.82 163 LEU B CA 1
ATOM 3209 C C . LEU B 1 135 ? -20.330 -17.131 12.328 1.00 18.99 163 LEU B C 1
ATOM 3210 O O . LEU B 1 135 ? -19.279 -16.508 12.196 1.00 19.21 163 LEU B O 1
ATOM 3215 N N . VAL B 1 136 ? -21.146 -17.393 11.305 1.00 18.27 164 VAL B N 1
ATOM 3216 C CA . VAL B 1 136 ? -20.736 -17.063 9.944 1.00 17.95 164 VAL B CA 1
ATOM 3217 C C . VAL B 1 136 ? -21.377 -15.797 9.414 1.00 17.08 164 VAL B C 1
ATOM 3218 O O . VAL B 1 136 ? -21.107 -15.416 8.300 1.00 17.53 164 VAL B O 1
ATOM 3222 N N . ALA B 1 137 ? -22.241 -15.169 10.207 1.00 17.32 165 ALA B N 1
ATOM 3223 C CA . ALA B 1 137 ? -22.947 -13.957 9.775 1.00 16.84 165 ALA B CA 1
ATOM 3224 C C . ALA B 1 137 ? -21.966 -12.852 9.397 1.00 17.25 165 ALA B C 1
ATOM 3225 O O . ALA B 1 137 ? -20.902 -12.705 10.028 1.00 17.44 165 ALA B O 1
ATOM 3227 N N . LYS B 1 138 ? -22.340 -12.090 8.369 1.00 16.97 166 LYS B N 1
ATOM 3228 C CA . LYS B 1 138 ? -21.560 -10.963 7.863 1.00 17.93 166 LYS B CA 1
ATOM 3229 C C . LYS B 1 138 ? -22.237 -9.662 8.271 1.00 17.21 166 LYS B C 1
ATOM 3230 O O . LYS B 1 138 ? -23.426 -9.638 8.480 1.00 15.43 166 LYS B O 1
ATOM 3236 N N . PRO B 1 139 ? -21.484 -8.557 8.340 1.00 18.45 167 PRO B N 1
ATOM 3237 C CA . PRO B 1 139 ? -22.119 -7.268 8.661 1.00 19.16 167 PRO B CA 1
ATOM 3238 C C . PRO B 1 139 ? -23.194 -6.929 7.595 1.00 20.83 167 PRO B C 1
ATOM 3239 O O . PRO B 1 139 ? -23.015 -7.327 6.453 1.00 20.49 167 PRO B O 1
ATOM 3243 N N . GLY B 1 140 ? -24.361 -6.363 7.898 1.00 21.94 168 GLY B N 1
ATOM 3244 C CA . GLY B 1 140 ? -25.245 -6.746 8.921 1.00 23.27 168 GLY B CA 1
ATOM 3245 C C . GLY B 1 140 ? -26.310 -7.675 8.326 1.00 23.52 168 GLY B C 1
ATOM 3246 O O . GLY B 1 140 ? -27.365 -7.236 7.835 1.00 23.30 168 GLY B O 1
ATOM 3247 N N . ASP B 1 141 ? -26.012 -8.975 8.358 1.00 23.13 169 ASP B N 1
ATOM 3248 C CA . ASP B 1 141 ? -27.014 -10.007 8.295 1.00 23.26 169 ASP B CA 1
ATOM 3249 C C . ASP B 1 141 ? -27.793 -9.839 9.577 1.00 23.57 169 ASP B C 1
ATOM 3250 O O . ASP B 1 141 ? -27.297 -9.255 10.543 1.00 23.32 169 ASP B O 1
ATOM 3255 N N . LYS B 1 142 ? -29.010 -10.360 9.600 1.00 23.40 170 LYS B N 1
ATOM 3256 C CA . LYS B 1 142 ? -29.885 -10.244 10.759 1.00 23.44 170 LYS B CA 1
ATOM 3257 C C . LYS B 1 142 ? -29.224 -10.772 12.035 1.00 22.80 170 LYS B C 1
ATOM 3258 O O . LYS B 1 142 ? -29.379 -10.195 13.110 1.00 22.12 170 LYS B O 1
ATOM 3264 N N . LEU B 1 143 ? -28.475 -11.867 11.886 1.00 21.43 171 LEU B N 1
ATOM 3265 C CA . LEU B 1 143 ? -27.878 -12.566 13.010 1.00 20.56 171 LEU B CA 1
ATOM 3266 C C . LEU B 1 143 ? -26.441 -12.126 13.314 1.00 19.59 171 LEU B C 1
ATOM 3267 O O . LEU B 1 143 ? -25.771 -12.759 14.128 1.00 19.63 171 LEU B O 1
ATOM 3272 N N . TYR B 1 144 ? -25.969 -11.072 12.648 1.00 17.28 172 TYR B N 1
ATOM 3273 C CA . TYR B 1 144 ? -24.627 -10.527 12.922 1.00 16.24 172 TYR B CA 1
ATOM 3274 C C . TYR B 1 144 ? -24.529 -9.986 14.341 1.00 14.98 172 TYR B C 1
ATOM 3275 O O . TYR B 1 144 ? -25.275 -9.097 14.729 1.00 14.23 172 TYR B O 1
ATOM 3284 N N . CYS B 1 145 ? -23.606 -10.534 15.126 1.00 13.93 173 CYS B N 1
ATOM 3285 C CA . CYS B 1 145 ? -23.621 -10.258 16.563 1.00 13.64 173 CYS B CA 1
ATOM 3286 C C . CYS B 1 145 ? -22.226 -10.351 17.155 1.00 12.44 173 CYS B C 1
ATOM 3287 O O . CYS B 1 145 ? -21.263 -10.547 16.421 1.00 12.03 173 CYS B O 1
ATOM 3290 N N . ARG B 1 146 ? -22.115 -10.110 18.463 1.00 11.36 174 ARG B N 1
ATOM 3291 C CA . ARG B 1 146 ? -20.822 -10.262 19.172 1.00 12.53 174 ARG B CA 1
ATOM 3292 C C . ARG B 1 146 ? -20.131 -11.593 18.885 1.00 12.12 174 ARG B C 1
ATOM 3293 O O . ARG B 1 146 ? -18.916 -11.630 18.645 1.00 13.28 174 ARG B O 1
ATOM 3301 N N . LEU B 1 147 ? -20.886 -12.694 18.910 1.00 12.64 175 LEU B N 1
ATOM 3302 C CA . LEU B 1 147 ? -20.305 -13.993 18.579 1.00 12.70 175 LEU B CA 1
ATOM 3303 C C . LEU B 1 147 ? -19.652 -14.026 17.167 1.00 12.59 175 LEU B C 1
ATOM 3304 O O . LEU B 1 147 ? -18.563 -14.613 16.983 1.00 11.32 175 LEU B O 1
ATOM 3309 N N . SER B 1 148 ? -20.328 -13.442 16.169 1.00 11.96 176 SER B N 1
ATOM 3310 C CA . SER B 1 148 ? -19.832 -13.415 14.788 1.00 11.44 176 SER B CA 1
ATOM 3311 C C . SER B 1 148 ? -18.476 -12.744 14.749 1.00 11.57 176 SER B C 1
ATOM 3312 O O . SER B 1 148 ? -17.511 -13.287 14.225 1.00 11.75 176 SER B O 1
ATOM 3315 N N . ILE B 1 149 ? -18.419 -11.521 15.262 1.00 12.24 177 ILE B N 1
ATOM 3316 C CA . ILE B 1 149 ? -17.183 -10.734 15.149 1.00 12.36 177 ILE B CA 1
ATOM 3317 C C . ILE B 1 149 ? -16.057 -11.255 16.061 1.00 11.59 177 ILE B C 1
ATOM 3318 O O . ILE B 1 149 ? -14.881 -11.246 15.673 1.00 11.82 177 ILE B O 1
ATOM 3323 N N . ASN B 1 150 ? -16.396 -11.722 17.248 1.00 11.74 178 ASN B N 1
ATOM 3324 C CA . ASN B 1 150 ? -15.337 -12.304 18.113 1.00 12.49 178 ASN B CA 1
ATOM 3325 C C . ASN B 1 150 ? -14.708 -13.559 17.517 1.00 12.91 178 ASN B C 1
ATOM 3326 O O . ASN B 1 150 ? -13.495 -13.736 17.588 1.00 14.80 178 ASN B O 1
ATOM 3331 N N . THR B 1 151 ? -15.532 -14.425 16.945 1.00 12.31 179 THR B N 1
ATOM 3332 C CA . THR B 1 151 ? -15.051 -15.623 16.224 1.00 12.40 179 THR B CA 1
ATOM 3333 C C . THR B 1 151 ? -14.294 -15.234 14.956 1.00 12.13 179 THR B C 1
ATOM 3334 O O . THR B 1 151 ? -13.213 -15.758 14.676 1.00 12.25 179 THR B O 1
ATOM 3338 N N . GLN B 1 152 ? -14.829 -14.287 14.189 1.00 11.52 180 GLN B N 1
ATOM 3339 C CA . GLN B 1 152 ? -14.160 -13.948 12.927 1.00 10.89 180 GLN B CA 1
ATOM 3340 C C . GLN B 1 152 ? -12.839 -13.206 13.126 1.00 11.17 180 GLN B C 1
ATOM 3341 O O . GLN B 1 152 ? -11.941 -13.284 12.277 1.00 12.74 180 GLN B O 1
ATOM 3347 N N . LEU B 1 153 ? -12.712 -12.491 14.234 1.00 11.72 181 LEU B N 1
ATOM 3348 C CA . LEU B 1 153 ? -11.423 -11.847 14.589 1.00 12.24 181 LEU B CA 1
ATOM 3349 C C . LEU B 1 153 ? -10.296 -12.899 14.547 1.00 13.13 181 LEU B C 1
ATOM 3350 O O . LEU B 1 153 ? -9.215 -12.661 14.025 1.00 13.31 181 LEU B O 1
ATOM 3355 N N . LEU B 1 154 ? -10.592 -14.090 15.070 1.00 14.46 182 LEU B N 1
ATOM 3356 C CA . LEU B 1 154 ? -9.565 -15.099 15.330 1.00 14.84 182 LEU B CA 1
ATOM 3357 C C . LEU B 1 154 ? -9.569 -16.270 14.349 1.00 14.48 182 LEU B C 1
ATOM 3358 O O . LEU B 1 154 ? -8.616 -17.072 14.316 1.00 14.48 182 LEU B O 1
ATOM 3363 N N . ALA B 1 155 ? -10.624 -16.380 13.542 1.00 14.21 183 ALA B N 1
ATOM 3364 C CA . ALA B 1 155 ? -10.709 -17.517 12.637 1.00 13.90 183 ALA B CA 1
ATOM 3365 C C . ALA B 1 155 ? -11.406 -17.222 11.322 1.00 14.47 183 ALA B C 1
ATOM 3366 O O . ALA B 1 155 ? -12.242 -16.307 11.236 1.00 13.66 183 ALA B O 1
ATOM 3368 N N . ARG B 1 156 ? -11.122 -18.074 10.339 1.00 14.93 184 ARG B N 1
ATOM 3369 C CA . ARG B 1 156 ? -11.956 -18.188 9.146 1.00 17.62 184 ARG B CA 1
ATOM 3370 C C . ARG B 1 156 ? -13.042 -19.236 9.390 1.00 18.02 184 ARG B C 1
ATOM 3371 O O . ARG B 1 156 ? -12.743 -20.335 9.866 1.00 17.48 184 ARG B O 1
ATOM 3379 N N . VAL B 1 157 ? -14.299 -18.877 9.098 1.00 17.98 185 VAL B N 1
ATOM 3380 C CA . VAL B 1 157 ? -15.447 -19.741 9.407 1.00 18.26 185 VAL B CA 1
ATOM 3381 C C . VAL B 1 157 ? -16.322 -19.941 8.152 1.00 18.62 185 VAL B C 1
ATOM 3382 O O . VAL B 1 157 ? -16.573 -18.960 7.417 1.00 15.80 185 VAL B O 1
ATOM 3386 N N . ASP B 1 158 ? -16.734 -21.188 7.869 1.00 17.45 186 ASP B N 1
ATOM 3387 C CA . ASP B 1 158 ? -17.669 -21.473 6.754 1.00 19.10 186 ASP B CA 1
ATOM 3388 C C . ASP B 1 158 ? -18.761 -22.431 7.198 1.00 18.57 186 ASP B C 1
ATOM 3389 O O . ASP B 1 158 ? -18.480 -23.452 7.836 1.00 16.95 186 ASP B O 1
ATOM 3394 N N . HIS B 1 159 ? -19.993 -22.124 6.810 1.00 18.56 187 HIS B N 1
ATOM 3395 C CA . HIS B 1 159 ? -21.105 -23.019 7.006 1.00 19.00 187 HIS B CA 1
ATOM 3396 C C . HIS B 1 159 ? -21.012 -24.097 5.927 1.00 19.13 187 HIS B C 1
ATOM 3397 O O . HIS B 1 159 ? -20.927 -23.796 4.727 1.00 18.77 187 HIS B O 1
ATOM 3404 N N . LEU B 1 160 ? -21.032 -25.355 6.346 1.00 17.20 188 LEU B N 1
ATOM 3405 C CA . LEU B 1 160 ? -20.732 -26.451 5.429 1.00 17.90 188 LEU B CA 1
ATOM 3406 C C . LEU B 1 160 ? -21.968 -27.238 5.016 1.00 17.56 188 LEU B C 1
ATOM 3407 O O . LEU B 1 160 ? -22.085 -27.614 3.859 1.00 17.89 188 LEU B O 1
ATOM 3412 N N . MET B 1 161 ? -22.862 -27.523 5.962 1.00 17.48 189 MET B N 1
ATOM 3413 C CA . MET B 1 161 ? -24.030 -28.351 5.655 1.00 18.21 189 MET B CA 1
ATOM 3414 C C . MET B 1 161 ? -25.077 -28.235 6.754 1.00 18.36 189 MET B C 1
ATOM 3415 O O . MET B 1 161 ? -24.732 -27.999 7.925 1.00 17.54 189 MET B O 1
ATOM 3420 N N . LYS B 1 162 ? -26.355 -28.349 6.365 1.00 17.76 190 LYS B N 1
ATOM 3421 C CA . LYS B 1 162 ? -27.460 -28.401 7.324 1.00 18.51 190 LYS B CA 1
ATOM 3422 C C . LYS B 1 162 ? -27.651 -29.831 7.792 1.00 18.44 190 LYS B C 1
ATOM 3423 O O . LYS B 1 162 ? -27.505 -30.765 7.007 1.00 19.21 190 LYS B O 1
ATOM 3429 N N . VAL B 1 163 ? -28.013 -30.020 9.057 1.00 18.48 191 VAL B N 1
ATOM 3430 C CA . VAL B 1 163 ? -28.201 -31.380 9.575 1.00 17.93 191 VAL B CA 1
ATOM 3431 C C . VAL B 1 163 ? -29.524 -31.502 10.320 1.00 17.55 191 VAL B C 1
ATOM 3432 O O . VAL B 1 163 ? -29.699 -30.944 11.383 1.00 16.52 191 VAL B O 1
ATOM 3436 N N . GLY B 1 164 ? -30.475 -32.207 9.706 1.00 16.82 192 GLY B N 1
ATOM 3437 C CA . GLY B 1 164 ? -31.809 -32.369 10.279 1.00 16.80 192 GLY B CA 1
ATOM 3438 C C . GLY B 1 164 ? -31.759 -33.194 11.540 1.00 16.87 192 GLY B C 1
ATOM 3439 O O . GLY B 1 164 ? -30.917 -34.078 11.657 1.00 17.26 192 GLY B O 1
ATOM 3440 N N . LYS B 1 165 ? -32.657 -32.900 12.478 1.00 16.97 193 LYS B N 1
ATOM 3441 C CA . LYS B 1 165 ? -32.648 -33.540 13.776 1.00 17.87 193 LYS B CA 1
ATOM 3442 C C . LYS B 1 165 ? -32.766 -35.066 13.751 1.00 19.05 193 LYS B C 1
ATOM 3443 O O . LYS B 1 165 ? -32.349 -35.738 14.706 1.00 18.22 193 LYS B O 1
ATOM 3449 N N . ASN B 1 166 ? -33.344 -35.591 12.669 1.00 20.38 194 ASN B N 1
ATOM 3450 C CA . ASN B 1 166 ? -33.602 -37.039 12.508 1.00 22.24 194 ASN B CA 1
ATOM 3451 C C . ASN B 1 166 ? -32.336 -37.861 12.367 1.00 22.10 194 ASN B C 1
ATOM 3452 O O . ASN B 1 166 ? -32.368 -39.091 12.507 1.00 22.28 194 ASN B O 1
ATOM 3457 N N . ASN B 1 167 ? -31.234 -37.179 12.057 1.00 21.86 195 ASN B N 1
ATOM 3458 C CA . ASN B 1 167 ? -29.921 -37.813 11.917 1.00 21.34 195 ASN B CA 1
ATOM 3459 C C . ASN B 1 167 ? -29.254 -38.195 13.225 1.00 21.09 195 ASN B C 1
ATOM 3460 O O . ASN B 1 167 ? -28.194 -38.839 13.219 1.00 21.52 195 ASN B O 1
ATOM 3465 N N . PHE B 1 168 ? -29.886 -37.811 14.329 1.00 20.53 196 PHE B N 1
ATOM 3466 C CA . PHE B 1 168 ? -29.380 -38.067 15.675 1.00 20.73 196 PHE B CA 1
ATOM 3467 C C . PHE B 1 168 ? -30.266 -39.052 16.456 1.00 21.50 196 PHE B C 1
ATOM 3468 O O . PHE B 1 168 ? -31.480 -39.075 16.248 1.00 20.69 196 PHE B O 1
ATOM 3476 N N . ARG B 1 169 ? -29.655 -39.825 17.365 1.00 22.72 197 ARG B N 1
ATOM 3477 C CA . ARG B 1 169 ? -30.405 -40.629 18.339 1.00 24.93 197 ARG B CA 1
ATOM 3478 C C . ARG B 1 169 ? -29.919 -40.378 19.761 1.00 24.36 197 ARG B C 1
ATOM 3479 O O . ARG B 1 169 ? -28.740 -40.596 20.065 1.00 24.78 197 ARG B O 1
ATOM 3487 N N . PRO B 1 170 ? -30.807 -39.864 20.632 1.00 24.01 198 PRO B N 1
ATOM 3488 C CA . PRO B 1 170 ? -32.138 -39.399 20.258 1.00 23.55 198 PRO B CA 1
ATOM 3489 C C . PRO B 1 170 ? -32.028 -38.022 19.560 1.00 22.36 198 PRO B C 1
ATOM 3490 O O . PRO B 1 170 ? -30.986 -37.382 19.653 1.00 22.79 198 PRO B O 1
ATOM 3494 N N . PRO B 1 171 ? -33.092 -37.588 18.859 1.00 22.18 199 PRO B N 1
ATOM 3495 C CA . PRO B 1 171 ? -33.033 -36.314 18.118 1.00 21.14 199 PRO B CA 1
ATOM 3496 C C . PRO B 1 171 ? -32.970 -35.094 19.049 1.00 20.55 199 PRO B C 1
ATOM 3497 O O . PRO B 1 171 ? -33.582 -35.108 20.126 1.00 20.24 199 PRO B O 1
ATOM 3501 N N . PRO B 1 172 ? -32.245 -34.033 18.638 1.00 19.59 200 PRO B N 1
ATOM 3502 C CA . PRO B 1 172 ? -32.354 -32.788 19.389 1.00 19.55 200 PRO B CA 1
ATOM 3503 C C . PRO B 1 172 ? -33.691 -32.094 19.027 1.00 20.11 200 PRO B C 1
ATOM 3504 O O . PRO B 1 172 ? -34.439 -32.586 18.164 1.00 19.83 200 PRO B O 1
ATOM 3508 N N . LYS B 1 173 ? -34.005 -30.994 19.705 1.00 19.79 201 LYS B N 1
ATOM 3509 C CA . LYS B 1 173 ? -35.269 -30.286 19.475 1.00 19.64 201 LYS B CA 1
ATOM 3510 C C . LYS B 1 173 ? -35.131 -29.277 18.346 1.00 19.25 201 LYS B C 1
ATOM 3511 O O . LYS B 1 173 ? -36.127 -28.684 17.903 1.00 20.13 201 LYS B O 1
ATOM 3517 N N . VAL B 1 174 ? -33.897 -29.095 17.882 1.00 18.35 202 VAL B N 1
ATOM 3518 C CA . VAL B 1 174 ? -33.549 -28.073 16.915 1.00 18.52 202 VAL B CA 1
ATOM 3519 C C . VAL B 1 174 ? -32.835 -28.672 15.718 1.00 17.88 202 VAL B C 1
ATOM 3520 O O . VAL B 1 174 ? -32.297 -29.781 15.814 1.00 18.02 202 VAL B O 1
ATOM 3524 N N . GLU B 1 175 ? -32.793 -27.928 14.619 1.00 17.48 203 GLU B N 1
ATOM 3525 C CA . GLU B 1 175 ? -31.975 -28.303 13.455 1.00 17.54 203 GLU B CA 1
ATOM 3526 C C . GLU B 1 175 ? -30.509 -27.962 13.697 1.00 17.38 203 GLU B C 1
ATOM 3527 O O . GLU B 1 175 ? -30.196 -27.086 14.507 1.00 16.61 203 GLU B O 1
ATOM 3533 N N . SER B 1 176 ? -29.613 -28.633 12.985 1.00 17.10 204 SER B N 1
ATOM 3534 C CA . SER B 1 176 ? -28.189 -28.458 13.244 1.00 16.47 204 SER B CA 1
ATOM 3535 C C . SER B 1 176 ? -27.461 -28.080 11.977 1.00 16.14 204 SER B C 1
ATOM 3536 O O . SER B 1 176 ? -28.042 -28.132 10.875 1.00 16.54 204 SER B O 1
ATOM 3539 N N . SER B 1 177 ? -26.205 -27.651 12.139 1.00 15.61 205 SER B N 1
ATOM 3540 C CA . SER B 1 177 ? -25.321 -27.322 11.029 1.00 15.54 205 SER B CA 1
ATOM 3541 C C . SER B 1 177 ? -23.886 -27.774 11.288 1.00 15.93 205 SER B C 1
ATOM 3542 O O . SER B 1 177 ? -23.418 -27.803 12.434 1.00 16.13 205 SER B O 1
ATOM 3545 N N . VAL B 1 178 ? -23.178 -28.074 10.207 1.00 16.56 206 VAL B N 1
ATOM 3546 C CA . VAL B 1 178 ? -21.760 -28.346 10.290 1.00 16.40 206 VAL B CA 1
ATOM 3547 C C . VAL B 1 178 ? -21.033 -27.094 9.845 1.00 15.99 206 VAL B C 1
ATOM 3548 O O . VAL B 1 178 ? -21.320 -26.543 8.790 1.00 14.35 206 VAL B O 1
ATOM 3552 N N . VAL B 1 179 ? -20.091 -26.663 10.685 1.00 15.70 207 VAL B N 1
ATOM 3553 C CA . VAL B 1 179 ? -19.262 -25.484 10.421 1.00 16.70 207 VAL B CA 1
ATOM 3554 C C . VAL B 1 179 ? -17.774 -25.852 10.396 1.00 17.12 207 VAL B C 1
ATOM 3555 O O . VAL B 1 179 ? -17.309 -26.685 11.217 1.00 17.32 207 VAL B O 1
ATOM 3559 N N . ARG B 1 180 ? -17.024 -25.245 9.480 1.00 15.84 208 ARG B N 1
ATOM 3560 C CA . ARG B 1 180 ? -15.580 -25.332 9.531 1.00 16.43 208 ARG B CA 1
ATOM 3561 C C . ARG B 1 180 ? -14.982 -24.082 10.206 1.00 16.46 208 ARG B C 1
ATOM 3562 O O . ARG B 1 180 ? -15.385 -22.937 9.912 1.00 16.14 208 ARG B O 1
ATOM 3570 N N . ILE B 1 181 ? -14.033 -24.306 11.110 1.00 15.90 209 ILE B N 1
ATOM 3571 C CA . ILE B 1 181 ? -13.229 -23.218 11.720 1.00 15.93 209 ILE B CA 1
ATOM 3572 C C . ILE B 1 181 ? -11.737 -23.432 11.445 1.00 16.32 209 ILE B C 1
ATOM 3573 O O . ILE B 1 181 ? -11.196 -24.515 11.680 1.00 15.68 209 ILE B O 1
ATOM 3578 N N . GLU B 1 182 ? -11.092 -22.406 10.887 1.00 15.76 210 GLU B N 1
ATOM 3579 C CA . GLU B 1 182 ? -9.667 -22.413 10.677 1.00 16.03 210 GLU B CA 1
ATOM 3580 C C . GLU B 1 182 ? -9.079 -21.184 11.389 1.00 16.10 210 GLU B C 1
ATOM 3581 O O . GLU B 1 182 ? -9.377 -20.079 10.996 1.00 14.37 210 GLU B O 1
ATOM 3587 N N . PRO B 1 183 ? -8.278 -21.389 12.454 1.00 16.53 211 PRO B N 1
ATOM 3588 C CA . PRO B 1 183 ? -7.669 -20.269 13.202 1.00 16.49 211 PRO B CA 1
ATOM 3589 C C . PRO B 1 183 ? -6.759 -19.428 12.313 1.00 16.61 211 PRO B C 1
ATOM 3590 O O . PRO B 1 183 ? -6.000 -19.977 11.513 1.00 16.97 211 PRO B O 1
ATOM 3594 N N . LYS B 1 184 ? -6.860 -18.103 12.429 1.00 15.99 212 LYS B N 1
ATOM 3595 C CA . LYS B 1 184 ? -5.935 -17.215 11.746 1.00 16.18 212 LYS B CA 1
ATOM 3596 C C . LYS B 1 184 ? -4.565 -17.334 12.431 1.00 17.01 212 LYS B C 1
ATOM 3597 O O . LYS B 1 184 ? -4.466 -17.230 13.663 1.00 16.06 212 LYS B O 1
ATOM 3603 N N . ASN B 1 185 ? -3.549 -17.585 11.618 1.00 18.08 213 ASN B N 1
ATOM 3604 C CA . ASN B 1 185 ? -2.199 -17.815 12.075 1.00 21.20 213 ASN B CA 1
ATOM 3605 C C . ASN B 1 185 ? -1.254 -17.064 11.135 1.00 22.46 213 ASN B C 1
ATOM 3606 O O . ASN B 1 185 ? -1.004 -17.521 10.022 1.00 22.90 213 ASN B O 1
ATOM 3611 N N . PRO B 1 186 ? -0.695 -15.927 11.588 1.00 23.69 214 PRO B N 1
ATOM 3612 C CA . PRO B 1 186 ? -0.797 -15.369 12.931 1.00 24.41 214 PRO B CA 1
ATOM 3613 C C . PRO B 1 186 ? -2.148 -14.710 13.197 1.00 24.55 214 PRO B C 1
ATOM 3614 O O . PRO B 1 186 ? -2.821 -14.287 12.244 1.00 24.58 214 PRO B O 1
ATOM 3618 N N . PRO B 1 187 ? -2.537 -14.603 14.478 1.00 24.55 215 PRO B N 1
ATOM 3619 C CA . PRO B 1 187 ? -3.765 -13.888 14.756 1.00 25.27 215 PRO B CA 1
ATOM 3620 C C . PRO B 1 187 ? -3.460 -12.380 14.782 1.00 25.15 215 PRO B C 1
ATOM 3621 O O . PRO B 1 187 ? -2.278 -12.000 14.730 1.00 25.09 215 PRO B O 1
ATOM 3625 N N . PRO B 1 188 ? -4.501 -11.526 14.830 1.00 25.42 216 PRO B N 1
ATOM 3626 C CA . PRO B 1 188 ? -4.225 -10.103 15.068 1.00 24.76 216 PRO B CA 1
ATOM 3627 C C . PRO B 1 188 ? -3.606 -9.879 16.441 1.00 24.51 216 PRO B C 1
ATOM 3628 O O . PRO B 1 188 ? -4.008 -10.526 17.415 1.00 22.76 216 PRO B O 1
ATOM 3632 N N . PRO B 1 189 ? -2.622 -8.968 16.525 1.00 24.95 217 PRO B N 1
ATOM 3633 C CA . PRO B 1 189 ? -1.986 -8.686 17.806 1.00 25.52 217 PRO B CA 1
ATOM 3634 C C . PRO B 1 189 ? -2.830 -7.739 18.661 1.00 26.42 217 PRO B C 1
ATOM 3635 O O . PRO B 1 189 ? -2.383 -6.628 18.996 1.00 26.68 217 PRO B O 1
ATOM 3639 N N . ILE B 1 190 ? -4.034 -8.191 19.008 1.00 25.91 218 ILE B N 1
ATOM 3640 C CA . ILE B 1 190 ? -5.008 -7.411 19.756 1.00 26.79 218 ILE B CA 1
ATOM 3641 C C . ILE B 1 190 ? -5.282 -8.113 21.080 1.00 26.07 218 ILE B C 1
ATOM 3642 O O . ILE B 1 190 ? -5.542 -9.310 21.100 1.00 25.09 218 ILE B O 1
ATOM 3647 N N . ASN B 1 191 ? -5.222 -7.391 22.195 1.00 25.98 219 ASN B N 1
ATOM 3648 C CA . ASN B 1 191 ? -5.606 -8.016 23.451 1.00 26.14 219 ASN B CA 1
ATOM 3649 C C . ASN B 1 191 ? -7.106 -8.285 23.433 1.00 25.56 219 ASN B C 1
ATOM 3650 O O . ASN B 1 191 ? -7.888 -7.351 23.257 1.00 24.39 219 ASN B O 1
ATOM 3655 N N . PHE B 1 192 ? -7.498 -9.545 23.632 1.00 25.34 220 PHE B N 1
ATOM 3656 C CA . PHE B 1 192 ? -8.908 -9.904 23.555 1.00 25.96 220 PHE B CA 1
ATOM 3657 C C . PHE B 1 192 ? -9.818 -9.229 24.592 1.00 26.19 220 PHE B C 1
ATOM 3658 O O . PHE B 1 192 ? -10.969 -8.940 24.282 1.00 25.54 220 PHE B O 1
ATOM 3666 N N . GLN B 1 193 ? -9.330 -8.976 25.806 1.00 26.04 221 GLN B N 1
ATOM 3667 C CA . GLN B 1 193 ? -10.186 -8.347 26.828 1.00 26.08 221 GLN B CA 1
ATOM 3668 C C . GLN B 1 193 ? -10.494 -6.896 26.484 1.00 24.25 221 GLN B C 1
ATOM 3669 O O . GLN B 1 193 ? -11.597 -6.389 26.736 1.00 24.05 221 GLN B O 1
ATOM 3675 N N . GLU B 1 194 ? -9.489 -6.243 25.928 1.00 21.91 222 GLU B N 1
ATOM 3676 C CA . GLU B 1 194 ? -9.593 -4.902 25.412 1.00 20.68 222 GLU B CA 1
ATOM 3677 C C . GLU B 1 194 ? -10.618 -4.815 24.279 1.00 18.99 222 GLU B C 1
ATOM 3678 O O . GLU B 1 194 ? -11.561 -4.036 24.347 1.00 17.94 222 GLU B O 1
ATOM 3684 N N . TRP B 1 195 ? -10.414 -5.649 23.260 1.00 17.69 223 TRP B N 1
ATOM 3685 C CA . TRP B 1 195 ? -11.313 -5.791 22.112 1.00 16.91 223 TRP B CA 1
ATOM 3686 C C . TRP B 1 195 ? -12.727 -6.101 22.550 1.00 16.65 223 TRP B C 1
ATOM 3687 O O . TRP B 1 195 ? -13.643 -5.407 22.147 1.00 15.83 223 TRP B O 1
ATOM 3698 N N . ASP B 1 196 ? -12.906 -7.147 23.364 1.00 16.66 224 ASP B N 1
ATOM 3699 C CA . ASP B 1 196 ? -14.249 -7.541 23.787 1.00 17.46 224 ASP B CA 1
ATOM 3700 C C . ASP B 1 196 ? -14.959 -6.428 24.596 1.00 17.89 224 ASP B C 1
ATOM 3701 O O . ASP B 1 196 ? -16.161 -6.244 24.461 1.00 18.42 224 ASP B O 1
ATOM 3706 N N . GLY B 1 197 ? -14.222 -5.680 25.420 1.00 17.57 225 GLY B N 1
ATOM 3707 C CA . GLY B 1 197 ? -14.784 -4.497 26.094 1.00 16.70 225 GLY B CA 1
ATOM 3708 C C . GLY B 1 197 ? -15.493 -3.542 25.140 1.00 16.44 225 GLY B C 1
ATOM 3709 O O . GLY B 1 197 ? -16.577 -3.058 25.424 1.00 15.42 225 GLY B O 1
ATOM 3710 N N . LEU B 1 198 ? -14.877 -3.280 23.988 1.00 15.87 226 LEU B N 1
ATOM 3711 C CA . LEU B 1 198 ? -15.470 -2.411 22.995 1.00 14.87 226 LEU B CA 1
ATOM 3712 C C . LEU B 1 198 ? -16.655 -3.097 22.282 1.00 14.97 226 LEU B C 1
ATOM 3713 O O . LEU B 1 198 ? -17.714 -2.497 22.095 1.00 15.17 226 LEU B O 1
ATOM 3718 N N . VAL B 1 199 ? -16.456 -4.354 21.904 1.00 13.86 227 VAL B N 1
ATOM 3719 C CA . VAL B 1 199 ? -17.465 -5.144 21.216 1.00 13.49 227 VAL B CA 1
ATOM 3720 C C . VAL B 1 199 ? -18.738 -5.284 22.049 1.00 13.81 227 VAL B C 1
ATOM 3721 O O . VAL B 1 199 ? -19.839 -4.971 21.570 1.00 13.73 227 VAL B O 1
ATOM 3725 N N . ARG B 1 200 ? -18.603 -5.726 23.298 1.00 13.24 228 ARG B N 1
ATOM 3726 C CA . ARG B 1 200 ? -19.778 -5.829 24.168 1.00 14.11 228 ARG B CA 1
ATOM 3727 C C . ARG B 1 200 ? -20.591 -4.539 24.208 1.00 13.88 228 ARG B C 1
ATOM 3728 O O . ARG B 1 200 ? -21.799 -4.566 24.028 1.00 13.79 228 ARG B O 1
ATOM 3736 N N . ILE B 1 201 ? -19.918 -3.418 24.466 1.00 13.97 229 ILE B N 1
ATOM 3737 C CA . ILE B 1 201 ? -20.604 -2.117 24.616 1.00 14.51 229 ILE B CA 1
ATOM 3738 C C . ILE B 1 201 ? -21.432 -1.737 23.400 1.00 14.08 229 ILE B C 1
ATOM 3739 O O . ILE B 1 201 ? -22.599 -1.353 23.524 1.00 13.13 229 ILE B O 1
ATOM 3744 N N . THR B 1 202 ? -20.811 -1.861 22.226 1.00 14.70 230 THR B N 1
ATOM 3745 C CA . THR B 1 202 ? -21.403 -1.426 20.968 1.00 14.28 230 THR B CA 1
ATOM 3746 C C . THR B 1 202 ? -22.508 -2.391 20.490 1.00 14.13 230 THR B C 1
ATOM 3747 O O . THR B 1 202 ? -23.464 -1.950 19.845 1.00 13.92 230 THR B O 1
ATOM 3751 N N . PHE B 1 203 ? -22.387 -3.688 20.830 1.00 13.92 231 PHE B N 1
ATOM 3752 C CA . PHE B 1 203 ? -23.392 -4.681 20.436 1.00 13.77 231 PHE B CA 1
ATOM 3753 C C . PHE B 1 203 ? -24.619 -4.787 21.352 1.00 15.07 231 PHE B C 1
ATOM 3754 O O . PHE B 1 203 ? -25.554 -5.464 20.989 1.00 16.62 231 PHE B O 1
ATOM 3762 N N . VAL B 1 204 ? -24.663 -4.107 22.503 1.00 16.49 232 VAL B N 1
ATOM 3763 C CA . VAL B 1 204 ? -25.895 -4.105 23.302 1.00 16.93 232 VAL B CA 1
ATOM 3764 C C . VAL B 1 204 ? -27.113 -3.656 22.474 1.00 17.77 232 VAL B C 1
ATOM 3765 O O . VAL B 1 204 ? -28.142 -4.304 22.491 1.00 17.49 232 VAL B O 1
ATOM 3769 N N . ARG B 1 205 ? -26.999 -2.510 21.804 1.00 17.41 233 ARG B N 1
ATOM 3770 C CA . ARG B 1 205 ? -28.005 -2.061 20.854 1.00 17.37 233 ARG B CA 1
ATOM 3771 C C . ARG B 1 205 ? -27.300 -1.902 19.524 1.00 16.04 233 ARG B C 1
ATOM 3772 O O . ARG B 1 205 ? -26.861 -0.810 19.155 1.00 15.62 233 ARG B O 1
ATOM 3780 N N . LYS B 1 206 ? -27.187 -3.008 18.794 1.00 15.30 234 LYS B N 1
ATOM 3781 C CA . LYS B 1 206 ? -26.402 -3.039 17.556 1.00 14.94 234 LYS B CA 1
ATOM 3782 C C . LYS B 1 206 ? -27.002 -2.237 16.393 1.00 14.71 234 LYS B C 1
ATOM 3783 O O . LYS B 1 206 ? -26.301 -1.924 15.429 1.00 15.08 234 LYS B O 1
ATOM 3789 N N . ASN B 1 207 ? -28.291 -1.918 16.475 1.00 14.42 235 ASN B N 1
ATOM 3790 C CA . ASN B 1 207 ? -28.950 -1.097 15.479 1.00 15.64 235 ASN B CA 1
ATOM 3791 C C . ASN B 1 207 ? -28.937 0.403 15.827 1.00 15.70 235 ASN B C 1
ATOM 3792 O O . ASN B 1 207 ? -29.432 1.202 15.061 1.00 17.09 235 ASN B O 1
ATOM 3797 N N . LYS B 1 208 ? -28.445 0.774 17.000 1.00 16.35 236 LYS B N 1
ATOM 3798 C CA . LYS B 1 208 ? -28.295 2.194 17.330 1.00 15.37 236 LYS B CA 1
ATOM 3799 C C . LYS B 1 208 ? -26.836 2.613 17.103 1.00 14.55 236 LYS B C 1
ATOM 3800 O O . LYS B 1 208 ? -25.956 1.766 16.998 1.00 13.24 236 LYS B O 1
ATOM 3806 N N . THR B 1 209 ? -26.593 3.919 16.981 1.00 13.78 237 THR B N 1
ATOM 3807 C CA . THR B 1 209 ? -25.285 4.414 16.619 1.00 13.21 237 THR B CA 1
ATOM 3808 C C . THR B 1 209 ? -24.281 4.251 17.749 1.00 13.27 237 THR B C 1
ATOM 3809 O O . THR B 1 209 ? -24.659 3.998 18.908 1.00 12.13 237 THR B O 1
ATOM 3813 N N . LEU B 1 210 ? -23.004 4.396 17.420 1.00 12.86 238 LEU B N 1
ATOM 3814 C CA . LEU B 1 210 ? -21.949 4.389 18.468 1.00 14.16 238 LEU B CA 1
ATOM 3815 C C . LEU B 1 210 ? -22.070 5.558 19.431 1.00 14.22 238 LEU B C 1
ATOM 3816 O O . LEU B 1 210 ? -21.866 5.404 20.623 1.00 14.83 238 LEU B O 1
ATOM 3821 N N . SER B 1 211 ? -22.416 6.739 18.936 1.00 15.56 239 SER B N 1
ATOM 3822 C CA . SER B 1 211 ? -22.529 7.837 19.875 1.00 17.08 239 SER B CA 1
ATOM 3823 C C . SER B 1 211 ? -23.678 7.639 20.870 1.00 16.43 239 SER B C 1
ATOM 3824 O O . SER B 1 211 ? -23.546 8.012 22.014 1.00 15.86 239 SER B O 1
ATOM 3827 N N . ALA B 1 212 ? -24.749 6.951 20.474 1.00 15.93 240 ALA B N 1
ATOM 3828 C CA . ALA B 1 212 ? -25.787 6.591 21.441 1.00 16.26 240 ALA B CA 1
ATOM 3829 C C . ALA B 1 212 ? -25.282 5.509 22.405 1.00 15.91 240 ALA B C 1
ATOM 3830 O O . ALA B 1 212 ? -25.609 5.527 23.585 1.00 16.75 240 ALA B O 1
ATOM 3832 N N . ALA B 1 213 ? -24.478 4.565 21.911 1.00 15.68 241 ALA B N 1
ATOM 3833 C CA . ALA B 1 213 ? -23.927 3.510 22.792 1.00 15.42 241 ALA B CA 1
ATOM 3834 C C . ALA B 1 213 ? -23.016 4.093 23.870 1.00 16.02 241 ALA B C 1
ATOM 3835 O O . ALA B 1 213 ? -22.978 3.585 25.011 1.00 16.42 241 ALA B O 1
ATOM 3837 N N . PHE B 1 214 ? -22.261 5.127 23.489 1.00 15.81 242 PHE B N 1
ATOM 3838 C CA . PHE B 1 214 ? -21.223 5.709 24.345 1.00 17.41 242 PHE B CA 1
ATOM 3839 C C . PHE B 1 214 ? -21.751 6.805 25.254 1.00 18.64 242 PHE B C 1
ATOM 3840 O O . PHE B 1 214 ? -20.992 7.380 26.056 1.00 19.43 242 PHE B O 1
ATOM 3848 N N . LYS B 1 215 ? -23.046 7.083 25.155 1.00 19.41 243 LYS B N 1
ATOM 3849 C CA . LYS B 1 215 ? -23.650 8.145 25.952 1.00 21.19 243 LYS B CA 1
ATOM 3850 C C . LYS B 1 215 ? -24.209 7.585 27.239 1.00 20.24 243 LYS B C 1
ATOM 3851 O O . LYS B 1 215 ? -24.579 8.354 28.105 1.00 20.60 243 LYS B O 1
ATOM 3857 N N . SER B 1 216 ? -24.269 6.259 27.371 1.00 20.15 244 SER B N 1
ATOM 3858 C CA . SER B 1 216 ? -24.812 5.630 28.584 1.00 21.08 244 SER B CA 1
ATOM 3859 C C . SER B 1 216 ? -23.980 6.001 29.799 1.00 21.20 244 SER B C 1
ATOM 3860 O O . SER B 1 216 ? -22.758 6.039 29.714 1.00 20.28 244 SER B O 1
ATOM 3863 N N . SER B 1 217 ? -24.647 6.280 30.917 1.00 22.03 245 SER B N 1
ATOM 3864 C CA . SER B 1 217 ? -23.965 6.669 32.154 1.00 23.31 245 SER B CA 1
ATOM 3865 C C . SER B 1 217 ? -22.823 5.735 32.523 1.00 22.20 245 SER B C 1
ATOM 3866 O O . SER B 1 217 ? -21.708 6.202 32.793 1.00 21.99 245 SER B O 1
ATOM 3869 N N . ALA B 1 218 ? -23.116 4.431 32.527 1.00 21.22 246 ALA B N 1
ATOM 3870 C CA . ALA B 1 218 ? -22.178 3.412 32.957 1.00 20.61 246 ALA B CA 1
ATOM 3871 C C . ALA B 1 218 ? -20.957 3.363 32.057 1.00 20.25 246 ALA B C 1
ATOM 3872 O O . ALA B 1 218 ? -19.856 3.061 32.524 1.00 19.53 246 ALA B O 1
ATOM 3874 N N . VAL B 1 219 ? -21.166 3.619 30.762 1.00 19.15 247 VAL B N 1
ATOM 3875 C CA . VAL B 1 219 ? -20.084 3.572 29.797 1.00 18.54 247 VAL B CA 1
ATOM 3876 C C . VAL B 1 219 ? -19.210 4.822 29.996 1.00 18.78 247 VAL B C 1
ATOM 3877 O O . VAL B 1 219 ? -17.987 4.748 29.988 1.00 18.35 247 VAL B O 1
ATOM 3881 N N . GLN B 1 220 ? -19.832 5.978 30.154 1.00 19.18 248 GLN B N 1
ATOM 3882 C CA . GLN B 1 220 ? -19.030 7.184 30.397 1.00 20.92 248 GLN B CA 1
ATOM 3883 C C . GLN B 1 220 ? -18.221 7.053 31.671 1.00 20.33 248 GLN B C 1
ATOM 3884 O O . GLN B 1 220 ? -17.056 7.454 31.690 1.00 20.20 248 GLN B O 1
ATOM 3890 N N . GLN B 1 221 ? -18.826 6.465 32.702 1.00 21.04 249 GLN B N 1
ATOM 3891 C CA . GLN B 1 221 ? -18.137 6.242 33.985 1.00 21.64 249 GLN B CA 1
ATOM 3892 C C . GLN B 1 221 ? -16.939 5.307 33.856 1.00 20.67 249 GLN B C 1
ATOM 3893 O O . GLN B 1 221 ? -15.869 5.608 34.350 1.00 19.62 249 GLN B O 1
ATOM 3899 N N . LEU B 1 222 ? -17.122 4.186 33.156 1.00 19.47 250 LEU B N 1
ATOM 3900 C CA . LEU B 1 222 ? -16.033 3.295 32.841 1.00 18.66 250 LEU B CA 1
ATOM 3901 C C . LEU B 1 222 ? -14.873 4.001 32.144 1.00 17.87 250 LEU B C 1
ATOM 3902 O O . LEU B 1 222 ? -13.708 3.883 32.556 1.00 17.30 250 LEU B O 1
ATOM 3907 N N . LEU B 1 223 ? -15.184 4.732 31.082 1.00 16.84 251 LEU B N 1
ATOM 3908 C CA . LEU B 1 223 ? -14.134 5.283 30.253 1.00 16.02 251 LEU B CA 1
ATOM 3909 C C . LEU B 1 223 ? -13.394 6.427 30.959 1.00 15.59 251 LEU B C 1
ATOM 3910 O O . LEU B 1 223 ? -12.190 6.621 30.743 1.00 14.61 251 LEU B O 1
ATOM 3915 N N . GLU B 1 224 ? -14.124 7.193 31.757 1.00 15.23 252 GLU B N 1
ATOM 3916 C CA . GLU B 1 224 ? -13.497 8.282 32.542 1.00 17.02 252 GLU B CA 1
ATOM 3917 C C . GLU B 1 224 ? -12.570 7.677 33.596 1.00 16.70 252 GLU B C 1
ATOM 3918 O O . GLU B 1 224 ? -11.453 8.123 33.754 1.00 16.92 252 GLU B O 1
ATOM 3924 N N . LYS B 1 225 ? -13.060 6.666 34.315 1.00 17.49 253 LYS B N 1
ATOM 3925 C CA . LYS B 1 225 ? -12.244 5.908 35.265 1.00 17.43 253 LYS B CA 1
ATOM 3926 C C . LYS B 1 225 ? -10.970 5.389 34.586 1.00 16.75 253 LYS B C 1
ATOM 3927 O O . LYS B 1 225 ? -9.882 5.520 35.126 1.00 16.03 253 LYS B O 1
ATOM 3933 N N . ASN B 1 226 ? -11.085 4.838 33.377 1.00 16.17 254 ASN B N 1
ATOM 3934 C CA . ASN B 1 226 ? -9.893 4.315 32.721 1.00 15.57 254 ASN B CA 1
ATOM 3935 C C . ASN B 1 226 ? -8.947 5.381 32.183 1.00 14.53 254 ASN B C 1
ATOM 3936 O O . ASN B 1 226 ? -7.743 5.205 32.186 1.00 14.54 254 ASN B O 1
ATOM 3941 N N . TYR B 1 227 ? -9.499 6.482 31.710 1.00 14.46 255 TYR B N 1
ATOM 3942 C CA . TYR B 1 227 ? -8.674 7.601 31.289 1.00 14.42 255 TYR B CA 1
ATOM 3943 C C . TYR B 1 227 ? -7.950 8.206 32.515 1.00 14.20 255 TYR B C 1
ATOM 3944 O O . TYR B 1 227 ? -6.751 8.534 32.444 1.00 14.09 255 TYR B O 1
ATOM 3953 N N . ARG B 1 228 ? -8.652 8.337 33.631 1.00 13.23 256 ARG B N 1
ATOM 3954 C CA . ARG B 1 228 ? -7.982 8.813 34.865 1.00 14.49 256 ARG B CA 1
ATOM 3955 C C . ARG B 1 228 ? -6.829 7.890 35.297 1.00 13.73 256 ARG B C 1
ATOM 3956 O O . ARG B 1 228 ? -5.760 8.366 35.725 1.00 13.54 256 ARG B O 1
ATOM 3964 N N . ILE B 1 229 ? -7.039 6.586 35.178 1.00 13.18 257 ILE B N 1
ATOM 3965 C CA . ILE B 1 229 ? -5.985 5.593 35.404 1.00 13.94 257 ILE B CA 1
ATOM 3966 C C . ILE B 1 229 ? -4.816 5.740 34.453 1.00 14.75 257 ILE B C 1
ATOM 3967 O O . ILE B 1 229 ? -3.668 5.715 34.883 1.00 15.35 257 ILE B O 1
ATOM 3972 N N . HIS B 1 230 ? -5.082 5.916 33.157 1.00 14.93 258 HIS B N 1
ATOM 3973 C CA . HIS B 1 230 ? -4.000 6.157 32.206 1.00 15.21 258 HIS B CA 1
ATOM 3974 C C . HIS B 1 230 ? -3.217 7.418 32.569 1.00 15.90 258 HIS B C 1
ATOM 3975 O O . HIS B 1 230 ? -1.978 7.427 32.541 1.00 15.70 258 HIS B O 1
ATOM 3982 N N . CYS B 1 231 ? -3.938 8.483 32.918 1.00 16.32 259 CYS B N 1
ATOM 3983 C CA . CYS B 1 231 ? -3.299 9.750 33.270 1.00 17.30 259 CYS B CA 1
ATOM 3984 C C . CYS B 1 231 ? -2.497 9.617 34.583 1.00 17.06 259 CYS B C 1
ATOM 3985 O O . CYS B 1 231 ? -1.417 10.169 34.685 1.00 17.72 259 CYS B O 1
ATOM 3988 N N . SER B 1 232 ? -3.001 8.862 35.558 1.00 17.60 260 SER B N 1
ATOM 3989 C CA . SER B 1 232 ? -2.192 8.547 36.772 1.00 18.98 260 SER B CA 1
ATOM 3990 C C . SER B 1 232 ? -0.885 7.796 36.448 1.00 18.99 260 SER B C 1
ATOM 3991 O O . SER B 1 232 ? 0.162 8.051 37.068 1.00 19.80 260 SER B O 1
ATOM 3994 N N . VAL B 1 233 ? -0.953 6.876 35.485 1.00 18.51 261 VAL B N 1
ATOM 3995 C CA . VAL B 1 233 ? 0.204 6.122 35.057 1.00 18.39 261 VAL B CA 1
ATOM 3996 C C . VAL B 1 233 ? 1.253 7.061 34.455 1.00 19.09 261 VAL B C 1
ATOM 3997 O O . VAL B 1 233 ? 2.430 6.995 34.820 1.00 18.41 261 VAL B O 1
ATOM 4001 N N . HIS B 1 234 ? 0.806 7.953 33.565 1.00 18.79 262 HIS B N 1
ATOM 4002 C CA . HIS B 1 234 ? 1.709 8.784 32.775 1.00 18.74 262 HIS B CA 1
ATOM 4003 C C . HIS B 1 234 ? 1.943 10.181 33.316 1.00 18.69 262 HIS B C 1
ATOM 4004 O O . HIS B 1 234 ? 2.621 10.967 32.677 1.00 18.57 262 HIS B O 1
ATOM 4011 N N . ASN B 1 235 ? 1.374 10.481 34.480 1.00 18.70 263 ASN B N 1
ATOM 4012 C CA . ASN B 1 235 ? 1.497 11.801 35.097 1.00 20.18 263 ASN B CA 1
ATOM 4013 C C . ASN B 1 235 ? 0.956 12.940 34.223 1.00 21.01 263 ASN B C 1
ATOM 4014 O O . ASN B 1 235 ? 1.567 14.013 34.135 1.00 20.62 263 ASN B O 1
ATOM 4019 N N . ILE B 1 236 ? -0.198 12.705 33.606 1.00 21.50 264 ILE B N 1
ATOM 4020 C CA . ILE B 1 236 ? -0.865 13.705 32.769 1.00 21.39 264 ILE B CA 1
ATOM 4021 C C . ILE B 1 236 ? -1.907 14.404 33.635 1.00 22.39 264 ILE B C 1
ATOM 4022 O O . ILE B 1 236 ? -2.756 13.743 34.235 1.00 22.02 264 ILE B O 1
ATOM 4027 N N . ILE B 1 237 ? -1.836 15.733 33.739 1.00 23.22 265 ILE B N 1
ATOM 4028 C CA . ILE B 1 237 ? -2.804 16.457 34.558 1.00 24.11 265 ILE B CA 1
ATOM 4029 C C . ILE B 1 237 ? -4.152 16.605 33.841 1.00 24.87 265 ILE B C 1
ATOM 4030 O O . ILE B 1 237 ? -4.197 16.910 32.635 1.00 24.94 265 ILE B O 1
ATOM 4035 N N . ILE B 1 238 ? -5.236 16.348 34.571 1.00 24.31 266 ILE B N 1
ATOM 4036 C CA . ILE B 1 238 ? -6.568 16.471 33.987 1.00 24.97 266 ILE B CA 1
ATOM 4037 C C . ILE B 1 238 ? -7.211 17.759 34.513 1.00 26.19 266 ILE B C 1
ATOM 4038 O O . ILE B 1 238 ? -7.377 17.903 35.736 1.00 26.99 266 ILE B O 1
ATOM 4043 N N . PRO B 1 239 ? -7.558 18.695 33.601 1.00 26.99 267 PRO B N 1
ATOM 4044 C CA . PRO B 1 239 ? -8.103 20.004 33.989 1.00 27.92 267 PRO B CA 1
ATOM 4045 C C . PRO B 1 239 ? -9.365 19.818 34.813 1.00 28.57 267 PRO B C 1
ATOM 4046 O O . PRO B 1 239 ? -10.006 18.760 34.722 1.00 28.42 267 PRO B O 1
ATOM 4050 N N . GLU B 1 240 ? -9.724 20.823 35.605 1.00 29.09 268 GLU B N 1
ATOM 4051 C CA . GLU B 1 240 ? -10.894 20.719 36.491 1.00 30.58 268 GLU B CA 1
ATOM 4052 C C . GLU B 1 240 ? -12.222 20.536 35.751 1.00 29.41 268 GLU B C 1
ATOM 4053 O O . GLU B 1 240 ? -13.144 19.898 36.254 1.00 29.92 268 GLU B O 1
ATOM 4059 N N . ASP B 1 241 ? -12.287 21.105 34.566 1.00 28.93 269 ASP B N 1
ATOM 4060 C CA . ASP B 1 241 ? -13.485 21.149 33.740 1.00 29.65 269 ASP B CA 1
ATOM 4061 C C . ASP B 1 241 ? -13.525 19.988 32.722 1.00 28.24 269 ASP B C 1
ATOM 4062 O O . ASP B 1 241 ? -14.192 20.089 31.670 1.00 28.35 269 ASP B O 1
ATOM 4067 N N . PHE B 1 242 ? -12.812 18.903 33.017 1.00 25.96 270 PHE B N 1
ATOM 4068 C CA . PHE B 1 242 ? -12.762 17.765 32.083 1.00 24.07 270 PHE B CA 1
ATOM 4069 C C . PHE B 1 242 ? -14.129 17.151 31.811 1.00 23.11 270 PHE B C 1
ATOM 4070 O O . PHE B 1 242 ? -14.913 16.884 32.722 1.00 22.71 270 PHE B O 1
ATOM 4078 N N . SER B 1 243 ? -14.393 16.896 30.533 1.00 23.02 271 SER B N 1
ATOM 4079 C CA . SER B 1 243 ? -15.646 16.265 30.133 1.00 22.35 271 SER B CA 1
ATOM 4080 C C . SER B 1 243 ? -15.322 14.988 29.358 1.00 21.61 271 SER B C 1
ATOM 4081 O O . SER B 1 243 ? -14.694 15.040 28.274 1.00 20.10 271 SER B O 1
ATOM 4084 N N . ILE B 1 244 ? -15.707 13.854 29.941 1.00 21.39 272 ILE B N 1
ATOM 4085 C CA . ILE B 1 244 ? -15.540 12.555 29.269 1.00 20.71 272 ILE B CA 1
ATOM 4086 C C . ILE B 1 244 ? -16.451 12.470 28.041 1.00 20.13 272 ILE B C 1
ATOM 4087 O O . ILE B 1 244 ? -16.083 11.870 27.031 1.00 19.22 272 ILE B O 1
ATOM 4092 N N . ALA B 1 245 ? -17.625 13.098 28.132 1.00 19.73 273 ALA B N 1
ATOM 4093 C CA . ALA B 1 245 ? -18.599 13.084 27.045 1.00 18.84 273 ALA B CA 1
ATOM 4094 C C . ALA B 1 245 ? -17.975 13.758 25.855 1.00 18.90 273 ALA B C 1
ATOM 4095 O O . ALA B 1 245 ? -18.100 13.285 24.729 1.00 18.24 273 ALA B O 1
ATOM 4097 N N . ASP B 1 246 ? -17.294 14.883 26.105 1.00 18.65 274 ASP B N 1
ATOM 4098 C CA . ASP B 1 246 ? -16.699 15.643 25.032 1.00 18.14 274 ASP B CA 1
ATOM 4099 C C . ASP B 1 246 ? -15.513 14.910 24.443 1.00 17.30 274 ASP B C 1
ATOM 4100 O O . ASP B 1 246 ? -15.289 14.947 23.243 1.00 17.44 274 ASP B O 1
ATOM 4105 N N . LYS B 1 247 ? -14.724 14.278 25.300 1.00 16.69 275 LYS B N 1
ATOM 4106 C CA . LYS B 1 247 ? -13.568 13.541 24.832 1.00 16.93 275 LYS B CA 1
ATOM 4107 C C . LYS B 1 247 ? -14.023 12.350 23.964 1.00 15.89 275 LYS B C 1
ATOM 4108 O O . LYS B 1 247 ? -13.520 12.173 22.872 1.00 15.01 275 LYS B O 1
ATOM 4114 N N . ILE B 1 248 ? -14.978 11.577 24.451 1.00 15.22 276 ILE B N 1
ATOM 4115 C CA . ILE B 1 248 ? -15.594 10.475 23.645 1.00 16.48 276 ILE B CA 1
ATOM 4116 C C . ILE B 1 248 ? -16.142 10.941 22.284 1.00 16.14 276 ILE B C 1
ATOM 4117 O O . ILE B 1 248 ? -15.820 10.350 21.248 1.00 16.42 276 ILE B O 1
ATOM 4122 N N . GLN B 1 249 ? -16.943 12.009 22.286 1.00 16.69 277 GLN B N 1
ATOM 4123 C CA . GLN B 1 249 ? -17.437 12.598 21.041 1.00 18.01 277 GLN B CA 1
ATOM 4124 C C . GLN B 1 249 ? -16.346 13.043 20.063 1.00 18.64 277 GLN B C 1
ATOM 4125 O O . GLN B 1 249 ? -16.476 12.788 18.849 1.00 18.04 277 GLN B O 1
ATOM 4131 N N . GLN B 1 250 ? -15.284 13.699 20.555 1.00 18.45 278 GLN B N 1
ATOM 4132 C CA . GLN B 1 250 ? -14.167 14.087 19.669 1.00 20.00 278 GLN B CA 1
ATOM 4133 C C . GLN B 1 250 ? -13.503 12.874 18.985 1.00 18.56 278 GLN B C 1
ATOM 4134 O O . GLN B 1 250 ? -13.120 12.932 17.810 1.00 18.27 278 GLN B O 1
ATOM 4140 N N . ILE B 1 251 ? -13.359 11.778 19.727 1.00 18.27 279 ILE B N 1
ATOM 4141 C CA . ILE B 1 251 ? -12.753 10.551 19.185 1.00 17.76 279 ILE B CA 1
ATOM 4142 C C . ILE B 1 251 ? -13.676 9.949 18.126 1.00 17.75 279 ILE B C 1
ATOM 4143 O O . ILE B 1 251 ? -13.226 9.522 17.060 1.00 18.07 279 ILE B O 1
ATOM 4148 N N . LEU B 1 252 ? -14.971 9.940 18.402 1.00 17.74 280 LEU B N 1
ATOM 4149 C CA . LEU B 1 252 ? -15.928 9.395 17.420 1.00 17.90 280 LEU B CA 1
ATOM 4150 C C . LEU B 1 252 ? -15.964 10.265 16.175 1.00 18.45 280 LEU B C 1
ATOM 4151 O O . LEU B 1 252 ? -16.012 9.738 15.072 1.00 19.16 280 LEU B O 1
ATOM 4156 N N . THR B 1 253 ? -15.938 11.588 16.359 1.00 19.05 281 THR B N 1
ATOM 4157 C CA . THR B 1 253 ? -15.874 12.522 15.226 1.00 20.65 281 THR B CA 1
ATOM 4158 C C . THR B 1 253 ? -14.562 12.418 14.432 1.00 21.18 281 THR B C 1
ATOM 4159 O O . THR B 1 253 ? -14.584 12.358 13.204 1.00 21.91 281 THR B O 1
ATOM 4163 N N . SER B 1 254 ? -13.432 12.383 15.130 1.00 20.88 282 SER B N 1
ATOM 4164 C CA . SER B 1 254 ? -12.127 12.223 14.481 1.00 22.24 282 SER B CA 1
ATOM 4165 C C . SER B 1 254 ? -12.005 10.987 13.582 1.00 21.45 282 SER B C 1
ATOM 4166 O O . SER B 1 254 ? -11.374 11.048 12.524 1.00 21.60 282 SER B O 1
ATOM 4169 N N . THR B 1 255 ? -12.590 9.876 14.023 1.00 20.97 283 THR B N 1
ATOM 4170 C CA . THR B 1 255 ? -12.468 8.590 13.330 1.00 21.06 283 THR B CA 1
ATOM 4171 C C . THR B 1 255 ? -13.596 8.344 12.346 1.00 21.82 283 THR B C 1
ATOM 4172 O O . THR B 1 255 ? -13.500 7.420 11.531 1.00 23.30 283 THR B O 1
ATOM 4176 N N . GLY B 1 256 ? -14.668 9.135 12.443 1.00 20.83 284 GLY B N 1
ATOM 4177 C CA . GLY B 1 256 ? -15.796 9.041 11.525 1.00 20.78 284 GLY B CA 1
ATOM 4178 C C . GLY B 1 256 ? -16.865 8.050 11.962 1.00 20.38 284 GLY B C 1
ATOM 4179 O O . GLY B 1 256 ? -17.674 7.627 11.144 1.00 21.15 284 GLY B O 1
ATOM 4180 N N . PHE B 1 257 ? -16.882 7.703 13.252 1.00 19.94 285 PHE B N 1
ATOM 4181 C CA . PHE B 1 257 ? -17.717 6.611 13.765 1.00 18.78 285 PHE B CA 1
ATOM 4182 C C . PHE B 1 257 ? -18.933 7.014 14.562 1.00 18.13 285 PHE B C 1
ATOM 4183 O O . PHE B 1 257 ? -19.681 6.127 14.980 1.00 16.49 285 PHE B O 1
ATOM 4191 N N . SER B 1 258 ? -19.149 8.322 14.782 1.00 16.48 286 SER B N 1
ATOM 4192 C CA . SER B 1 258 ? -20.290 8.760 15.590 1.00 16.70 286 SER B CA 1
ATOM 4193 C C . SER B 1 258 ? -21.600 8.123 15.159 1.00 15.98 286 SER B C 1
ATOM 4194 O O . SER B 1 258 ? -22.452 7.803 15.999 1.00 15.96 286 SER B O 1
ATOM 4197 N N . ASP B 1 259 ? -21.790 7.991 13.846 1.00 15.75 287 ASP B N 1
ATOM 4198 C CA . ASP B 1 259 ? -23.104 7.627 13.345 1.00 16.43 287 ASP B CA 1
ATOM 4199 C C . ASP B 1 259 ? -23.136 6.238 12.771 1.00 16.57 287 ASP B C 1
ATOM 4200 O O . ASP B 1 259 ? -24.077 5.898 12.075 1.00 17.40 287 ASP B O 1
ATOM 4205 N N . LYS B 1 260 ? -22.129 5.448 13.102 1.00 15.35 288 LYS B N 1
ATOM 4206 C CA . LYS B 1 260 ? -22.028 4.091 12.627 1.00 15.42 288 LYS B CA 1
ATOM 4207 C C . LYS B 1 260 ? -22.655 3.167 13.656 1.00 14.16 288 LYS B C 1
ATOM 4208 O O . LYS B 1 260 ? -22.936 3.597 14.768 1.00 12.07 288 LYS B O 1
ATOM 4214 N N . ARG B 1 261 ? -22.944 1.928 13.249 1.00 13.60 289 ARG B N 1
ATOM 4215 C CA . ARG B 1 261 ? -23.662 0.984 14.087 1.00 13.37 289 ARG B CA 1
ATOM 4216 C C . ARG B 1 261 ? -22.902 -0.336 14.059 1.00 13.24 289 ARG B C 1
ATOM 4217 O O . ARG B 1 261 ? -22.373 -0.708 13.022 1.00 12.72 289 ARG B O 1
ATOM 4225 N N . ALA B 1 262 ? -22.866 -1.032 15.199 1.00 13.09 290 ALA B N 1
ATOM 4226 C CA . ALA B 1 262 ? -22.159 -2.317 15.329 1.00 12.81 290 ALA B CA 1
ATOM 4227 C C . ALA B 1 262 ? -22.629 -3.378 14.311 1.00 12.78 290 ALA B C 1
ATOM 4228 O O . ALA B 1 262 ? -21.803 -4.100 13.774 1.00 13.73 290 ALA B O 1
ATOM 4230 N N . ARG B 1 263 ? -23.932 -3.437 14.022 1.00 12.45 291 ARG B N 1
ATOM 4231 C CA . ARG B 1 263 ? -24.493 -4.391 13.048 1.00 13.41 291 ARG B CA 1
ATOM 4232 C C . ARG B 1 263 ? -23.892 -4.322 11.654 1.00 13.87 291 ARG B C 1
ATOM 4233 O O . ARG B 1 263 ? -24.008 -5.271 10.905 1.00 15.40 291 ARG B O 1
ATOM 4241 N N . SER B 1 264 ? -23.249 -3.219 11.283 1.00 13.76 292 SER B N 1
ATOM 4242 C CA . SER B 1 264 ? -22.731 -3.145 9.925 1.00 14.53 292 SER B CA 1
ATOM 4243 C C . SER B 1 264 ? -21.248 -2.840 9.917 1.00 13.83 292 SER B C 1
ATOM 4244 O O . SER B 1 264 ? -20.703 -2.477 8.884 1.00 15.23 292 SER B O 1
ATOM 4247 N N . MET B 1 265 ? -20.590 -3.034 11.060 1.00 12.91 293 MET B N 1
ATOM 4248 C CA . MET B 1 265 ? -19.159 -2.775 11.188 1.00 10.59 293 MET B CA 1
ATOM 4249 C C . MET B 1 265 ? -18.379 -4.062 11.079 1.00 12.12 293 MET B C 1
ATOM 4250 O O . MET B 1 265 ? -18.731 -5.065 11.710 1.00 12.30 293 MET B O 1
ATOM 4255 N N . ASP B 1 266 ? -17.325 -4.047 10.267 1.00 13.13 294 ASP B N 1
ATOM 4256 C CA . ASP B 1 266 ? -16.511 -5.258 10.106 1.00 14.38 294 ASP B CA 1
ATOM 4257 C C . ASP B 1 266 ? -15.336 -5.263 11.102 1.00 13.76 294 ASP B C 1
ATOM 4258 O O . ASP B 1 266 ? -15.212 -4.365 11.957 1.00 12.18 294 ASP B O 1
ATOM 4263 N N . ILE B 1 267 ? -14.477 -6.270 11.004 1.00 14.84 295 ILE B N 1
ATOM 4264 C CA . ILE B 1 267 ? -13.317 -6.369 11.934 1.00 14.20 295 ILE B CA 1
ATOM 4265 C C . ILE B 1 267 ? -12.412 -5.160 11.823 1.00 14.89 295 ILE B C 1
ATOM 4266 O O . ILE B 1 267 ? -12.048 -4.571 12.844 1.00 14.50 295 ILE B O 1
ATOM 4271 N N . ASP B 1 268 ? -12.079 -4.738 10.598 1.00 15.22 296 ASP B N 1
ATOM 4272 C CA . ASP B 1 268 ? -11.140 -3.620 10.490 1.00 16.38 296 ASP B CA 1
ATOM 4273 C C . ASP B 1 268 ? -11.736 -2.338 11.051 1.00 15.46 296 ASP B C 1
ATOM 4274 O O . ASP B 1 268 ? -11.000 -1.521 11.605 1.00 15.66 296 ASP B O 1
ATOM 4279 N N . ASP B 1 269 ? -13.053 -2.173 10.910 1.00 13.78 297 ASP B N 1
ATOM 4280 C CA . ASP B 1 269 ? -13.776 -1.040 11.539 1.00 13.32 297 ASP B CA 1
ATOM 4281 C C . ASP B 1 269 ? -13.538 -1.032 13.054 1.00 12.28 297 ASP B C 1
ATOM 4282 O O . ASP B 1 269 ? -13.201 0.001 13.632 1.00 9.87 297 ASP B O 1
ATOM 4287 N N . PHE B 1 270 ? -13.756 -2.175 13.698 1.00 12.58 298 PHE B N 1
ATOM 4288 C CA . PHE B 1 270 ? -13.523 -2.264 15.158 1.00 13.77 298 PHE B CA 1
ATOM 4289 C C . PHE B 1 270 ? -12.061 -2.072 15.562 1.00 13.82 298 PHE B C 1
ATOM 4290 O O . PHE B 1 270 ? -11.778 -1.403 16.564 1.00 15.33 298 PHE B O 1
ATOM 4298 N N . ILE B 1 271 ? -11.129 -2.598 14.769 1.00 13.90 299 ILE B N 1
ATOM 4299 C CA . ILE B 1 271 ? -9.696 -2.390 15.037 1.00 14.39 299 ILE B CA 1
ATOM 4300 C C . ILE B 1 271 ? -9.386 -0.891 15.030 1.00 14.91 299 ILE B C 1
ATOM 4301 O O . ILE B 1 271 ? -8.714 -0.360 15.944 1.00 13.91 299 ILE B O 1
ATOM 4306 N N . ARG B 1 272 ? -9.914 -0.205 14.020 1.00 14.28 300 ARG B N 1
ATOM 4307 C CA . ARG B 1 272 ? -9.680 1.227 13.858 1.00 14.83 300 ARG B CA 1
ATOM 4308 C C . ARG B 1 272 ? -10.268 2.011 15.020 1.00 15.11 300 ARG B C 1
ATOM 4309 O O . ARG B 1 272 ? -9.600 2.889 15.599 1.00 15.41 300 ARG B O 1
ATOM 4317 N N . LEU B 1 273 ? -11.526 1.726 15.357 1.00 14.85 301 LEU B N 1
ATOM 4318 C CA . LEU B 1 273 ? -12.150 2.424 16.455 1.00 15.20 301 LEU B CA 1
ATOM 4319 C C . LEU B 1 273 ? -11.389 2.167 17.764 1.00 14.48 301 LEU B C 1
ATOM 4320 O O . LEU B 1 273 ? -11.093 3.100 18.504 1.00 12.90 301 LEU B O 1
ATOM 4325 N N . LEU B 1 274 ? -11.076 0.908 18.052 1.00 15.18 302 LEU B N 1
ATOM 4326 C CA . LEU B 1 274 ? -10.312 0.583 19.266 1.00 14.45 302 LEU B CA 1
ATOM 4327 C C . LEU B 1 274 ? -9.000 1.347 19.301 1.00 15.84 302 LEU B C 1
ATOM 4328 O O . LEU B 1 274 ? -8.619 1.891 20.358 1.00 14.75 302 LEU B O 1
ATOM 4333 N N . HIS B 1 275 ? -8.288 1.377 18.167 1.00 16.52 303 HIS B N 1
ATOM 4334 C CA . HIS B 1 275 ? -7.026 2.109 18.138 1.00 17.81 303 HIS B CA 1
ATOM 4335 C C . HIS B 1 275 ? -7.224 3.592 18.459 1.00 18.13 303 HIS B C 1
ATOM 4336 O O . HIS B 1 275 ? -6.417 4.177 19.199 1.00 17.16 303 HIS B O 1
ATOM 4343 N N . GLY B 1 276 ? -8.275 4.184 17.874 1.00 18.07 304 GLY B N 1
ATOM 4344 C CA . GLY B 1 276 ? -8.605 5.595 18.077 1.00 18.45 304 GLY B CA 1
ATOM 4345 C C . GLY B 1 276 ? -8.851 5.947 19.540 1.00 18.67 304 GLY B C 1
ATOM 4346 O O . GLY B 1 276 ? -8.436 7.013 19.997 1.00 19.08 304 GLY B O 1
ATOM 4347 N N . PHE B 1 277 ? -9.542 5.077 20.269 1.00 18.19 305 PHE B N 1
ATOM 4348 C CA . PHE B 1 277 ? -9.703 5.269 21.727 1.00 18.95 305 PHE B CA 1
ATOM 4349 C C . PHE B 1 277 ? -8.383 5.050 22.470 1.00 19.18 305 PHE B C 1
ATOM 4350 O O . PHE B 1 277 ? -7.970 5.903 23.291 1.00 19.42 305 PHE B O 1
ATOM 4358 N N . ASN B 1 278 ? -7.741 3.911 22.203 1.00 18.90 306 ASN B N 1
ATOM 4359 C CA . ASN B 1 278 ? -6.517 3.512 22.950 1.00 19.94 306 ASN B CA 1
ATOM 4360 C C . ASN B 1 278 ? -5.402 4.531 22.813 1.00 20.23 306 ASN B C 1
ATOM 4361 O O . ASN B 1 278 ? -4.693 4.793 23.788 1.00 20.23 306 ASN B O 1
ATOM 4366 N N . ALA B 1 279 ? -5.249 5.097 21.614 1.00 20.58 307 ALA B N 1
ATOM 4367 C CA . ALA B 1 279 ? -4.212 6.116 21.337 1.00 21.54 307 ALA B CA 1
ATOM 4368 C C . ALA B 1 279 ? -4.479 7.436 22.066 1.00 22.08 307 ALA B C 1
ATOM 4369 O O . ALA B 1 279 ? -3.569 8.283 22.203 1.00 22.44 307 ALA B O 1
ATOM 4371 N N . GLU B 1 280 ? -5.721 7.632 22.505 1.00 21.96 308 GLU B N 1
ATOM 4372 C CA . GLU B 1 280 ? -6.088 8.804 23.313 1.00 22.42 308 GLU B CA 1
ATOM 4373 C C . GLU B 1 280 ? -6.102 8.545 24.820 1.00 22.45 308 GLU B C 1
ATOM 4374 O O . GLU B 1 280 ? -6.519 9.395 25.612 1.00 23.54 308 GLU B O 1
ATOM 4380 N N . GLY B 1 281 ? -5.648 7.366 25.211 1.00 21.91 309 GLY B N 1
ATOM 4381 C CA . GLY B 1 281 ? -5.554 6.991 26.607 1.00 22.03 309 GLY B CA 1
ATOM 4382 C C . GLY B 1 281 ? -6.761 6.282 27.181 1.00 21.94 309 GLY B C 1
ATOM 4383 O O . GLY B 1 281 ? -6.852 6.099 28.392 1.00 21.29 309 GLY B O 1
ATOM 4384 N N . ILE B 1 282 ? -7.703 5.906 26.322 1.00 21.58 310 ILE B N 1
ATOM 4385 C CA . ILE B 1 282 ? -8.939 5.275 26.789 1.00 21.51 310 ILE B CA 1
ATOM 4386 C C . ILE B 1 282 ? -8.950 3.817 26.431 1.00 21.24 310 ILE B C 1
ATOM 4387 O O . ILE B 1 282 ? -8.803 3.450 25.255 1.00 21.00 310 ILE B O 1
ATOM 4392 N N . HIS B 1 283 ? -9.086 2.996 27.471 1.00 21.63 311 HIS B N 1
ATOM 4393 C CA . HIS B 1 283 ? -9.058 1.567 27.339 1.00 21.78 311 HIS B CA 1
ATOM 4394 C C . HIS B 1 283 ? -10.340 1.010 27.908 1.00 21.98 311 HIS B C 1
ATOM 4395 O O . HIS B 1 283 ? -11.006 1.642 28.751 1.00 21.71 311 HIS B O 1
ATOM 4402 N N . PHE B 1 284 ? -10.682 -0.173 27.416 1.00 22.16 312 PHE B N 1
ATOM 4403 C CA . PHE B 1 284 ? -11.888 -0.862 27.790 1.00 22.56 312 PHE B CA 1
ATOM 4404 C C . PHE B 1 284 ? -11.546 -1.967 28.799 1.00 24.11 312 PHE B C 1
ATOM 4405 O O . PHE B 1 284 ? -12.421 -2.743 29.197 1.00 24.88 312 PHE B O 1
ATOM 4413 N N . SER B 1 285 ? -10.273 -2.023 29.202 1.00 25.65 313 SER B N 1
ATOM 4414 C CA . SER B 1 285 ? -9.794 -2.955 30.256 1.00 27.30 313 SER B CA 1
ATOM 4415 C C . SER B 1 285 ? -8.625 -2.374 31.075 1.00 28.04 313 SER B C 1
ATOM 4416 O O . SER B 1 285 ? -8.058 -1.336 30.701 1.00 28.66 313 SER B O 1
#

Solvent-accessible surface area: 27142 Å² total; per-residue (Å²): 101,76,33,10,66,42,82,133,32,6,64,36,8,4,99,78,1,68,34,132,106,88,3,29,0,0,7,4,24,8,11,59,0,38,20,0,40,62,0,0,126,104,2,125,75,0,2,0,3,14,121,53,91,142,21,11,62,77,2,90,141,102,6,120,82,58,136,29,29,110,59,22,76,18,45,90,23,56,9,46,172,34,142,22,47,96,0,29,0,0,1,8,44,13,76,130,118,44,1,38,55,0,0,32,54,1,4,89,18,114,81,46,8,72,7,0,2,1,8,5,58,49,92,31,0,67,67,0,43,6,110,31,4,27,113,29,2,20,78,16,0,0,0,0,43,2,12,3,123,20,63,60,43,31,148,0,15,69,107,17,5,150,84,77,17,196,64,59,8,0,0,0,64,0,44,8,66,100,113,46,32,135,27,78,25,122,25,0,15,0,0,0,107,33,0,15,112,155,39,63,83,34,0,19,47,15,3,123,59,71,76,20,40,101,84,9,49,127,44,18,109,106,34,5,90,107,105,127,80,136,38,64,168,112,46,39,14,42,81,35,4,55,124,6,1,89,83,9,36,16,22,86,80,41,0,37,51,0,54,40,109,38,0,44,135,0,7,105,18,0,42,86,86,7,3,73,12,78,103,76,33,13,72,36,79,137,23,6,75,39,7,5,101,68,0,67,36,133,110,109,2,27,0,0,6,1,20,9,7,58,0,36,18,0,39,72,0,0,130,119,2,132,78,0,1,0,3,15,124,52,93,150,15,13,62,81,0,91,135,104,7,118,80,58,138,29,31,110,57,21,76,21,46,85,23,35,8,51,171,26,141,24,52,94,0,29,0,0,6,7,42,37,70,130,118,46,4,48,65,3,0,41,54,2,4,120,18,113,82,45,10,70,6,0,2,2,12,10,47,48,105,22,0,70,74,0,22,4,104,51,47,72,172,40,2,23,100,14,0,0,5,0,22,2,23,2,125,16,59,62,34,36,146,0,19,74,102,13,6,168,80,76,17,198,56,63,7,0,0,0,56,0,45,10,58,102,114,44,32,139,44,97,53,108,13,0,4,2,0,0,110,26,1,22,123,143,44,75,94,26,0,16,50,18,2,127,56,80,75,17,40,124,50,0,45,106,14,24,111,91,44,3,89,105,109,134,80,155,35,79,187,126,47,41,16,47,98,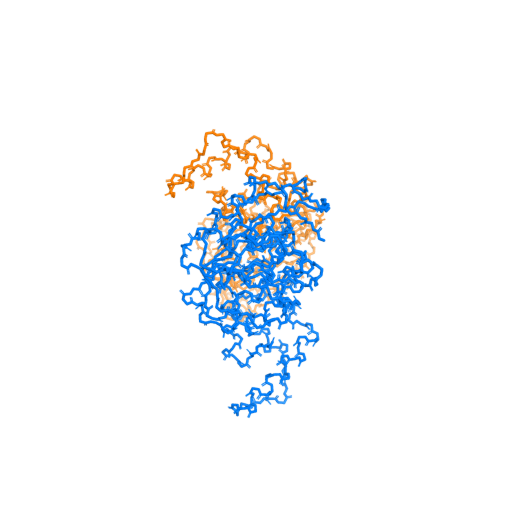25,5,58,89,4,0,88,48,5,30,0,20,105,89,82,0,89,65,2,57,30,52,29,0,52,24,0,6,86,11,0,41,59,40,2,0,57,13,84

Secondary structure (DSSP, 8-state):
--EE--HHHHHHHHHHT---TT-EEEEE--TTSTTHHHHHHHSSEEEEEES-HHHHHHHHHHHTTSTTGGGEEEEES-TTTS-----SEEEEE--GGGHHHHHHHHHH-SSPPSEEEEEEEHHHHHHHHPPTT-TT-SHHHHHHHHHEEEEEEEEE-GGGEES--SS-EEEEEEEE-SSPPS--HHHHHHHHHHHHTTTTSBHHHHTTSHHHHHHHHHHHHHHHHHHT----TT--HHHHHHHHHHHHT-TT-BGGG--HHHHHHHHHHHHTTT----/--EE--HHHHHHHHHHTT--TT-EEEEE--TTSTTHHHHHTTSSEEEEEES-HHHHHHHHHHHTTSTTGGGEEEEES-GGGS-----SEEEEE--GGGHHHHHHHHHH-SSPPSEEEEEEEHHHHHHHH--TTSTT--HHHHHHHHHEEEEEEEEE-GGGEES--SS-EEEEEEEE-SSPPS--HHHHHHHHHHHHTTTTSBHHHHTTSHHHHHHHHHHHHHHHHHHT----TT--HHHHHHHHHHHHT-TT-BGGG--HHHHHHHHHHHHTTT----

InterPro domains:
  IPR001737 Ribosomal RNA adenine methyltransferase KsgA/Erm [PF00398] (30-255)
  IPR001737 Ribosomal RNA adenine methyltransferase KsgA/Erm [PS51689] (30-309)
  IPR001737 Ribosomal RNA adenine methyltransferase KsgA/Erm [PTHR11727] (16-307)
  IPR011530 Ribosomal RNA adenine dimethylase [TIGR00755] (30-303)
  IPR020596 Ribosomal RNA adenine methylase transferase, conserved site [PS01131] (60-87)
  IPR020598 Ribosomal RNA adenine methylase transferase, N-terminal [SM00650] (44-213)
  IPR029063 S-adenosyl-L-methionine-dependent methyltransferase superfamily [G3DSA:3.40.50.150] (31-215)
  IPR029063 S-adenosyl-L-methionine-dependent methyltransferase superfamily [SSF53335] (28-306)

Nearest PDB structures (foldseek):
  1zq9-assembly1_B  TM=9.715E-01  e=3.072E-58  Homo sapiens
  6zqg-assembly1_JL  TM=9.580E-01  e=3.657E-42  Saccharomyces cerevisiae S288C
  2h1r-assembly2_B  TM=9.200E-01  e=6.474E-37  Plasmodium falciparum
  2h1r-assembly1_A  TM=9.078E-01  e=4.650E-36  Plasmodium falciparum
  3tpz-assembly1_A  TM=8.596E-01  e=1.572E-21  Escherichia coli K-12

GO terms:
  GO:0005730 nucleolus (C, IDA)
  GO:0042274 ribosomal small subunit biogenesis (P, IDA)
  GO:0032040 small-subunit processome (C, IDA)
  GO:0052909 18S rRNA (adenine(1779)-N(6)/adenine(1780)-N(6))-dimethyltransferase activity (F, IMP)
  GO:2000234 positive regulation of rRNA processing (P, IMP)
  GO:0031167 rRNA methylation (P, IMP)
  GO:0000179 rRNA (adenine-N6,N6-)-dimethyltransferase activity (F, EXP)
  GO:0005654 nucleoplasm (C, TAS)
  GO:0031167 rRNA methylation (P, TAS)
  GO:0005654 nucleoplasm (C, IDA)
  GO:0003723 RNA binding (F, HDA)

Organism: Homo sapiens (NCBI:txid9606)

Radius of gyration: 32.36 Å; Cα contacts (8 Å, |Δi|>4): 941; chains: 2; bounding box: 57×113×55 Å

B-factor: mean 21.75, std 8.08, range [4.59, 56.86]